Protein AF-0000000072911795 (afdb_homodimer)

InterPro domains:
  IPR052820 PhiA domain-containing protein [PTHR42047] (8-180)

Solvent-accessible surface area (backbone atoms only — not comparable to full-atom values): 21950 Å² total; per-residue (Å²): 133,86,78,78,77,75,78,74,73,80,75,75,76,74,75,74,74,72,73,68,77,70,80,72,72,68,74,79,71,56,37,23,29,41,32,28,44,30,43,95,46,74,57,37,74,34,45,36,23,43,47,52,36,29,34,28,32,59,59,91,68,39,54,52,53,35,77,84,74,53,91,60,66,50,42,46,32,33,56,55,92,35,23,44,30,46,39,46,81,63,86,70,46,36,36,39,33,36,16,71,40,88,87,42,44,12,38,33,31,44,34,52,55,83,49,77,69,61,92,65,43,39,51,68,43,40,43,68,46,98,86,36,34,46,24,51,76,81,24,44,29,28,35,27,52,77,49,86,52,64,82,71,38,33,25,42,41,30,38,38,69,95,49,74,45,44,95,80,44,58,87,36,43,54,21,35,31,37,56,42,75,44,92,78,78,69,29,38,50,64,35,63,75,54,87,92,105,132,81,77,76,76,74,76,74,70,76,76,73,75,72,72,74,71,69,71,65,78,69,80,69,71,68,75,77,70,57,35,22,29,40,32,27,44,30,44,95,46,74,57,39,73,33,45,36,22,41,48,53,36,28,34,28,32,58,58,92,69,40,54,54,53,34,78,83,73,54,92,60,67,51,41,44,32,34,54,56,93,34,23,43,30,46,38,46,78,66,84,70,45,34,36,39,34,37,15,72,42,88,87,44,45,10,37,33,30,43,36,52,56,83,49,76,67,62,90,65,42,39,52,68,43,39,43,68,45,99,85,36,34,46,25,51,74,82,25,46,30,28,35,26,51,76,49,87,52,63,81,70,36,31,25,43,40,29,38,39,69,93,49,74,44,44,94,79,46,56,86,35,44,54,22,35,31,36,56,44,75,44,93,77,79,68,27,39,49,64,35,61,74,53,88,93,105

Radius of gyration: 30.43 Å; Cα contacts (8 Å, |Δi|>4): 882; chains: 2; bounding box: 105×79×120 Å

pLDDT: mean 86.8, std 21.73, range [27.53, 98.88]

Secondary structure (DSSP, 8-state):
------------------------------EEEEEEE-SSSTTTTPBPEEETTEEEES-S---EEETTSS---SPPEEEETTEEEE--SSSS-EEEEEE-STTTTTEEEEEETTPPPPTTEE-B-EEE-TTSEEEETTB-EEEEESSS-TTTS-EEEEE-SS-SSGGG--S-EEEEEEEEE-SS---EEEP---TT-/------------------------------EEEEEEE-SSSTTTTPBPEEETTEEEES-S---EEETTSS---SPPEEEETTEEEE--SSSS-EEEEEE-STTTTTEEEEEETTPPPPTTEE-B-EEE-TTSEEEETTB-EEEEESSS-TTTS-EEEEE-SS-SSGGG--S-EEEEEEEEE-SS---EEEP---TT-

Foldseek 3Di:
DPPPPPPPPPPPPPPPPPPPPDPPPPPPWWKFWWAWPDPPFLQHRFTWFAAAFFIKTQDPAFDKAWPVRDGDGTFIWTDDQQFIWTFADDPDTKGWKFQVDPQRVFGIGIDTHPDDDPPRIDGGQWDQDPVQWTARVNWFKKWAFPDDPRNRTMTTIGTHDVDNAPPNGPPIDTTIIGTGTDPDDIHIGGDHNDPVD/DDPPPPPPPPPPPPPPPPPPPPPPVPPPWWKFWWAWPDPPFLQHRFTWFAAAFFIKTQDPAFDKAWPVRDGDGTFIWTDDQQFIWTFADDPDTKGWKFQVDPQRVFGIGIDTHPDDDPPRIDGGQWDQDPVQWTARVNWFKKWAFPDDPRNRTMTTIGTHDVDNAPPNGPPIDTTIIGTGTDPDDIHIGGDHNDPVD

Organism: Fusarium oxysporum f. sp. lycopersici (strain 4287 / CBS 123668 / FGSC 9935 / NRRL 34936) (NCBI:txid426428)

Structure (mmCIF, N/CA/C/O backbone):
data_AF-0000000072911795-model_v1
#
loop_
_entity.id
_entity.type
_entity.pdbx_description
1 polymer 'Cell wall protein PhiA'
#
loop_
_atom_site.group_PDB
_atom_site.id
_atom_site.type_symbol
_atom_site.label_atom_id
_atom_site.label_alt_id
_atom_site.label_comp_id
_atom_site.label_asym_id
_atom_site.label_entity_id
_atom_site.label_seq_id
_atom_site.pdbx_PDB_ins_code
_atom_site.Cartn_x
_atom_site.Cartn_y
_atom_site.Cartn_z
_atom_site.occupancy
_atom_site.B_iso_or_equiv
_atom_site.auth_seq_id
_atom_site.auth_comp_id
_atom_site.auth_asym_id
_atom_site.auth_atom_id
_atom_site.pdbx_PDB_model_num
ATOM 1 N N . MET A 1 1 ? 85.312 -41.375 -11.367 1 28.09 1 MET A N 1
ATOM 2 C CA . MET A 1 1 ? 83.938 -41.219 -11.742 1 28.09 1 MET A CA 1
ATOM 3 C C . MET A 1 1 ? 83.25 -40.188 -10.844 1 28.09 1 MET A C 1
ATOM 5 O O . MET A 1 1 ? 83.062 -40.438 -9.648 1 28.09 1 MET A O 1
ATOM 9 N N . GLN A 1 2 ? 83.625 -38.875 -10.984 1 36 2 GLN A N 1
ATOM 10 C CA . GLN A 1 2 ? 83.375 -37.688 -10.164 1 36 2 GLN A CA 1
ATOM 11 C C . GLN A 1 2 ? 81.875 -37.375 -10.094 1 36 2 GLN A C 1
ATOM 13 O O . GLN A 1 2 ? 81.25 -37.25 -11.125 1 36 2 GLN A O 1
ATOM 18 N N . ILE A 1 3 ? 81.25 -37.906 -9.047 1 38.03 3 ILE A N 1
ATOM 19 C CA . ILE A 1 3 ? 79.812 -37.844 -8.711 1 38.03 3 ILE A CA 1
ATOM 20 C C . ILE A 1 3 ? 79.375 -36.375 -8.508 1 38.03 3 ILE A C 1
ATOM 22 O O . ILE A 1 3 ? 79.875 -35.688 -7.613 1 38.03 3 ILE A O 1
ATOM 26 N N . LYS A 1 4 ? 79.188 -35.594 -9.578 1 33.47 4 LYS A N 1
ATOM 27 C CA . LYS A 1 4 ? 78.75 -34.188 -9.492 1 33.47 4 LYS A CA 1
ATOM 28 C C . LYS A 1 4 ? 77.375 -34.125 -8.758 1 33.47 4 LYS A C 1
ATOM 30 O O . LYS A 1 4 ? 76.438 -34.812 -9.109 1 33.47 4 LYS A O 1
ATOM 35 N N . ALA A 1 5 ? 77.438 -33.906 -7.441 1 38.09 5 ALA A N 1
ATOM 36 C CA . ALA A 1 5 ? 76.375 -33.719 -6.473 1 38.09 5 ALA A CA 1
ATOM 37 C C . ALA A 1 5 ? 75.438 -32.594 -6.891 1 38.09 5 ALA A C 1
ATOM 39 O O . ALA A 1 5 ? 75.875 -31.453 -7.02 1 38.09 5 ALA A O 1
ATOM 40 N N . LEU A 1 6 ? 74.562 -32.938 -7.895 1 37.16 6 LEU A N 1
ATOM 41 C CA . LEU A 1 6 ? 73.562 -31.953 -8.336 1 37.16 6 LEU A CA 1
ATOM 42 C C . LEU A 1 6 ? 72.75 -31.422 -7.156 1 37.16 6 LEU A C 1
ATOM 44 O O . LEU A 1 6 ? 72.25 -32.219 -6.355 1 37.16 6 LEU A O 1
ATOM 48 N N . LEU A 1 7 ? 73.125 -30.266 -6.668 1 33.94 7 LEU A N 1
ATOM 49 C CA . LEU A 1 7 ? 72.5 -29.469 -5.625 1 33.94 7 LEU A CA 1
ATOM 50 C C . LEU A 1 7 ? 71 -29.219 -5.957 1 33.94 7 LEU A C 1
ATOM 52 O O . LEU A 1 7 ? 70.688 -28.672 -7.012 1 33.94 7 LEU A O 1
ATOM 56 N N . ILE A 1 8 ? 70.188 -30.25 -5.68 1 34 8 ILE A N 1
ATOM 57 C CA . ILE A 1 8 ? 68.75 -30.156 -5.898 1 34 8 ILE A CA 1
ATOM 58 C C . ILE A 1 8 ? 68.188 -29.016 -5.062 1 34 8 ILE A C 1
ATOM 60 O O . ILE A 1 8 ? 68.375 -28.969 -3.852 1 34 8 ILE A O 1
ATOM 64 N N . THR A 1 9 ? 68.125 -27.812 -5.637 1 36.41 9 THR A N 1
ATOM 65 C CA . THR A 1 9 ? 67.5 -26.672 -4.984 1 36.41 9 THR A CA 1
ATOM 66 C C . THR A 1 9 ? 66.062 -26.984 -4.594 1 36.41 9 THR A C 1
ATOM 68 O O . THR A 1 9 ? 65.312 -27.531 -5.398 1 36.41 9 THR A O 1
ATOM 71 N N . PRO A 1 10 ? 65.812 -27.109 -3.273 1 38.53 10 PRO A N 1
ATOM 72 C CA . PRO A 1 10 ? 64.5 -27.375 -2.756 1 38.53 10 PRO A CA 1
ATOM 73 C C . PRO A 1 10 ? 63.469 -26.328 -3.203 1 38.53 10 PRO A C 1
ATOM 75 O O . PRO A 1 10 ? 63.75 -25.141 -3.158 1 38.53 10 PRO A O 1
ATOM 78 N N . LEU A 1 11 ? 62.781 -26.578 -4.359 1 35.19 11 LEU A N 1
ATOM 79 C CA . LEU A 1 11 ? 61.688 -25.703 -4.734 1 35.19 11 LEU A CA 1
ATOM 80 C C . LEU A 1 11 ? 60.688 -25.547 -3.582 1 35.19 11 LEU A C 1
ATOM 82 O O . LEU A 1 11 ? 60.188 -26.547 -3.057 1 35.19 11 LEU A O 1
ATOM 86 N N . VAL A 1 12 ? 60.906 -24.578 -2.727 1 32.94 12 VAL A N 1
ATOM 87 C CA . VAL A 1 12 ? 59.938 -24.219 -1.695 1 32.94 12 VAL A CA 1
ATOM 88 C C . VAL A 1 12 ? 58.562 -23.984 -2.33 1 32.94 12 VAL A C 1
ATOM 90 O O . VAL A 1 12 ? 58.438 -23.203 -3.273 1 32.94 12 VAL A O 1
ATOM 93 N N . ALA A 1 13 ? 57.781 -25.078 -2.428 1 33.44 13 ALA A N 1
ATOM 94 C CA . ALA A 1 13 ? 56.375 -24.984 -2.818 1 33.44 13 ALA A CA 1
ATOM 95 C C . ALA A 1 13 ? 55.656 -23.875 -2.035 1 33.44 13 ALA A C 1
ATOM 97 O O . ALA A 1 13 ? 55.719 -23.859 -0.803 1 33.44 13 ALA A O 1
ATOM 98 N N . ALA A 1 14 ? 55.688 -22.625 -2.586 1 32.53 14 ALA A N 1
ATOM 99 C CA . ALA A 1 14 ? 54.844 -21.547 -2.068 1 32.53 14 ALA A CA 1
ATOM 100 C C . ALA A 1 14 ? 53.406 -22.016 -1.897 1 32.53 14 ALA A C 1
ATOM 102 O O . ALA A 1 14 ? 52.812 -22.578 -2.818 1 32.53 14 ALA A O 1
ATOM 103 N N . GLY A 1 15 ? 53.031 -22.516 -0.735 1 32.12 15 GLY A N 1
ATOM 104 C CA . GLY A 1 15 ? 51.656 -22.812 -0.375 1 32.12 15 GLY A CA 1
ATOM 105 C C . GLY A 1 15 ? 50.688 -21.672 -0.713 1 32.12 15 GLY A C 1
ATOM 106 O O . GLY A 1 15 ? 50.875 -20.547 -0.26 1 32.12 15 GLY A O 1
ATOM 107 N N . VAL A 1 16 ? 50.281 -21.641 -2.02 1 33.06 16 VAL A N 1
ATOM 108 C CA . VAL A 1 16 ? 49.188 -20.719 -2.305 1 33.06 16 VAL A CA 1
ATOM 109 C C . VAL A 1 16 ? 48.031 -20.984 -1.334 1 33.06 16 VAL A C 1
ATOM 111 O O . VAL A 1 16 ? 47.625 -22.125 -1.166 1 33.06 16 VAL A O 1
ATOM 114 N N . VAL A 1 17 ? 48.094 -20.328 -0.15 1 34.81 17 VAL A N 1
ATOM 115 C CA . VAL A 1 17 ? 46.906 -20.297 0.687 1 34.81 17 VAL A CA 1
ATOM 116 C C . VAL A 1 17 ? 45.688 -19.938 -0.158 1 34.81 17 VAL A C 1
ATOM 118 O O . VAL A 1 17 ? 45.625 -18.844 -0.753 1 34.81 17 VAL A O 1
ATOM 121 N N . SER A 1 18 ? 45.125 -20.953 -0.866 1 31.55 18 SER A N 1
ATOM 122 C CA . SER A 1 18 ? 43.844 -20.688 -1.48 1 31.55 18 SER A CA 1
ATOM 123 C C . SER A 1 18 ? 42.875 -20.031 -0.491 1 31.55 18 SER A C 1
ATOM 125 O O . SER A 1 18 ? 42.625 -20.578 0.587 1 31.55 18 SER A O 1
ATOM 127 N N . ALA A 1 19 ? 42.906 -18.688 -0.414 1 34.56 19 ALA A N 1
ATOM 128 C CA . ALA A 1 19 ? 41.812 -18.062 0.319 1 34.56 19 ALA A CA 1
ATOM 129 C C . ALA A 1 19 ? 40.469 -18.734 0.016 1 34.56 19 ALA A C 1
ATOM 131 O O . ALA A 1 19 ? 40.125 -18.922 -1.148 1 34.56 19 ALA A O 1
ATOM 132 N N . ALA A 1 20 ? 40.031 -19.703 0.799 1 35.47 20 ALA A N 1
ATOM 133 C CA . ALA A 1 20 ? 38.656 -20.219 0.706 1 35.47 20 ALA A CA 1
ATOM 134 C C . ALA A 1 20 ? 37.688 -19.078 0.437 1 35.47 20 ALA A C 1
ATOM 136 O O . ALA A 1 20 ? 37.812 -17.984 0.983 1 35.47 20 ALA A O 1
ATOM 137 N N . PRO A 1 21 ? 37.094 -19.141 -0.779 1 33.91 21 PRO A N 1
ATOM 138 C CA . PRO A 1 21 ? 36.125 -18.062 -0.999 1 33.91 21 PRO A CA 1
ATOM 139 C C . PRO A 1 21 ? 35.344 -17.703 0.263 1 33.91 21 PRO A C 1
ATOM 141 O O . PRO A 1 21 ? 35.125 -18.562 1.126 1 33.91 21 PRO A O 1
ATOM 144 N N . LYS A 1 22 ? 35.406 -16.438 0.666 1 35.62 22 LYS A N 1
ATOM 145 C CA . LYS A 1 22 ? 34.594 -15.852 1.722 1 35.62 22 LYS A CA 1
ATOM 146 C C . LYS A 1 22 ? 33.219 -16.516 1.796 1 35.62 22 LYS A C 1
ATOM 148 O O . LYS A 1 22 ? 32.625 -16.859 0.767 1 35.62 22 LYS A O 1
ATOM 153 N N . ALA A 1 23 ? 32.844 -17.016 2.889 1 35.91 23 ALA A N 1
ATOM 154 C CA . ALA A 1 23 ? 31.5 -17.516 3.219 1 35.91 23 ALA A CA 1
ATOM 155 C C . ALA A 1 23 ? 30.438 -16.75 2.457 1 35.91 23 ALA A C 1
ATOM 157 O O . ALA A 1 23 ? 30.328 -15.523 2.58 1 35.91 23 ALA A O 1
ATOM 158 N N . SER A 1 24 ? 30.203 -17.062 1.12 1 35.25 24 SER A N 1
ATOM 159 C CA . SER A 1 24 ? 29.062 -16.469 0.412 1 35.25 24 SER A CA 1
ATOM 160 C C . SER A 1 24 ? 27.859 -16.328 1.323 1 35.25 24 SER A C 1
ATOM 162 O O . SER A 1 24 ? 27.406 -17.312 1.923 1 35.25 24 SER A O 1
ATOM 164 N N . SER A 1 25 ? 27.766 -15.445 2.223 1 37 25 SER A N 1
ATOM 165 C CA . SER A 1 25 ? 26.547 -15.219 2.998 1 37 25 SER A CA 1
ATOM 166 C C . SER A 1 25 ? 25.312 -15.539 2.178 1 37 25 SER A C 1
ATOM 168 O O . SER A 1 25 ? 25.109 -14.969 1.104 1 37 25 SER A O 1
ATOM 170 N N . THR A 1 26 ? 24.938 -16.797 1.987 1 39.25 26 THR A N 1
ATOM 171 C CA . THR A 1 26 ? 23.656 -17.156 1.396 1 39.25 26 THR A CA 1
ATOM 172 C C . THR A 1 26 ? 22.625 -16.062 1.644 1 39.25 26 THR A C 1
ATOM 174 O O . THR A 1 26 ? 22.344 -15.719 2.793 1 39.25 26 THR A O 1
ATOM 177 N N . PRO A 1 27 ? 22.422 -15.211 0.761 1 47 27 PRO A N 1
ATOM 178 C CA . PRO A 1 27 ? 21.406 -14.172 0.988 1 47 27 PRO A CA 1
ATOM 179 C C . PRO A 1 27 ? 20.156 -14.695 1.685 1 47 27 PRO A C 1
ATOM 181 O O . PRO A 1 27 ? 19.719 -15.812 1.4 1 47 27 PRO A O 1
ATOM 184 N N . LYS A 1 28 ? 19.969 -14.578 2.988 1 51.78 28 LYS A N 1
ATOM 185 C CA . LYS A 1 28 ? 18.828 -14.977 3.814 1 51.78 28 LYS A CA 1
ATOM 186 C C . LYS A 1 28 ? 17.531 -14.898 3.027 1 51.78 28 LYS A C 1
ATOM 188 O O . LYS A 1 28 ? 17.188 -13.844 2.492 1 51.78 28 LYS A O 1
ATOM 193 N N . SER A 1 29 ? 17.094 -16.156 2.373 1 61.09 29 SER A N 1
ATOM 194 C CA . SER A 1 29 ? 15.805 -16.266 1.688 1 61.09 29 SER A CA 1
ATOM 195 C C . SER A 1 29 ? 14.672 -15.688 2.527 1 61.09 29 SER A C 1
ATOM 197 O O . SER A 1 29 ? 14.523 -16.031 3.703 1 61.09 29 SER A O 1
ATOM 199 N N . THR A 1 30 ? 14.148 -14.523 2.27 1 84.56 30 THR A N 1
ATOM 200 C CA . THR A 1 30 ? 13 -13.906 2.918 1 84.56 30 THR A CA 1
ATOM 201 C C . THR A 1 30 ? 11.695 -14.469 2.352 1 84.56 30 THR A C 1
ATOM 203 O O . THR A 1 30 ? 11.461 -14.406 1.144 1 84.56 30 THR A O 1
ATOM 206 N N . PHE A 1 31 ? 10.977 -15.375 3.203 1 96.44 31 PHE A N 1
ATOM 207 C CA . PHE A 1 31 ? 9.656 -15.883 2.854 1 96.44 31 PHE A CA 1
ATOM 208 C C . PHE A 1 31 ? 8.586 -14.852 3.168 1 96.44 31 PHE A C 1
ATOM 210 O O . PHE A 1 31 ? 8.672 -14.141 4.172 1 96.44 31 PHE A O 1
ATOM 217 N N . PHE A 1 32 ? 7.625 -14.805 2.27 1 97.81 32 PHE A N 1
ATOM 218 C CA . PHE A 1 32 ? 6.605 -13.789 2.492 1 97.81 32 PHE A CA 1
ATOM 219 C C . PHE A 1 32 ? 5.305 -14.164 1.787 1 97.81 32 PHE A C 1
ATOM 221 O O . PHE A 1 32 ? 5.293 -15.039 0.92 1 97.81 32 PHE A O 1
ATOM 228 N N . GLN A 1 33 ? 4.285 -13.547 2.211 1 98.19 33 GLN A N 1
ATOM 229 C CA . GLN A 1 33 ? 2.988 -13.562 1.54 1 98.19 33 GLN A CA 1
ATOM 230 C C . GLN A 1 33 ? 2.67 -12.195 0.929 1 98.19 33 GLN A C 1
ATOM 232 O O . GLN A 1 33 ? 3.135 -11.164 1.422 1 98.19 33 GLN A O 1
ATOM 237 N N . GLY A 1 34 ? 1.977 -12.25 -0.191 1 98.38 34 GLY A N 1
ATOM 238 C CA . GLY A 1 34 ? 1.636 -11 -0.855 1 98.38 34 GLY A CA 1
ATOM 239 C C . GLY A 1 34 ? 0.311 -10.422 -0.396 1 98.38 34 GLY A C 1
ATOM 240 O O . GLY A 1 34 ? -0.746 -11.008 -0.639 1 98.38 34 GLY A O 1
ATOM 241 N N . LEU A 1 35 ? 0.318 -9.305 0.248 1 98.31 35 LEU A N 1
ATOM 242 C CA . LEU A 1 35 ? -0.869 -8.602 0.733 1 98.31 35 LEU A CA 1
ATOM 243 C C . LEU A 1 35 ? -1.278 -7.496 -0.229 1 98.31 35 LEU A C 1
ATOM 245 O O . LEU A 1 35 ? -0.49 -6.59 -0.509 1 98.31 35 LEU A O 1
ATOM 249 N N . ALA A 1 36 ? -2.461 -7.555 -0.729 1 98.62 36 ALA A N 1
ATOM 250 C CA . ALA A 1 36 ? -2.947 -6.559 -1.683 1 98.62 36 ALA A CA 1
ATOM 251 C C . ALA A 1 36 ? -3.297 -5.25 -0.98 1 98.62 36 ALA A C 1
ATOM 253 O O . ALA A 1 36 ? -4.031 -5.246 0.012 1 98.62 36 ALA A O 1
ATOM 254 N N . LEU A 1 37 ? -2.764 -4.172 -1.491 1 97.5 37 LEU A N 1
ATOM 255 C CA . LEU A 1 37 ? -3.064 -2.848 -0.963 1 97.5 37 LEU A CA 1
ATOM 256 C C . LEU A 1 37 ? -3.801 -2.004 -1.998 1 97.5 37 LEU A C 1
ATOM 258 O O . LEU A 1 37 ? -3.213 -1.592 -3.002 1 97.5 37 LEU A O 1
ATOM 262 N N . ARG A 1 38 ? -5.004 -1.831 -1.874 1 96.75 38 ARG A N 1
ATOM 263 C CA . ARG A 1 38 ? -5.895 -0.961 -2.635 1 96.75 38 ARG A CA 1
ATOM 264 C C . ARG A 1 38 ? -7.039 -0.456 -1.768 1 96.75 38 ARG A C 1
ATOM 266 O O . ARG A 1 38 ? -8.133 -1.033 -1.771 1 96.75 38 ARG A O 1
ATOM 273 N N . SER A 1 39 ? -6.844 0.69 -1.079 1 94.06 39 SER A N 1
ATOM 274 C CA . SER A 1 39 ? -7.805 1.212 -0.112 1 94.06 39 SER A CA 1
ATOM 275 C C . SER A 1 39 ? -9.172 1.416 -0.749 1 94.06 39 SER A C 1
ATOM 277 O O . SER A 1 39 ? -9.273 1.693 -1.946 1 94.06 39 SER A O 1
ATOM 279 N N . ALA A 1 40 ? -10.156 1.24 0.062 1 93.44 40 ALA A N 1
ATOM 280 C CA . ALA A 1 40 ? -11.547 1.434 -0.336 1 93.44 40 ALA A CA 1
ATOM 281 C C . ALA A 1 40 ? -11.906 0.55 -1.527 1 93.44 40 ALA A C 1
ATOM 283 O O . ALA A 1 40 ? -12.516 1.016 -2.492 1 93.44 40 ALA A O 1
ATOM 284 N N . SER A 1 41 ? -11.422 -0.655 -1.598 1 96.38 41 SER A N 1
ATOM 285 C CA . SER A 1 41 ? -11.734 -1.651 -2.617 1 96.38 41 SER A CA 1
ATOM 286 C C . SER A 1 41 ? -11.914 -3.035 -2 1 96.38 41 SER A C 1
ATOM 288 O O . SER A 1 41 ? -11.391 -3.309 -0.917 1 96.38 41 SER A O 1
ATOM 290 N N . PRO A 1 42 ? -12.625 -3.951 -2.734 1 97.38 42 PRO A N 1
ATOM 291 C CA . PRO A 1 42 ? -12.844 -5.293 -2.189 1 97.38 42 PRO A CA 1
ATOM 292 C C . PRO A 1 42 ? -11.555 -6.105 -2.086 1 97.38 42 PRO A C 1
ATOM 294 O O . PRO A 1 42 ? -11.508 -7.102 -1.358 1 97.38 42 PRO A O 1
ATOM 297 N N . ILE A 1 43 ? -10.539 -5.711 -2.764 1 98.38 43 ILE A N 1
ATOM 298 C CA . ILE A 1 43 ? -9.359 -6.566 -2.812 1 98.38 43 ILE A CA 1
ATOM 299 C C . ILE A 1 43 ? -8.359 -6.125 -1.749 1 98.38 43 ILE A C 1
ATOM 301 O O . ILE A 1 43 ? -7.363 -6.812 -1.498 1 98.38 43 ILE A O 1
ATOM 305 N N . HIS A 1 44 ? -8.68 -4.977 -1.073 1 97.31 44 HIS A N 1
ATOM 306 C CA . HIS A 1 44 ? -7.777 -4.422 -0.072 1 97.31 44 HIS A CA 1
ATOM 307 C C . HIS A 1 44 ? -7.539 -5.41 1.062 1 97.31 44 HIS A C 1
ATOM 309 O O . HIS A 1 44 ? -8.484 -6 1.586 1 97.31 44 HIS A O 1
ATOM 315 N N . PHE A 1 45 ? -6.262 -5.719 1.383 1 97.12 45 PHE A N 1
ATOM 316 C CA . PHE A 1 45 ? -5.809 -6.543 2.494 1 97.12 45 PHE A CA 1
ATOM 317 C C . PHE A 1 45 ? -6.152 -8.008 2.258 1 97.12 45 PHE A C 1
ATOM 319 O O . PHE A 1 45 ? -6.32 -8.773 3.209 1 97.12 45 PHE A O 1
ATOM 326 N N . ASN A 1 46 ? -6.379 -8.414 1.007 1 98.06 46 ASN A N 1
ATOM 327 C CA . ASN A 1 46 ? -6.426 -9.828 0.657 1 98.06 46 ASN A CA 1
ATOM 328 C C . ASN A 1 46 ? -5.051 -10.352 0.241 1 98.06 46 ASN A C 1
ATOM 330 O O . ASN A 1 46 ? -4.297 -9.648 -0.436 1 98.06 46 ASN A O 1
ATOM 334 N N . TYR A 1 47 ? -4.766 -11.578 0.634 1 98.44 47 TYR A N 1
ATOM 335 C CA . TYR A 1 47 ? -3.496 -12.188 0.264 1 98.44 47 TYR A CA 1
ATOM 336 C C . TYR A 1 47 ? -3.598 -12.875 -1.092 1 98.44 47 TYR A C 1
ATOM 338 O O . TYR A 1 47 ? -4.648 -13.422 -1.441 1 98.44 47 TYR A O 1
ATOM 346 N N . ILE A 1 48 ? -2.508 -12.883 -1.812 1 98.88 48 ILE A N 1
ATOM 347 C CA . ILE A 1 48 ? -2.445 -13.555 -3.109 1 98.88 48 ILE A CA 1
ATOM 348 C C . ILE A 1 48 ? -2.588 -15.062 -2.92 1 98.88 48 ILE A C 1
ATOM 350 O O . ILE A 1 48 ? -1.992 -15.641 -2.008 1 98.88 48 ILE A O 1
ATOM 354 N N . GLN A 1 49 ? -3.41 -15.617 -3.752 1 98.69 49 GLN A N 1
ATOM 355 C CA . GLN A 1 49 ? -3.645 -17.047 -3.832 1 98.69 49 GLN A CA 1
ATOM 356 C C . GLN A 1 49 ? -3.191 -17.609 -5.18 1 98.69 49 GLN A C 1
ATOM 358 O O . GLN A 1 49 ? -2.912 -16.859 -6.109 1 98.69 49 GLN A O 1
ATOM 363 N N . ALA A 1 50 ? -2.988 -18.938 -5.207 1 98.31 50 ALA A N 1
ATOM 364 C CA . ALA A 1 50 ? -2.598 -19.625 -6.438 1 98.31 50 ALA A CA 1
ATOM 365 C C . ALA A 1 50 ? -3.611 -20.703 -6.816 1 98.31 50 ALA A C 1
ATOM 367 O O . ALA A 1 50 ? -4.078 -21.453 -5.957 1 98.31 50 ALA A O 1
ATOM 368 N N . ASN A 1 51 ? -3.982 -20.625 -8.094 1 95.69 51 ASN A N 1
ATOM 369 C CA . ASN A 1 51 ? -4.957 -21.594 -8.602 1 95.69 51 ASN A CA 1
ATOM 370 C C . ASN A 1 51 ? -4.75 -21.859 -10.094 1 95.69 51 ASN A C 1
ATOM 372 O O . ASN A 1 51 ? -4.812 -20.938 -10.906 1 95.69 51 ASN A O 1
ATOM 376 N N . LYS A 1 52 ? -4.508 -23.188 -10.438 1 96.12 52 LYS A N 1
ATOM 377 C CA . LYS A 1 52 ? -4.406 -23.625 -11.82 1 96.12 52 LYS A CA 1
ATOM 378 C C . LYS A 1 52 ? -3.43 -22.734 -12.602 1 96.12 52 LYS A C 1
ATOM 380 O O . LYS A 1 52 ? -3.779 -22.203 -13.656 1 96.12 52 LYS A O 1
ATOM 385 N N . GLU A 1 53 ? -2.256 -22.516 -12.062 1 97.56 53 GLU A N 1
ATOM 386 C CA . GLU A 1 53 ? -1.099 -21.891 -12.711 1 97.56 53 GLU A CA 1
ATOM 387 C C . GLU A 1 53 ? -1.283 -20.391 -12.852 1 97.56 53 GLU A C 1
ATOM 389 O O . GLU A 1 53 ? -0.614 -19.75 -13.664 1 97.56 53 GLU A O 1
ATOM 394 N N . SER A 1 54 ? -2.246 -19.875 -12.102 1 97.94 54 SER A N 1
ATOM 395 C CA . SER A 1 54 ? -2.48 -18.438 -12.062 1 97.94 54 SER A CA 1
ATOM 396 C C . SER A 1 54 ? -2.559 -17.938 -10.625 1 97.94 54 SER A C 1
ATOM 398 O O . SER A 1 54 ? -2.59 -18.719 -9.68 1 97.94 54 SER A O 1
ATOM 400 N N . PHE A 1 55 ? -2.521 -16.672 -10.484 1 98.69 55 PHE A N 1
ATOM 401 C CA . PHE A 1 55 ? -2.66 -16.062 -9.172 1 98.69 55 PHE A CA 1
ATOM 402 C C . PHE A 1 55 ? -3.977 -15.305 -9.062 1 98.69 55 PHE A C 1
ATOM 404 O O . PHE A 1 55 ? -4.457 -14.734 -10.039 1 98.69 55 PHE A O 1
ATOM 411 N N . GLU A 1 56 ? -4.535 -15.352 -7.867 1 98.5 56 GLU A N 1
ATOM 412 C CA . GLU A 1 56 ? -5.871 -14.812 -7.633 1 98.5 56 GLU A CA 1
ATOM 413 C C . GLU A 1 56 ? -5.957 -14.125 -6.273 1 98.5 56 GLU A C 1
ATOM 415 O O . GLU A 1 56 ? -5.086 -14.312 -5.422 1 98.5 56 GLU A O 1
ATOM 420 N N . LEU A 1 57 ? -6.957 -13.273 -6.172 1 98.75 57 LEU A N 1
ATOM 421 C CA . LEU A 1 57 ? -7.41 -12.75 -4.887 1 98.75 57 LEU A CA 1
ATOM 422 C C . LEU A 1 57 ? -8.844 -13.195 -4.598 1 98.75 57 LEU A C 1
ATOM 424 O O . LEU A 1 57 ? -9.633 -13.391 -5.52 1 98.75 57 LEU A O 1
ATOM 428 N N . LYS A 1 58 ? -9.109 -13.375 -3.311 1 98.38 58 LYS A N 1
ATOM 429 C CA . LYS A 1 58 ? -10.453 -13.578 -2.785 1 98.38 58 LYS A CA 1
ATOM 430 C C . LYS A 1 58 ? -11.047 -14.891 -3.287 1 98.38 58 LYS A C 1
ATOM 432 O O . LYS A 1 58 ? -12.266 -14.992 -3.479 1 98.38 58 LYS A O 1
ATOM 437 N N . LEU A 1 59 ? -10.195 -15.859 -3.635 1 97.38 59 LEU A N 1
ATOM 438 C CA . LEU A 1 59 ? -10.719 -17.203 -3.84 1 97.38 59 LEU A CA 1
ATOM 439 C C . LEU A 1 59 ? -11.289 -17.766 -2.543 1 97.38 59 LEU A C 1
ATOM 441 O O . LEU A 1 59 ? -10.719 -17.578 -1.47 1 97.38 59 LEU A O 1
ATOM 445 N N . LYS A 1 60 ? -12.352 -18.406 -2.705 1 94.94 60 LYS A N 1
ATOM 446 C CA 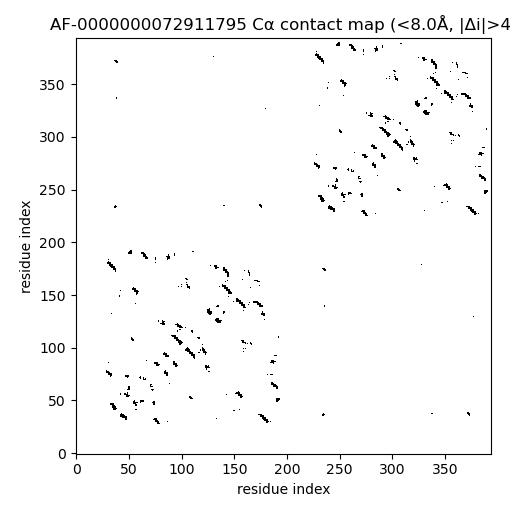. LYS A 1 60 ? -12.867 -19.078 -1.521 1 94.94 60 LYS A CA 1
ATOM 447 C C . LYS A 1 60 ? -11.891 -20.125 -1.011 1 94.94 60 LYS A C 1
ATOM 449 O O . LYS A 1 60 ? -11.648 -20.234 0.195 1 94.94 60 LYS A O 1
ATOM 454 N N . LYS A 1 61 ? -11.375 -20.891 -1.918 1 93.56 61 LYS A N 1
ATOM 455 C CA . LYS A 1 61 ? -10.406 -21.922 -1.577 1 93.56 61 LYS A CA 1
ATOM 456 C C . LYS A 1 61 ? -9.344 -22.062 -2.67 1 93.56 61 LYS A C 1
ATOM 458 O O . LYS A 1 61 ? -9.68 -22.266 -3.84 1 93.56 61 LYS A O 1
ATOM 463 N N . GLN A 1 62 ? -8.148 -21.844 -2.143 1 93.25 62 GLN A N 1
ATOM 464 C CA . GLN A 1 62 ? -7.059 -22.203 -3.049 1 93.25 62 GLN A CA 1
ATOM 465 C C . GLN A 1 62 ? -6.797 -23.703 -3.043 1 93.25 62 GLN A C 1
ATOM 467 O O . GLN A 1 62 ? -6.898 -24.359 -2 1 93.25 62 GLN A O 1
ATOM 472 N N . GLU A 1 63 ? -6.691 -24.375 -4.09 1 87.38 63 GLU A N 1
ATOM 473 C CA . GLU A 1 63 ? -6.414 -25.797 -4.164 1 87.38 63 GLU A CA 1
ATOM 474 C C . GLU A 1 63 ? -4.914 -26.078 -4.098 1 87.38 63 GLU A C 1
ATOM 476 O O . GLU A 1 63 ? -4.227 -26.047 -5.121 1 87.38 63 GLU A O 1
ATOM 481 N N . ALA A 1 64 ? -4.406 -26.219 -2.848 1 93.75 64 ALA A N 1
ATOM 482 C CA . ALA A 1 64 ? -2.998 -26.531 -2.629 1 93.75 64 ALA A CA 1
ATOM 483 C C . ALA A 1 64 ? -2.844 -27.688 -1.644 1 93.75 64 ALA A C 1
ATOM 485 O O . ALA A 1 64 ? -3.699 -27.891 -0.781 1 93.75 64 ALA A O 1
ATOM 486 N N . SER A 1 65 ? -1.863 -28.531 -1.861 1 94.31 65 SER A N 1
ATOM 487 C CA . SER A 1 65 ? -1.445 -29.547 -0.894 1 94.31 65 SER A CA 1
ATOM 488 C C . SER A 1 65 ? -0.217 -29.078 -0.115 1 94.31 65 SER A C 1
ATOM 490 O O . SER A 1 65 ? 0.82 -28.781 -0.706 1 94.31 65 SER A O 1
ATOM 492 N N . CYS A 1 66 ? -0.375 -29.109 1.247 1 96 66 CYS A N 1
ATOM 493 C CA . CYS A 1 66 ? 0.701 -28.547 2.047 1 96 66 CYS A CA 1
ATOM 494 C C . CYS A 1 66 ? 1.32 -29.594 2.961 1 96 66 CYS A C 1
ATOM 496 O O . CYS A 1 66 ? 0.65 -30.547 3.363 1 96 66 CYS A O 1
ATOM 498 N N . ASP A 1 67 ? 2.541 -29.375 3.385 1 95.62 67 ASP A N 1
ATOM 499 C CA . ASP A 1 67 ? 3.363 -30.375 4.074 1 95.62 67 ASP A CA 1
ATOM 500 C C . ASP A 1 67 ? 2.871 -30.594 5.504 1 95.62 67 ASP A C 1
ATOM 502 O O . ASP A 1 67 ? 3.088 -31.656 6.078 1 95.62 67 ASP A O 1
ATOM 506 N N . ASP A 1 68 ? 2.225 -29.609 6.051 1 95.31 68 ASP A N 1
ATOM 507 C CA . ASP A 1 68 ? 1.763 -29.766 7.426 1 95.31 68 ASP A CA 1
ATOM 508 C C . ASP A 1 68 ? 0.378 -30.406 7.473 1 95.31 68 ASP A C 1
ATOM 510 O O . ASP A 1 68 ? -0.191 -30.578 8.555 1 95.31 68 ASP A O 1
ATOM 514 N N . GLY A 1 69 ? -0.23 -30.656 6.32 1 94.19 69 GLY A N 1
ATOM 515 C CA . GLY A 1 69 ? -1.518 -31.328 6.219 1 94.19 69 GLY A CA 1
ATOM 516 C C . GLY A 1 69 ? -2.691 -30.391 6.473 1 94.19 69 GLY A C 1
ATOM 517 O O . GLY A 1 69 ? -3.844 -30.844 6.492 1 94.19 69 GLY A O 1
ATOM 518 N N . LYS A 1 70 ? -2.402 -29.156 6.625 1 94.75 70 LYS A N 1
ATOM 519 C CA . LYS A 1 70 ? -3.455 -28.172 6.895 1 94.75 70 LYS A CA 1
ATOM 520 C C . LYS A 1 70 ? -3.803 -27.391 5.641 1 94.75 70 LYS A C 1
ATOM 522 O O . LYS A 1 70 ? -3.08 -27.438 4.641 1 94.75 70 LYS A O 1
ATOM 527 N N . HIS A 1 71 ? -4.941 -26.75 5.719 1 94 71 HIS A N 1
ATOM 528 C CA . HIS A 1 71 ? -5.375 -25.875 4.629 1 94 71 HIS A CA 1
ATOM 529 C C . HIS A 1 71 ? -4.773 -24.484 4.762 1 94 71 HIS A C 1
ATOM 531 O O . HIS A 1 71 ? -4.895 -23.844 5.812 1 94 71 HIS A O 1
ATOM 537 N N . HIS A 1 72 ? -4.035 -24.125 3.76 1 95.44 72 HIS A N 1
ATOM 538 C CA . HIS A 1 72 ? -3.543 -22.75 3.619 1 95.44 72 HIS A CA 1
ATOM 539 C C . HIS A 1 72 ? -4.176 -22.062 2.416 1 95.44 72 HIS A C 1
ATOM 541 O O . HIS A 1 72 ? -4.203 -22.625 1.318 1 95.44 72 HIS A O 1
ATOM 547 N N . ASN A 1 73 ? -4.672 -20.875 2.555 1 97.06 73 ASN A N 1
ATOM 548 C CA . ASN A 1 73 ? -5.426 -20.219 1.485 1 97.06 73 ASN A CA 1
ATOM 549 C C . ASN A 1 73 ? -4.664 -19.031 0.903 1 97.06 73 ASN A C 1
ATOM 551 O O . ASN A 1 73 ? -5.27 -18.109 0.359 1 97.06 73 ASN A O 1
ATOM 555 N N . ASP A 1 74 ? -3.393 -18.984 1.075 1 97.5 74 ASP A N 1
ATOM 556 C CA . ASP A 1 74 ? -2.521 -17.969 0.485 1 97.5 74 ASP A CA 1
ATOM 557 C C . ASP A 1 74 ? -1.181 -18.578 0.072 1 97.5 74 ASP A C 1
ATOM 559 O O . ASP A 1 74 ? -0.798 -19.641 0.555 1 97.5 74 ASP A O 1
ATOM 563 N N . VAL A 1 75 ? -0.545 -17.906 -0.823 1 98.19 75 VAL A N 1
ATOM 564 C CA . VAL A 1 75 ? 0.749 -18.391 -1.3 1 98.19 75 VAL A CA 1
ATOM 565 C C . VAL A 1 75 ? 1.859 -17.859 -0.392 1 98.19 75 VAL A C 1
ATOM 567 O O . VAL A 1 75 ? 1.842 -16.703 0.011 1 98.19 75 VAL A O 1
ATOM 570 N N . THR A 1 76 ? 2.787 -18.734 -0.05 1 98.12 76 THR A N 1
ATOM 571 C CA . THR A 1 76 ? 4.07 -18.297 0.476 1 98.12 76 THR A CA 1
ATOM 572 C C . THR A 1 76 ? 5.125 -18.25 -0.627 1 98.12 76 THR A C 1
ATOM 574 O O . THR A 1 76 ? 5.395 -19.266 -1.268 1 98.12 76 THR A O 1
ATOM 577 N N . PHE A 1 77 ? 5.676 -17.078 -0.766 1 98.38 77 PHE A N 1
ATOM 578 C CA . PHE A 1 77 ? 6.688 -16.859 -1.795 1 98.38 77 PHE A CA 1
ATOM 579 C C . PHE A 1 77 ? 8.086 -16.844 -1.188 1 98.38 77 PHE A C 1
ATOM 581 O O . PHE A 1 77 ? 8.234 -16.703 0.028 1 98.38 77 PHE A O 1
ATOM 588 N N . TYR A 1 78 ? 9.062 -16.953 -2 1 95.31 78 TYR A N 1
ATOM 589 C CA . TYR A 1 78 ? 10.422 -16.516 -1.693 1 95.31 78 TYR A CA 1
ATOM 590 C C . TYR A 1 78 ? 11.133 -16.016 -2.947 1 95.31 78 TYR A C 1
ATOM 592 O O . TYR A 1 78 ? 10.789 -16.422 -4.062 1 95.31 78 TYR A O 1
ATOM 600 N N . LEU A 1 79 ? 11.977 -15.094 -2.695 1 95.19 79 LEU A N 1
ATOM 601 C CA . LEU A 1 79 ? 12.75 -14.469 -3.762 1 95.19 79 LEU A CA 1
ATOM 602 C C . LEU A 1 79 ? 14.203 -14.945 -3.734 1 95.19 79 LEU A C 1
ATOM 604 O O . LEU A 1 79 ? 14.828 -14.984 -2.672 1 95.19 79 LEU A O 1
ATOM 608 N N . TYR A 1 80 ? 14.672 -15.344 -4.93 1 91.62 80 TYR A N 1
ATOM 609 C CA . TYR A 1 80 ? 16.062 -15.781 -5.105 1 91.62 80 TYR A CA 1
ATOM 610 C C . TYR A 1 80 ? 16.578 -15.383 -6.48 1 91.62 80 TYR A C 1
ATOM 612 O O . TYR A 1 80 ? 15.984 -15.719 -7.504 1 91.62 80 TYR A O 1
ATOM 620 N N . ASN A 1 81 ? 17.719 -14.602 -6.504 1 94.19 81 ASN A N 1
ATOM 621 C CA . ASN A 1 81 ? 18.328 -14.188 -7.762 1 94.19 81 ASN A CA 1
ATOM 622 C C . ASN A 1 81 ? 17.312 -13.477 -8.664 1 94.19 81 ASN A C 1
ATOM 624 O O . ASN A 1 81 ? 17.203 -13.797 -9.852 1 94.19 81 ASN A O 1
ATOM 628 N N . ASP A 1 82 ? 16.438 -12.633 -8.164 1 96.56 82 ASP A N 1
ATOM 629 C CA . ASP A 1 82 ? 15.453 -11.82 -8.859 1 96.56 82 ASP A CA 1
ATOM 630 C C . ASP A 1 82 ? 14.344 -12.688 -9.453 1 96.56 82 ASP A C 1
ATOM 632 O O . ASP A 1 82 ? 13.672 -12.289 -10.406 1 96.56 82 ASP A O 1
ATOM 636 N N . GLU A 1 83 ? 14.312 -13.891 -8.922 1 97.31 83 GLU A N 1
ATOM 637 C CA . GLU A 1 83 ? 13.258 -14.828 -9.312 1 97.31 83 GLU A CA 1
ATOM 638 C C . GLU A 1 83 ? 12.266 -15.039 -8.18 1 97.31 83 GLU A C 1
ATOM 640 O O . GLU A 1 83 ? 12.641 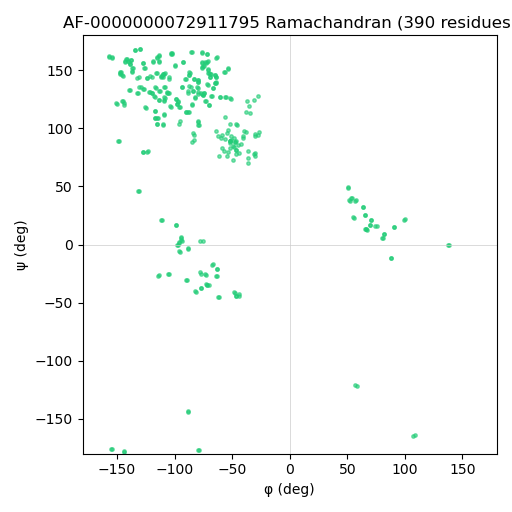-15.047 -7.004 1 97.31 83 GLU A O 1
ATOM 645 N N . LEU A 1 84 ? 11.008 -15.25 -8.602 1 98.06 84 LEU A N 1
ATOM 646 C CA . LEU A 1 84 ? 9.938 -15.477 -7.633 1 98.06 84 LEU A CA 1
ATOM 647 C C . LEU A 1 84 ? 9.477 -16.938 -7.668 1 98.06 84 LEU A C 1
ATOM 649 O O . LEU A 1 84 ? 9.125 -17.453 -8.727 1 98.06 84 LEU A O 1
ATOM 653 N N . TRP A 1 85 ? 9.555 -17.516 -6.496 1 97.56 85 TRP A N 1
ATOM 654 C CA . TRP A 1 85 ? 9.195 -18.922 -6.359 1 97.56 85 TRP A CA 1
ATOM 655 C C . TRP A 1 85 ? 8.062 -19.094 -5.355 1 97.56 85 TRP A C 1
ATOM 657 O O . TRP A 1 85 ? 7.898 -18.281 -4.445 1 97.56 85 TRP A O 1
ATOM 667 N N . LEU A 1 86 ? 7.219 -20.047 -5.637 1 98.06 86 LEU A N 1
ATOM 668 C CA . LEU A 1 86 ? 6.273 -20.516 -4.629 1 98.06 86 LEU A CA 1
ATOM 669 C C . LEU A 1 86 ? 6.934 -21.531 -3.701 1 98.06 86 LEU A C 1
ATOM 671 O O . LEU A 1 86 ? 7.508 -22.531 -4.16 1 98.06 86 LEU A O 1
ATOM 675 N N . TYR A 1 87 ? 6.859 -21.297 -2.432 1 97.06 87 TYR A N 1
ATOM 676 C CA . TYR A 1 87 ? 7.641 -22.078 -1.488 1 97.06 87 TYR A CA 1
ATOM 677 C C . TYR A 1 87 ? 7.137 -23.516 -1.435 1 97.06 87 TYR A C 1
ATOM 679 O O . TYR A 1 87 ? 5.941 -23.766 -1.229 1 97.06 87 TYR A O 1
ATOM 687 N N . SER A 1 88 ? 7.949 -24.391 -1.583 1 93.12 88 SER A N 1
ATOM 688 C CA . SER A 1 88 ? 7.758 -25.828 -1.465 1 93.12 88 SER A CA 1
ATOM 689 C C . SER A 1 88 ? 9 -26.5 -0.897 1 93.12 88 SER A C 1
ATOM 691 O O . SER A 1 88 ? 10.102 -25.953 -0.974 1 93.12 88 SER A O 1
ATOM 693 N N . VAL A 1 89 ? 8.594 -27.562 -0.125 1 87.12 89 VAL A N 1
ATOM 694 C CA . VAL A 1 89 ? 9.703 -28.391 0.358 1 87.12 89 VAL A CA 1
ATOM 695 C C . VAL A 1 89 ? 9.898 -29.594 -0.57 1 87.12 89 VAL A C 1
ATOM 697 O O . VAL A 1 89 ? 8.961 -30.359 -0.809 1 87.12 89 VAL A O 1
ATOM 700 N N . GLY A 1 90 ? 10.945 -29.5 -1.417 1 82.31 90 GLY A N 1
ATOM 701 C CA . GLY A 1 90 ? 11.234 -30.594 -2.318 1 82.31 90 GLY A CA 1
ATOM 702 C C . GLY A 1 90 ? 10.93 -30.281 -3.77 1 82.31 90 GLY A C 1
ATOM 703 O O . GLY A 1 90 ? 10.891 -29.109 -4.156 1 82.31 90 GLY A O 1
ATOM 704 N N . ASN A 1 91 ? 10.852 -31.422 -4.594 1 85.44 91 ASN A N 1
ATOM 705 C CA . ASN A 1 91 ? 10.578 -31.328 -6.027 1 85.44 91 ASN A CA 1
ATOM 706 C C . ASN A 1 91 ? 9.195 -31.875 -6.371 1 85.44 91 ASN A C 1
ATOM 708 O O . ASN A 1 91 ? 8.703 -32.781 -5.715 1 85.44 91 ASN A O 1
ATOM 712 N N . PRO A 1 92 ? 8.492 -31.281 -7.363 1 90.38 92 PRO A N 1
ATOM 713 C CA . PRO A 1 92 ? 8.969 -30.188 -8.211 1 90.38 92 PRO A CA 1
ATOM 714 C C . PRO A 1 92 ? 8.711 -28.812 -7.605 1 90.38 92 PRO A C 1
ATOM 716 O O . PRO A 1 92 ? 7.738 -28.641 -6.867 1 90.38 92 PRO A O 1
ATOM 719 N N . GLY A 1 93 ? 9.578 -27.922 -7.836 1 94.88 93 GLY A N 1
ATOM 720 C CA . GLY A 1 93 ? 9.336 -26.531 -7.473 1 94.88 93 GLY A CA 1
ATOM 721 C C . GLY A 1 93 ? 8.383 -25.828 -8.414 1 94.88 93 GLY A C 1
ATOM 722 O O . GLY A 1 93 ? 8.164 -26.281 -9.539 1 94.88 93 GLY A O 1
ATOM 723 N N . GLN A 1 94 ? 7.793 -24.812 -7.918 1 97.44 94 GLN A N 1
ATOM 724 C CA . GLN A 1 94 ? 6.949 -23.953 -8.742 1 97.44 94 GLN A CA 1
ATOM 725 C C . GLN A 1 94 ? 7.508 -22.531 -8.82 1 97.44 94 GLN A C 1
ATOM 727 O O . GLN A 1 94 ? 7.969 -21.984 -7.816 1 97.44 94 GLN A O 1
ATOM 732 N N . GLN A 1 95 ? 7.488 -22.047 -10.023 1 97.62 95 GLN A N 1
ATOM 733 C CA . GLN A 1 95 ? 8.133 -20.766 -10.266 1 97.62 95 GLN A CA 1
ATOM 734 C C . GLN A 1 95 ? 7.203 -19.828 -11.031 1 97.62 95 GLN A C 1
ATOM 736 O O . GLN A 1 95 ? 6.547 -20.234 -11.984 1 97.62 95 GLN A O 1
ATOM 741 N N . ALA A 1 96 ? 7.176 -18.609 -10.555 1 98.62 96 ALA A N 1
ATOM 742 C CA . ALA A 1 96 ? 6.34 -17.594 -11.203 1 98.62 96 ALA A CA 1
ATOM 743 C C . ALA A 1 96 ? 6.98 -17.109 -12.492 1 98.62 96 ALA A C 1
ATOM 745 O O . ALA A 1 96 ? 8.203 -17.141 -12.641 1 98.62 96 ALA A O 1
ATOM 746 N N . TYR A 1 97 ? 6.168 -16.672 -13.398 1 98.75 97 TYR A N 1
ATOM 747 C CA . TYR A 1 97 ? 6.582 -15.984 -14.617 1 98.75 97 TYR A CA 1
ATOM 748 C C . TYR A 1 97 ? 5.641 -14.836 -14.938 1 98.75 97 TYR A C 1
ATOM 750 O O . TYR A 1 97 ? 4.512 -14.789 -14.445 1 98.75 97 TYR A O 1
ATOM 758 N N . VAL A 1 98 ? 6.121 -13.898 -15.695 1 98.81 98 VAL A N 1
ATOM 759 C CA . VAL A 1 98 ? 5.332 -12.789 -16.219 1 98.81 98 VAL A CA 1
ATOM 760 C C . VAL A 1 98 ? 5.508 -12.711 -17.734 1 98.81 98 VAL A C 1
ATOM 762 O O . VAL A 1 98 ? 6.621 -12.852 -18.25 1 98.81 98 VAL A O 1
ATOM 765 N N . ASP A 1 99 ? 4.469 -12.555 -18.484 1 98.5 99 ASP A N 1
ATOM 766 C CA . ASP A 1 99 ? 4.516 -12.297 -19.922 1 98.5 99 ASP A CA 1
ATOM 767 C C . ASP A 1 99 ? 4.066 -10.867 -20.234 1 98.5 99 ASP A C 1
ATOM 769 O O . ASP A 1 99 ? 2.867 -10.586 -20.281 1 98.5 99 ASP A O 1
ATOM 773 N N . LEU A 1 100 ? 4.984 -9.961 -20.531 1 97 100 LEU A N 1
ATOM 774 C CA . LEU A 1 100 ? 4.711 -8.539 -20.734 1 97 100 LEU A CA 1
ATOM 775 C C . LEU A 1 100 ? 4.512 -8.242 -22.219 1 97 100 LEU A C 1
ATOM 777 O O . LEU A 1 100 ? 4.375 -7.082 -22.609 1 97 100 LEU A O 1
ATOM 781 N N . SER A 1 101 ? 4.531 -9.297 -23.047 1 95.75 101 SER A N 1
ATOM 782 C CA . SER A 1 101 ? 4.348 -9.07 -24.484 1 95.75 101 SER A CA 1
ATOM 783 C C . SER A 1 101 ? 2.965 -8.5 -24.781 1 95.75 101 SER A C 1
ATOM 785 O O . SER A 1 101 ? 2.09 -8.492 -23.906 1 95.75 101 SER A O 1
ATOM 787 N N . GLY A 1 102 ? 2.799 -7.895 -25.938 1 93.5 102 GLY A N 1
ATOM 788 C CA . GLY A 1 102 ? 1.507 -7.371 -26.359 1 93.5 102 GLY A CA 1
ATOM 789 C C . GLY A 1 102 ? 0.374 -8.359 -26.172 1 93.5 102 GLY A C 1
ATOM 790 O O . GLY A 1 102 ? -0.723 -7.992 -25.75 1 93.5 102 GLY A O 1
ATOM 791 N N . MET A 1 103 ? 0.63 -9.625 -26.5 1 94.19 103 MET A N 1
ATOM 792 C CA . MET A 1 103 ? -0.375 -10.672 -26.344 1 94.19 103 MET A CA 1
ATOM 793 C C . MET A 1 103 ? -0.502 -11.086 -24.891 1 94.19 103 MET A C 1
ATOM 795 O O . MET A 1 103 ? -1.604 -11.359 -24.406 1 94.19 103 MET A O 1
ATOM 799 N N . GLY A 1 104 ? 0.526 -11.172 -24.062 1 96.94 104 GLY A N 1
ATOM 800 C CA . GLY A 1 104 ? 0.513 -11.586 -22.672 1 96.94 104 GLY A CA 1
ATOM 801 C C . GLY A 1 104 ? -0.099 -10.547 -21.75 1 96.94 104 GLY A C 1
ATOM 802 O O . GLY A 1 104 ? -0.723 -10.898 -20.75 1 96.94 104 GLY A O 1
ATOM 803 N N . GLN A 1 105 ? 0.099 -9.266 -22.062 1 98 105 GLN A N 1
ATOM 804 C CA .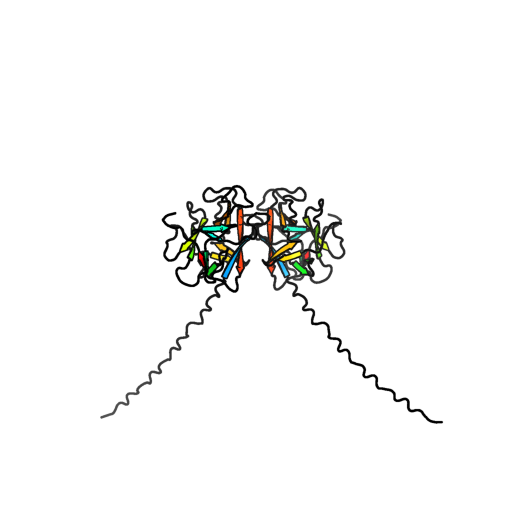 GLN A 1 105 ? -0.52 -8.117 -21.406 1 98 105 GLN A CA 1
ATOM 805 C C . GLN A 1 105 ? -0.274 -8.133 -19.906 1 98 105 GLN A C 1
ATOM 807 O O . GLN A 1 105 ? -1.113 -7.672 -19.125 1 98 105 GLN A O 1
ATOM 812 N N . GLY A 1 106 ? 0.777 -8.812 -19.484 1 98.5 106 GLY A N 1
ATOM 813 C CA . GLY A 1 106 ? 1.107 -8.867 -18.062 1 98.5 106 GLY A CA 1
ATOM 814 C C . GLY A 1 106 ? 0.642 -10.141 -17.391 1 98.5 106 GLY A C 1
ATOM 815 O O . GLY A 1 106 ? 0.459 -10.172 -16.172 1 98.5 106 GLY A O 1
ATOM 816 N N . LYS A 1 107 ? 0.427 -11.164 -18.188 1 98.5 107 LYS A N 1
ATOM 817 C CA . LYS A 1 107 ? 0.044 -12.453 -17.609 1 98.5 107 LYS A CA 1
ATOM 818 C C . LYS A 1 107 ? 1.005 -12.875 -16.516 1 98.5 107 LYS A C 1
ATOM 820 O O . LYS A 1 107 ? 2.225 -12.828 -16.688 1 98.5 107 LYS A O 1
ATOM 825 N N . PHE A 1 108 ? 0.451 -13.156 -15.398 1 98.81 108 PHE A N 1
ATOM 826 C CA . PHE A 1 108 ? 1.172 -13.57 -14.195 1 98.81 108 PHE A CA 1
ATOM 827 C C . PHE A 1 108 ? 0.774 -14.977 -13.781 1 98.81 108 PHE A C 1
ATOM 829 O O . PHE A 1 108 ? -0.37 -15.219 -13.391 1 98.81 108 PHE A O 1
ATOM 836 N N . GLY A 1 109 ? 1.699 -15.93 -13.961 1 98.69 109 GLY A N 1
ATOM 837 C CA . GLY A 1 109 ? 1.43 -17.328 -13.68 1 98.69 109 GLY A CA 1
ATOM 838 C C . GLY A 1 109 ? 2.629 -18.062 -13.109 1 98.69 109 GLY A C 1
ATOM 839 O O . GLY A 1 109 ? 3.645 -17.453 -12.781 1 98.69 109 GLY A O 1
ATOM 840 N N . TYR A 1 110 ? 2.408 -19.359 -12.891 1 98.44 110 TYR A N 1
ATOM 841 C CA . TYR A 1 110 ? 3.52 -20.188 -12.43 1 98.44 110 TYR A CA 1
ATOM 842 C C . TYR A 1 110 ? 3.541 -21.516 -13.172 1 98.44 110 TYR A C 1
ATOM 844 O O . TYR A 1 110 ? 2.516 -21.953 -13.688 1 98.44 110 TYR A O 1
ATOM 852 N N . THR A 1 111 ? 4.75 -22.016 -13.258 1 97.94 111 THR A N 1
ATOM 853 C CA . THR A 1 111 ? 4.957 -23.344 -13.836 1 97.94 111 THR A CA 1
ATOM 854 C C . THR A 1 111 ? 5.457 -24.312 -12.773 1 97.94 111 THR A C 1
ATOM 856 O O . THR A 1 111 ? 5.934 -23.891 -11.711 1 97.94 111 THR A O 1
ATOM 859 N N . THR A 1 112 ? 5.34 -25.578 -13.07 1 96.75 112 THR A N 1
ATOM 860 C CA . THR A 1 112 ? 5.77 -26.641 -12.164 1 96.75 112 THR A CA 1
ATOM 861 C C . THR A 1 112 ? 6.891 -27.469 -12.789 1 96.75 112 THR A C 1
ATOM 863 O O . THR A 1 112 ? 6.758 -27.953 -13.914 1 96.75 112 THR A O 1
ATOM 866 N N . GLY A 1 113 ? 7.965 -27.594 -12.039 1 95 113 GLY A N 1
ATOM 867 C CA . GLY A 1 113 ? 9.086 -28.375 -12.523 1 95 113 GLY A CA 1
ATOM 868 C C . GLY A 1 113 ? 9.617 -27.906 -13.859 1 95 113 GLY A C 1
ATOM 869 O O . GLY A 1 113 ? 9.961 -26.719 -14.008 1 95 113 GLY A O 1
ATOM 870 N N . ALA A 1 114 ? 9.57 -28.797 -14.773 1 92.75 114 ALA A N 1
ATOM 871 C CA . ALA A 1 114 ? 10.164 -28.5 -16.078 1 92.75 114 ALA A CA 1
ATOM 872 C C . ALA A 1 114 ? 9.109 -27.969 -17.047 1 92.75 114 ALA A C 1
ATOM 874 O O . ALA A 1 114 ? 9.398 -27.75 -18.234 1 92.75 114 ALA A O 1
ATOM 875 N N . GLN A 1 115 ? 7.938 -27.734 -16.578 1 94.25 115 GLN A N 1
ATOM 876 C CA . GLN A 1 115 ? 6.906 -27.141 -17.438 1 94.25 115 GLN A CA 1
ATOM 877 C C . GLN A 1 115 ? 7.375 -25.828 -18.031 1 94.25 115 GLN A C 1
ATOM 879 O O . GLN A 1 115 ? 7.875 -24.953 -17.328 1 94.25 115 GLN A O 1
ATOM 884 N N . PRO A 1 116 ? 7.262 -25.766 -19.328 1 94.38 116 PRO A N 1
ATOM 885 C CA . PRO A 1 116 ? 7.707 -24.5 -19.938 1 94.38 116 PRO A CA 1
ATOM 886 C C . PRO A 1 116 ? 6.766 -23.344 -19.641 1 94.38 116 PRO A C 1
ATOM 888 O O . PRO A 1 116 ? 5.562 -23.547 -19.453 1 94.38 116 PRO A O 1
ATOM 891 N N . MET A 1 117 ? 7.27 -22.125 -19.578 1 93.81 117 MET A N 1
ATOM 892 C CA . MET A 1 117 ? 6.438 -20.922 -19.547 1 93.81 117 MET A CA 1
ATOM 893 C C . MET A 1 117 ? 6.059 -20.484 -20.953 1 93.81 117 MET A C 1
ATOM 895 O O . MET A 1 117 ? 6.602 -21 -21.938 1 93.81 117 MET A O 1
ATOM 899 N N . PRO A 1 118 ? 5.055 -19.578 -21.031 1 94.25 118 PRO A N 1
ATOM 900 C CA . PRO A 1 118 ? 4.758 -19.031 -22.359 1 94.25 118 PRO A CA 1
ATOM 901 C C . PRO A 1 118 ? 5.992 -18.438 -23.047 1 94.25 118 PRO A C 1
ATOM 903 O O . PRO A 1 118 ? 6.938 -18.016 -22.375 1 94.25 118 PRO A O 1
ATOM 906 N N . ARG A 1 119 ? 5.969 -18.484 -24.328 1 94.94 119 ARG A N 1
ATOM 907 C CA . ARG A 1 119 ? 7.105 -18.125 -25.172 1 94.94 119 ARG A CA 1
ATOM 908 C C . ARG A 1 119 ? 7.727 -16.797 -24.703 1 94.94 119 ARG A C 1
ATOM 910 O O . ARG A 1 119 ? 8.953 -16.672 -24.641 1 94.94 119 ARG A O 1
ATOM 917 N N . ASN A 1 120 ? 6.949 -15.812 -24.406 1 97.25 120 ASN A N 1
ATOM 918 C CA . ASN A 1 120 ? 7.465 -14.5 -24.031 1 97.25 120 ASN A CA 1
ATOM 919 C C . ASN A 1 120 ? 7.477 -14.305 -22.516 1 97.25 120 ASN A C 1
ATOM 921 O O . ASN A 1 120 ? 7.578 -13.18 -22.031 1 97.25 120 ASN A O 1
ATOM 925 N N . GLY A 1 121 ? 7.375 -15.43 -21.828 1 97.88 121 GLY A N 1
ATOM 926 C CA . GLY A 1 121 ? 7.426 -15.352 -20.375 1 97.88 121 GLY A CA 1
ATOM 927 C C . GLY A 1 121 ? 8.805 -15 -19.844 1 97.88 121 GLY A C 1
ATOM 928 O O . GLY A 1 121 ? 9.82 -15.375 -20.438 1 97.88 121 GLY A O 1
ATOM 929 N N . GLN A 1 122 ? 8.805 -14.273 -18.719 1 98.25 122 GLN A N 1
ATOM 930 C CA . GLN A 1 122 ? 10.039 -13.898 -18.047 1 98.25 122 GLN A CA 1
ATOM 931 C C . GLN A 1 122 ? 10.039 -14.367 -16.594 1 98.25 122 GLN A C 1
ATOM 933 O O . GLN A 1 122 ? 9.016 -14.305 -15.914 1 98.25 122 GLN A O 1
ATOM 938 N N . ARG A 1 123 ? 11.25 -14.797 -16.109 1 98.06 123 ARG A N 1
ATOM 939 C CA . ARG A 1 123 ? 11.367 -15.305 -14.742 1 98.06 123 ARG A CA 1
ATOM 940 C C . ARG A 1 123 ? 12.055 -14.289 -13.836 1 98.06 123 ARG A C 1
ATOM 942 O O . ARG A 1 123 ? 11.883 -14.328 -12.609 1 98.06 123 ARG A O 1
ATOM 949 N N . LYS A 1 124 ? 12.875 -13.422 -14.508 1 97.75 124 LYS A N 1
ATOM 950 C CA . LYS A 1 124 ? 13.719 -12.508 -13.742 1 97.75 124 LYS A CA 1
ATOM 951 C C . LYS A 1 124 ? 13.164 -11.086 -13.789 1 97.75 124 LYS A C 1
ATOM 953 O O . LYS A 1 124 ? 12.688 -10.633 -14.828 1 97.75 124 LYS A O 1
ATOM 958 N N . GLY A 1 125 ? 13.266 -10.398 -12.719 1 98 125 GLY A N 1
ATOM 959 C CA . GLY A 1 125 ? 12.82 -9.016 -12.609 1 98 125 GLY A CA 1
ATOM 960 C C . GLY A 1 125 ? 12.109 -8.719 -11.305 1 98 125 GLY A C 1
ATOM 961 O O . GLY A 1 125 ? 11.742 -7.578 -11.039 1 98 125 GLY A O 1
ATOM 962 N N . TRP A 1 126 ? 11.992 -9.75 -10.484 1 98.12 126 TRP A N 1
ATOM 963 C CA . TRP A 1 126 ? 11.266 -9.641 -9.227 1 98.12 126 TRP A CA 1
ATOM 964 C C . TRP A 1 126 ? 12.125 -8.977 -8.156 1 98.12 126 TRP A C 1
ATOM 966 O O . TRP A 1 126 ? 13.312 -9.273 -8.039 1 98.12 126 TRP A O 1
ATOM 976 N N . LYS A 1 127 ? 11.539 -8.039 -7.426 1 97.06 127 LYS A N 1
ATOM 977 C CA . LYS A 1 127 ? 12.195 -7.375 -6.305 1 97.06 127 LYS A CA 1
ATOM 978 C C . LYS A 1 127 ? 11.188 -7.012 -5.215 1 97.06 127 LYS A C 1
ATOM 980 O O . LYS A 1 127 ? 10 -6.836 -5.496 1 97.06 127 LYS A O 1
ATOM 985 N N . ILE A 1 128 ? 11.625 -7.055 -4.039 1 96.5 128 ILE A N 1
ATOM 986 C CA . ILE A 1 128 ? 10.977 -6.301 -2.971 1 96.5 128 ILE A CA 1
ATOM 987 C C . ILE A 1 128 ? 11.68 -4.957 -2.783 1 96.5 128 ILE A C 1
ATOM 989 O O . ILE A 1 128 ? 12.875 -4.914 -2.473 1 96.5 128 ILE A O 1
ATOM 993 N N . ASP A 1 129 ? 10.945 -3.92 -2.994 1 93.25 129 ASP A N 1
ATOM 994 C CA . ASP A 1 129 ? 11.609 -2.619 -3 1 93.25 129 ASP A CA 1
ATOM 995 C C . ASP A 1 129 ? 11.867 -2.129 -1.577 1 93.25 129 ASP A C 1
ATOM 997 O O . ASP A 1 129 ? 11.609 -2.848 -0.61 1 93.25 129 ASP A O 1
ATOM 1001 N N . LYS A 1 130 ? 12.398 -0.955 -1.451 1 88.69 130 LYS A N 1
ATOM 1002 C CA . LYS A 1 130 ? 12.836 -0.422 -0.165 1 88.69 130 LYS A CA 1
ATOM 1003 C C . LYS A 1 130 ? 11.664 -0.256 0.792 1 88.69 130 LYS A C 1
ATOM 1005 O O . LYS A 1 130 ? 11.844 -0.253 2.012 1 88.69 130 LYS A O 1
ATOM 1010 N N . ASP A 1 131 ? 10.484 -0.184 0.213 1 89.44 131 ASP A N 1
ATOM 1011 C CA . ASP A 1 131 ? 9.289 0.03 1.027 1 89.44 131 ASP A CA 1
ATOM 1012 C C . ASP A 1 131 ? 8.578 -1.289 1.312 1 89.44 131 ASP A C 1
ATOM 1014 O O . ASP A 1 131 ? 7.504 -1.302 1.923 1 89.44 131 ASP A O 1
ATOM 1018 N N . GLY A 1 132 ? 9.117 -2.354 0.808 1 93.75 132 GLY A N 1
ATOM 1019 C CA . GLY A 1 132 ? 8.57 -3.666 1.113 1 93.75 132 GLY A CA 1
ATOM 1020 C C . GLY A 1 132 ? 7.516 -4.117 0.122 1 93.75 132 GLY A C 1
ATOM 1021 O O . GLY A 1 132 ? 6.727 -5.02 0.416 1 93.75 132 GLY A O 1
ATOM 1022 N N . MET A 1 133 ? 7.473 -3.418 -1.014 1 95.75 133 MET A N 1
ATOM 1023 C CA . MET A 1 133 ? 6.484 -3.773 -2.031 1 95.75 133 MET A CA 1
ATOM 1024 C C . MET A 1 133 ? 7.078 -4.738 -3.053 1 95.75 133 MET A C 1
ATOM 1026 O O . MET A 1 133 ? 8.219 -4.559 -3.494 1 95.75 133 MET A O 1
ATOM 1030 N N . LEU A 1 134 ? 6.328 -5.766 -3.389 1 97.75 134 LEU A N 1
ATOM 1031 C CA . LEU A 1 134 ? 6.715 -6.672 -4.465 1 97.75 134 LEU A CA 1
ATOM 1032 C C . LEU A 1 134 ? 6.512 -6.016 -5.824 1 97.75 134 LEU A C 1
ATOM 1034 O O . LEU A 1 134 ? 5.457 -5.434 -6.09 1 97.75 134 LEU A O 1
ATOM 1038 N N . THR A 1 135 ? 7.531 -6.082 -6.66 1 97.75 135 THR A N 1
ATOM 1039 C CA . THR A 1 135 ? 7.434 -5.531 -8.008 1 97.75 135 THR A CA 1
ATOM 1040 C C . THR A 1 135 ? 8.094 -6.465 -9.023 1 97.75 135 THR A C 1
ATOM 1042 O O . THR A 1 135 ? 8.898 -7.324 -8.656 1 97.75 135 THR A O 1
ATOM 1045 N N . PHE A 1 136 ? 7.684 -6.391 -10.242 1 98.44 136 PHE A N 1
ATOM 1046 C CA . PHE A 1 136 ? 8.367 -6.984 -11.383 1 98.44 136 PHE A CA 1
ATOM 1047 C C . PHE A 1 136 ? 8.875 -5.91 -12.336 1 98.44 136 PHE A C 1
ATOM 1049 O O . PHE A 1 136 ? 8.086 -5.242 -13.008 1 98.44 136 PHE A O 1
ATOM 1056 N N . ASP A 1 137 ? 10.164 -5.703 -12.398 1 97.06 137 ASP A N 1
ATOM 1057 C CA . ASP A 1 137 ? 10.781 -4.633 -13.18 1 97.06 137 ASP A CA 1
ATOM 1058 C C . ASP A 1 137 ? 10.156 -3.283 -12.844 1 97.06 137 ASP A C 1
ATOM 1060 O O . ASP A 1 137 ? 9.836 -2.502 -13.75 1 97.06 137 ASP A O 1
ATOM 1064 N N . GLY A 1 138 ? 9.836 -3.094 -11.57 1 94.69 138 GLY A N 1
ATOM 1065 C CA . GLY A 1 138 ? 9.297 -1.835 -11.078 1 94.69 138 GLY A CA 1
ATOM 1066 C C . GLY A 1 138 ? 7.785 -1.751 -11.18 1 94.69 138 GLY A C 1
ATOM 1067 O O . GLY A 1 138 ? 7.168 -0.862 -10.594 1 94.69 138 GLY A O 1
ATOM 1068 N N . SER A 1 139 ? 7.18 -2.682 -11.883 1 96.56 139 SER A N 1
ATOM 1069 C CA . SER A 1 139 ? 5.738 -2.656 -12.094 1 96.56 139 SER A CA 1
ATOM 1070 C C . SER A 1 139 ? 4.996 -3.268 -10.906 1 96.56 139 SER A C 1
ATOM 1072 O O . SER A 1 139 ? 5.465 -4.238 -10.312 1 96.56 139 SER A O 1
ATOM 1074 N N . SER A 1 140 ? 3.863 -2.617 -10.648 1 97.69 140 SER A N 1
ATOM 1075 C CA . SER A 1 140 ? 2.955 -3.205 -9.672 1 97.69 140 SER A CA 1
ATOM 1076 C C . SER A 1 140 ? 1.988 -4.184 -10.328 1 97.69 140 SER A C 1
ATOM 1078 O O . SER A 1 140 ? 2.379 -4.949 -11.211 1 97.69 140 SER A O 1
ATOM 1080 N N . PHE A 1 141 ? 0.708 -4.219 -9.82 1 98.81 141 PHE A N 1
ATOM 1081 C CA . PHE A 1 141 ? -0.207 -5.262 -10.273 1 98.81 141 PHE A CA 1
ATOM 1082 C C . PHE A 1 141 ? -1.575 -4.676 -10.602 1 98.81 141 PHE A C 1
ATOM 1084 O O . PHE A 1 141 ? -1.834 -3.5 -10.328 1 98.81 141 PHE A O 1
ATOM 1091 N N . VAL A 1 142 ? -2.355 -5.473 -11.242 1 98.81 142 VAL A N 1
ATOM 1092 C CA . VAL A 1 142 ? -3.754 -5.156 -11.516 1 98.81 142 VAL A CA 1
ATOM 1093 C C . VAL A 1 142 ? -4.613 -6.402 -11.312 1 98.81 142 VAL A C 1
ATOM 1095 O O . VAL A 1 142 ? -4.211 -7.508 -11.68 1 98.81 142 VAL A O 1
ATOM 1098 N N . ALA A 1 143 ? -5.664 -6.23 -10.625 1 98.88 143 ALA A N 1
ATOM 1099 C CA . ALA A 1 143 ? -6.598 -7.328 -10.367 1 98.88 143 ALA A CA 1
ATOM 1100 C C . ALA A 1 143 ? -7.895 -7.137 -11.156 1 98.88 143 ALA A C 1
ATOM 1102 O O . ALA A 1 143 ? -8.453 -6.039 -11.18 1 98.88 143 ALA A O 1
ATOM 1103 N N . CYS A 1 144 ? -8.383 -8.211 -11.773 1 98.88 144 CYS A N 1
ATOM 1104 C CA . CYS A 1 144 ? -9.609 -8.156 -12.562 1 98.88 144 CYS A CA 1
ATOM 1105 C C . CYS A 1 144 ? -10.664 -9.102 -11.992 1 98.88 144 CYS A C 1
ATOM 1107 O O . CYS A 1 144 ? -10.367 -10.266 -11.695 1 98.88 144 CYS A O 1
ATOM 1109 N N . PRO A 1 145 ? -11.859 -8.609 -11.797 1 98.81 145 PRO A N 1
ATOM 1110 C CA . PRO A 1 145 ? -12.906 -9.453 -11.211 1 98.81 145 PRO A CA 1
ATOM 1111 C C . PRO A 1 145 ? -13.359 -10.57 -12.156 1 98.81 145 PRO A C 1
ATOM 1113 O O . PRO A 1 145 ? -13.453 -10.359 -13.367 1 98.81 145 PRO A O 1
ATOM 1116 N N . ASN A 1 146 ? -13.664 -11.711 -11.586 1 98.12 146 ASN A N 1
ATOM 1117 C CA . ASN A 1 146 ? -14.109 -12.867 -12.359 1 98.12 146 ASN A CA 1
ATOM 1118 C C . ASN A 1 146 ? -15.633 -12.969 -12.391 1 98.12 146 ASN A C 1
ATOM 1120 O O . ASN A 1 146 ? -16.188 -13.945 -12.898 1 98.12 146 ASN A O 1
ATOM 1124 N N . GLY A 1 147 ? -16.344 -11.977 -11.766 1 97.62 147 GLY A N 1
ATOM 1125 C CA . GLY A 1 147 ? -17.797 -11.938 -11.734 1 97.62 147 GLY A CA 1
ATOM 1126 C C . GLY A 1 147 ? -18.344 -10.539 -11.547 1 97.62 147 GLY A C 1
ATOM 1127 O O . GLY A 1 147 ? -17.578 -9.57 -11.438 1 97.62 147 GLY A O 1
ATOM 1128 N N . ASP A 1 148 ? -19.641 -10.398 -11.422 1 96.88 148 ASP A N 1
ATOM 1129 C CA . ASP A 1 148 ? -20.312 -9.102 -11.438 1 96.88 148 ASP A CA 1
ATOM 1130 C C . ASP A 1 148 ? -20.422 -8.531 -10.023 1 96.88 148 ASP A C 1
ATOM 1132 O O . ASP A 1 148 ? -20.484 -7.309 -9.852 1 96.88 148 ASP A O 1
ATOM 1136 N N . ASN A 1 149 ? -20.516 -9.375 -9.102 1 97.94 149 ASN A N 1
ATOM 1137 C CA . ASN A 1 149 ? -20.531 -8.906 -7.715 1 97.94 149 ASN A CA 1
ATOM 1138 C C . ASN A 1 149 ? -19.125 -8.664 -7.188 1 97.94 149 ASN A C 1
ATOM 1140 O O . ASN A 1 149 ? -18.5 -9.578 -6.652 1 97.94 149 ASN A O 1
ATOM 1144 N N . LEU A 1 150 ? -18.656 -7.508 -7.262 1 96.94 150 LEU A N 1
ATOM 1145 C CA . LEU A 1 150 ? -17.266 -7.148 -7 1 96.94 150 LEU A CA 1
ATOM 1146 C C . LEU A 1 150 ? -16.891 -7.438 -5.547 1 96.94 150 LEU A C 1
ATOM 1148 O O . LEU A 1 150 ? -15.727 -7.684 -5.242 1 96.94 150 LEU A O 1
ATOM 1152 N N . GLU A 1 151 ? -17.828 -7.418 -4.66 1 96.12 151 GLU A N 1
ATOM 1153 C CA . GLU A 1 151 ? -17.578 -7.633 -3.238 1 96.12 151 GLU A CA 1
ATOM 1154 C C . GLU A 1 151 ? -17.359 -9.117 -2.934 1 96.12 151 GLU A C 1
ATOM 1156 O O . GLU A 1 151 ? -16.672 -9.469 -1.975 1 96.12 151 GLU A O 1
ATOM 1161 N N . LYS A 1 152 ? -17.906 -9.969 -3.758 1 97.25 152 LYS A N 1
ATOM 1162 C CA . LYS A 1 152 ? -17.906 -11.391 -3.424 1 97.25 152 LYS A CA 1
ATOM 1163 C C . LYS A 1 152 ? -17.031 -12.188 -4.391 1 97.25 152 LYS A C 1
ATOM 1165 O O . LYS A 1 152 ? -16.516 -13.25 -4.039 1 97.25 152 LYS A O 1
ATOM 1170 N N . THR A 1 153 ? -16.859 -11.711 -5.551 1 98.31 153 THR A N 1
ATOM 1171 C CA . THR A 1 153 ? -16.219 -12.477 -6.609 1 98.31 153 THR A CA 1
ATOM 1172 C C . THR A 1 153 ? -14.711 -12.57 -6.355 1 98.31 153 THR A C 1
ATOM 1174 O O . THR A 1 153 ? -14.148 -11.773 -5.594 1 98.31 153 THR A O 1
ATOM 1177 N N . SER A 1 154 ? -14.055 -13.547 -6.891 1 98.44 154 SER A N 1
ATOM 1178 C CA . SER A 1 154 ? -12.594 -13.617 -6.941 1 98.44 154 SER A CA 1
ATOM 1179 C C . SER A 1 154 ? -12.031 -12.695 -8.016 1 98.44 154 SER A C 1
ATOM 1181 O O . SER A 1 154 ? -12.781 -12.172 -8.852 1 98.44 154 SER A O 1
ATOM 1183 N N . TRP A 1 155 ? -10.742 -12.438 -7.949 1 98.81 155 TRP A N 1
ATOM 1184 C CA . TRP A 1 155 ? -10.062 -11.523 -8.859 1 98.81 155 TRP A CA 1
ATOM 1185 C C . TRP A 1 155 ? -8.789 -12.141 -9.414 1 98.81 155 TRP A C 1
ATOM 1187 O O . TRP A 1 155 ? -7.98 -12.695 -8.664 1 98.81 155 TRP A O 1
ATOM 1197 N N . SER A 1 156 ? -8.594 -12.094 -10.719 1 98.75 156 SER A N 1
ATOM 1198 C CA . SER A 1 156 ? -7.344 -12.539 -11.336 1 98.75 156 SER A CA 1
ATOM 1199 C C . SER A 1 156 ? -6.262 -11.469 -11.219 1 98.75 156 SER A C 1
ATOM 1201 O O . SER A 1 156 ? -6.535 -10.281 -11.391 1 98.75 156 SER A O 1
ATOM 1203 N N . VAL A 1 157 ? -5.07 -11.914 -10.953 1 98.88 157 VAL A N 1
ATOM 1204 C CA . VAL A 1 157 ? -3.973 -10.977 -10.734 1 98.88 157 VAL A CA 1
ATOM 1205 C C . VAL A 1 157 ? -3.051 -10.969 -11.953 1 98.88 157 VAL A C 1
ATOM 1207 O O . VAL A 1 157 ? -2.658 -12.023 -12.453 1 98.88 157 VAL A O 1
ATOM 1210 N N . TRP A 1 158 ? -2.764 -9.805 -12.414 1 98.88 158 TRP A N 1
ATOM 1211 C CA . TRP A 1 158 ? -1.853 -9.547 -13.523 1 98.88 158 TRP A CA 1
ATOM 1212 C C . TRP A 1 158 ? -0.77 -8.547 -13.117 1 98.88 158 TRP A C 1
ATOM 1214 O O . TRP A 1 158 ? -0.948 -7.781 -12.164 1 98.88 158 TRP A O 1
ATOM 1224 N N . VAL A 1 159 ? 0.389 -8.625 -13.734 1 98.81 159 VAL A N 1
ATOM 1225 C CA . VAL A 1 159 ? 1.373 -7.559 -13.578 1 98.81 159 VAL A CA 1
ATOM 1226 C C . VAL A 1 159 ? 0.968 -6.352 -14.422 1 98.81 159 VAL A C 1
ATOM 1228 O O . VAL A 1 159 ? 0.586 -6.504 -15.586 1 98.81 159 VAL A O 1
ATOM 1231 N N . TYR A 1 160 ? 0.959 -5.176 -13.797 1 98.06 160 TYR A N 1
ATOM 1232 C CA . TYR A 1 160 ? 0.49 -3.971 -14.477 1 98.06 160 TYR A CA 1
ATOM 1233 C C . TYR A 1 160 ? 1.498 -3.504 -15.523 1 98.06 160 TYR A C 1
ATOM 1235 O O . TYR A 1 160 ? 2.658 -3.24 -15.195 1 98.06 160 TYR A O 1
ATOM 1243 N N . ASN A 1 161 ? 1.102 -3.381 -16.734 1 94.62 161 ASN A N 1
ATOM 1244 C CA . ASN A 1 161 ? 1.932 -2.945 -17.859 1 94.62 161 ASN A CA 1
ATOM 1245 C C . ASN A 1 161 ? 1.249 -1.848 -18.672 1 94.62 161 ASN A C 1
ATOM 1247 O O . ASN A 1 161 ? 1.182 -1.928 -19.891 1 94.62 161 ASN A O 1
ATOM 1251 N N . SER A 1 162 ? 0.716 -0.894 -17.969 1 91.94 162 SER A N 1
ATOM 1252 C CA . SER A 1 162 ? 0.058 0.275 -18.531 1 91.94 162 SER A CA 1
ATOM 1253 C C . SER A 1 162 ? -1.221 -0.114 -19.266 1 91.94 162 SER A C 1
ATOM 1255 O O . SER A 1 162 ? -1.675 0.604 -20.172 1 91.94 162 SER A O 1
ATOM 1257 N N . ILE A 1 163 ? -1.635 -1.3 -19.047 1 95.19 163 ILE A N 1
ATOM 1258 C CA . ILE A 1 163 ? -2.922 -1.774 -19.547 1 95.19 163 ILE A CA 1
ATOM 1259 C C . ILE A 1 163 ? -3.895 -1.949 -18.391 1 95.19 163 ILE A C 1
ATOM 1261 O O . ILE A 1 163 ? -3.732 -2.855 -17.562 1 95.19 163 ILE A O 1
ATOM 1265 N N . ASP A 1 164 ? -4.898 -1.116 -18.359 1 96.06 164 ASP A N 1
ATOM 1266 C CA . ASP A 1 164 ? -5.793 -1.063 -17.219 1 96.06 164 ASP A CA 1
ATOM 1267 C C . ASP A 1 164 ? -6.672 -2.311 -17.141 1 96.06 164 ASP A C 1
ATOM 1269 O O . ASP A 1 164 ? -7.039 -2.758 -16.047 1 96.06 164 ASP A O 1
ATOM 1273 N N . ASN A 1 165 ? -7.043 -2.812 -18.312 1 98.25 165 ASN A N 1
ATOM 1274 C CA . ASN A 1 165 ? -7.914 -3.98 -18.391 1 98.25 165 ASN A CA 1
ATOM 1275 C C . ASN A 1 165 ? -7.312 -5.066 -19.281 1 98.25 165 ASN A C 1
ATOM 1277 O O . ASN A 1 165 ? -7.738 -5.246 -20.422 1 98.25 165 ASN A O 1
ATOM 1281 N N . PRO A 1 166 ? -6.367 -5.832 -18.75 1 98.5 166 PRO A N 1
ATOM 1282 C CA . PRO A 1 166 ? -5.715 -6.867 -19.562 1 98.5 166 PRO A CA 1
ATOM 1283 C C . PRO A 1 166 ? -6.637 -8.047 -19.859 1 98.5 166 PRO A C 1
ATOM 1285 O O . PRO A 1 166 ? -7.629 -8.25 -19.156 1 98.5 166 PRO A O 1
ATOM 1288 N N . GLY A 1 167 ? -6.285 -8.766 -20.953 1 97.25 167 GLY A N 1
ATOM 1289 C CA . GLY A 1 167 ? -6.969 -10.008 -21.297 1 97.25 167 GLY A CA 1
ATOM 1290 C C . GLY A 1 167 ? -8.422 -9.805 -21.672 1 97.25 167 GLY A C 1
ATOM 1291 O O . GLY A 1 167 ? -9.219 -10.742 -21.625 1 97.25 167 GLY A O 1
ATOM 1292 N N . GLY A 1 168 ? -8.828 -8.57 -21.906 1 96.75 168 GLY A N 1
ATOM 1293 C CA . GLY A 1 168 ? -10.211 -8.281 -22.234 1 96.75 168 GLY A CA 1
ATOM 1294 C C . GLY A 1 168 ? -11.117 -8.195 -21.031 1 96.75 168 GLY A C 1
ATOM 1295 O O . GLY A 1 168 ? -12.344 -8.117 -21.172 1 96.75 168 GLY A O 1
ATOM 1296 N N . ASN A 1 169 ? -10.539 -8.211 -19.812 1 98.06 169 ASN A N 1
ATOM 1297 C CA . ASN A 1 169 ? -11.289 -8.078 -18.578 1 98.06 169 ASN A CA 1
ATOM 1298 C C . ASN A 1 169 ? -11.812 -6.652 -18.391 1 98.06 169 ASN A C 1
ATOM 1300 O O . ASN A 1 169 ? -11.375 -5.734 -19.078 1 98.06 169 ASN A O 1
ATOM 1304 N N . LYS A 1 170 ? -12.766 -6.492 -17.5 1 97.75 170 LYS A N 1
ATOM 1305 C CA . LYS A 1 170 ? -13.336 -5.188 -17.188 1 97.75 170 LYS A CA 1
ATOM 1306 C C . LYS A 1 170 ? -13.297 -4.906 -15.688 1 97.75 170 LYS A C 1
ATOM 1308 O O . LYS A 1 170 ? -13.227 -5.832 -14.875 1 97.75 170 LYS A O 1
ATOM 1313 N N . ASN A 1 171 ? -13.312 -3.588 -15.375 1 97.75 171 ASN A N 1
ATOM 1314 C CA . ASN A 1 171 ? -13.414 -3.119 -13.992 1 97.75 171 ASN A CA 1
ATOM 1315 C C . ASN A 1 171 ? -12.211 -3.541 -13.164 1 97.75 171 ASN A C 1
ATOM 1317 O O . ASN A 1 171 ? -12.344 -3.855 -11.984 1 97.75 171 ASN A O 1
ATOM 1321 N N . CYS A 1 172 ? -11.055 -3.611 -13.852 1 98.69 172 CYS A N 1
ATOM 1322 C CA . CYS A 1 172 ? -9.844 -4.02 -13.141 1 98.69 172 CYS A CA 1
ATOM 1323 C C . CYS A 1 172 ? -9.328 -2.895 -12.258 1 98.69 172 CYS A C 1
ATOM 1325 O O . CYS A 1 172 ? -9.609 -1.721 -12.508 1 98.69 172 CYS A O 1
ATOM 1327 N N . LEU A 1 173 ? -8.594 -3.209 -11.172 1 98.31 173 LEU A N 1
ATOM 1328 C CA . LEU A 1 173 ? -8.086 -2.248 -10.195 1 98.31 173 LEU A CA 1
ATOM 1329 C C . LEU A 1 173 ? -6.578 -2.387 -10.031 1 98.31 173 LEU A C 1
ATOM 1331 O O . LEU A 1 173 ? -6.082 -3.457 -9.672 1 98.31 173 LEU A O 1
ATOM 1335 N N . PRO A 1 174 ? -5.863 -1.315 -10.359 1 98.25 174 PRO A N 1
ATOM 1336 C CA . PRO A 1 174 ? -4.445 -1.366 -9.992 1 98.25 174 PRO A CA 1
ATOM 1337 C C . PRO A 1 174 ? -4.23 -1.427 -8.477 1 98.25 174 PRO A C 1
ATOM 1339 O O . PRO A 1 174 ? -5.012 -0.848 -7.719 1 98.25 174 PRO A O 1
ATOM 1342 N N . PHE A 1 175 ? -3.205 -2.168 -8.039 1 98.38 175 PHE A N 1
ATOM 1343 C CA . PHE A 1 175 ? -2.928 -2.287 -6.609 1 98.38 175 PHE A CA 1
ATOM 1344 C C . PHE A 1 175 ? -1.457 -2.609 -6.371 1 98.38 175 PHE A C 1
ATOM 1346 O O . PHE A 1 175 ? -0.735 -2.971 -7.301 1 98.38 175 PHE A O 1
ATOM 1353 N N . SER A 1 176 ? -1.006 -2.348 -5.156 1 98.06 176 SER A N 1
ATOM 1354 C CA . SER A 1 176 ? 0.334 -2.721 -4.715 1 98.06 176 SER A CA 1
ATOM 1355 C C . SER A 1 176 ? 0.308 -4.004 -3.896 1 98.06 176 SER A C 1
ATOM 1357 O O . SER A 1 176 ? -0.742 -4.402 -3.385 1 98.06 176 SER A O 1
ATOM 1359 N N . VAL A 1 177 ? 1.404 -4.672 -3.91 1 98.44 177 VAL A N 1
ATOM 1360 C CA . VAL A 1 177 ? 1.532 -5.891 -3.119 1 98.44 177 VAL A CA 1
ATOM 1361 C C . VAL A 1 177 ? 2.615 -5.707 -2.059 1 98.44 177 VAL A C 1
ATOM 1363 O O . VAL A 1 177 ? 3.787 -5.5 -2.387 1 98.44 177 VAL A O 1
ATOM 1366 N N . LYS A 1 178 ? 2.215 -5.727 -0.795 1 97.31 178 LYS A N 1
ATOM 1367 C CA . LYS A 1 178 ? 3.17 -5.723 0.31 1 97.31 178 LYS A CA 1
ATOM 1368 C C . LYS A 1 178 ? 3.666 -7.133 0.612 1 97.31 178 LYS A C 1
ATOM 1370 O O . LYS A 1 178 ? 2.875 -8.078 0.674 1 97.31 178 LYS A O 1
ATOM 1375 N N . ALA A 1 179 ? 4.973 -7.246 0.741 1 96.94 179 ALA A N 1
ATOM 1376 C CA . ALA A 1 179 ? 5.559 -8.508 1.184 1 96.94 179 ALA A CA 1
ATOM 1377 C C . ALA A 1 179 ? 5.449 -8.664 2.697 1 96.94 179 ALA A C 1
ATOM 1379 O O . ALA A 1 179 ? 6.199 -8.031 3.449 1 96.94 179 ALA A O 1
ATOM 1380 N N . ALA A 1 180 ? 4.52 -9.469 3.094 1 96.25 180 ALA A N 1
ATOM 1381 C CA . ALA A 1 180 ? 4.355 -9.766 4.512 1 96.25 180 ALA A CA 1
ATOM 1382 C C . ALA A 1 180 ? 5.23 -10.953 4.93 1 96.25 180 ALA A C 1
ATOM 1384 O O . ALA A 1 180 ? 4.969 -12.094 4.539 1 96.25 180 ALA A O 1
ATOM 1385 N N . LYS A 1 181 ? 6.195 -10.711 5.766 1 94.06 181 LYS A N 1
ATOM 1386 C CA . LYS A 1 181 ? 7.199 -11.719 6.109 1 94.06 181 LYS A CA 1
ATOM 1387 C C . LYS A 1 181 ? 6.562 -12.898 6.844 1 94.06 181 LYS A C 1
ATOM 1389 O O . LYS A 1 181 ? 5.676 -12.711 7.676 1 94.06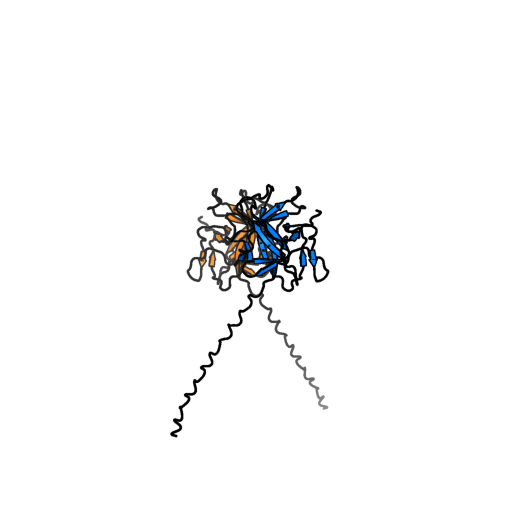 181 LYS A O 1
ATOM 1394 N N . VAL A 1 182 ? 7.016 -14.016 6.484 1 95.44 182 VAL A N 1
ATOM 1395 C CA . VAL A 1 182 ? 6.605 -15.25 7.152 1 95.44 182 VAL A CA 1
ATOM 1396 C C . VAL A 1 182 ? 7.801 -15.859 7.879 1 95.44 182 VAL A C 1
ATOM 1398 O O . VAL A 1 182 ? 8.82 -16.156 7.262 1 95.44 182 VAL A O 1
ATOM 1401 N N . LYS A 1 183 ? 7.73 -16.125 9.164 1 92.56 183 LYS A N 1
ATOM 1402 C CA . LYS A 1 183 ? 8.836 -16.625 9.969 1 92.56 183 LYS A CA 1
ATOM 1403 C C . LYS A 1 183 ? 8.977 -18.141 9.82 1 92.56 183 LYS A C 1
ATOM 1405 O O . LYS A 1 183 ? 10.086 -18.656 9.711 1 92.56 183 LYS A O 1
ATOM 1410 N N . LYS A 1 184 ? 7.871 -18.859 9.773 1 93.5 184 LYS A N 1
ATOM 1411 C CA . LYS A 1 184 ? 7.863 -20.312 9.656 1 93.5 184 LYS A CA 1
ATOM 1412 C C . LYS A 1 184 ? 7.051 -20.766 8.445 1 93.5 184 LYS A C 1
ATOM 1414 O O . LYS A 1 184 ? 5.906 -21.203 8.586 1 93.5 184 LYS A O 1
ATOM 1419 N N . PRO A 1 185 ? 7.641 -20.688 7.375 1 95.69 185 PRO A N 1
ATOM 1420 C CA . PRO A 1 185 ? 6.891 -21.016 6.16 1 95.69 185 PRO A CA 1
ATOM 1421 C C . PRO A 1 185 ? 6.539 -22.5 6.059 1 95.69 185 PRO A C 1
ATOM 1423 O O . PRO A 1 185 ? 7.293 -23.344 6.539 1 95.69 185 PRO A O 1
ATOM 1426 N N . VAL A 1 186 ? 5.41 -22.797 5.477 1 95.94 186 VAL A N 1
ATOM 1427 C CA . VAL A 1 186 ? 4.969 -24.156 5.156 1 95.94 186 VAL A CA 1
ATOM 1428 C C . VAL A 1 186 ? 5.023 -24.375 3.645 1 9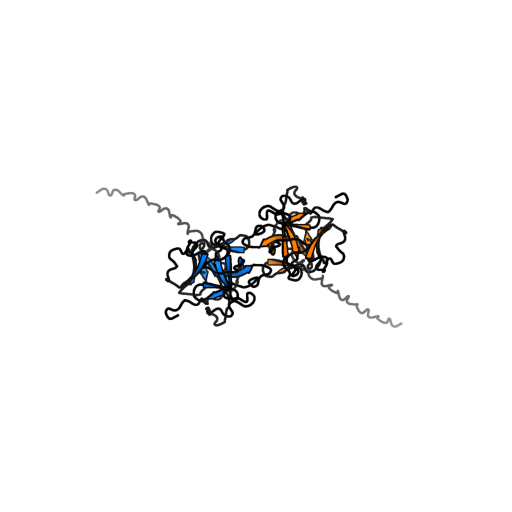5.94 186 VAL A C 1
ATOM 1430 O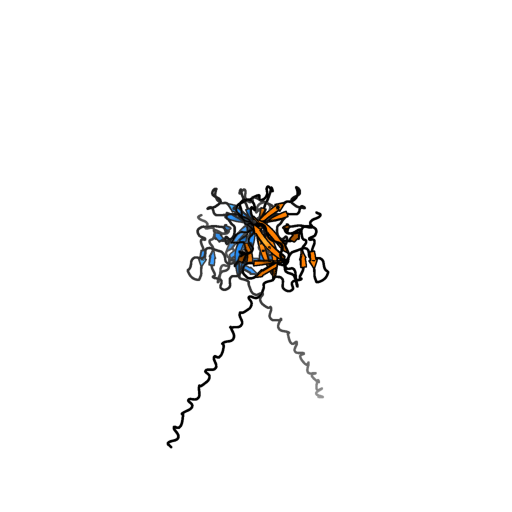 O . VAL A 1 186 ? 4.496 -23.562 2.877 1 95.94 186 VAL A O 1
ATOM 1433 N N . GLY A 1 187 ? 5.699 -25.422 3.273 1 96.25 187 GLY A N 1
ATOM 1434 C CA . GLY A 1 187 ? 5.758 -25.75 1.856 1 96.25 187 GLY A CA 1
ATOM 1435 C C . GLY A 1 187 ? 4.445 -26.281 1.313 1 96.25 187 GLY A C 1
ATOM 1436 O O . GLY A 1 187 ? 3.764 -27.062 1.979 1 96.25 187 GLY A O 1
ATOM 1437 N N . CYS A 1 188 ? 4.094 -25.844 0.151 1 96.94 188 CYS A N 1
ATOM 1438 C CA . CYS A 1 188 ? 2.865 -26.281 -0.498 1 96.94 188 CYS A CA 1
ATOM 1439 C C . CYS A 1 188 ? 3.1 -26.562 -1.979 1 96.94 188 CYS A C 1
ATOM 1441 O O . CYS A 1 188 ? 4.012 -25.984 -2.584 1 96.94 188 CYS A O 1
ATOM 1443 N N . LEU A 1 189 ? 2.381 -27.484 -2.52 1 96.31 189 LEU A N 1
ATOM 1444 C CA . LEU A 1 189 ? 2.24 -27.688 -3.961 1 96.31 189 LEU A CA 1
ATOM 1445 C C . LEU A 1 189 ? 0.895 -27.156 -4.449 1 96.31 189 LEU A C 1
ATOM 1447 O O . LEU A 1 189 ? -0.156 -27.641 -4.027 1 96.31 189 LEU A O 1
ATOM 1451 N N . TYR A 1 190 ? 1.001 -26.141 -5.355 1 96.44 190 TYR A N 1
ATOM 1452 C CA . TYR A 1 190 ? -0.21 -25.469 -5.812 1 96.44 190 TYR A CA 1
ATOM 1453 C C . TYR A 1 190 ? -0.743 -26.109 -7.086 1 96.44 190 TYR A C 1
ATOM 1455 O O . TYR A 1 190 ? 0.007 -26.766 -7.824 1 96.44 190 TYR A O 1
ATOM 1463 N N . SER A 1 191 ? -1.993 -25.906 -7.281 1 94.56 191 SER A N 1
ATOM 1464 C CA . SER A 1 191 ? -2.703 -26.641 -8.32 1 94.56 191 SER A CA 1
ATOM 1465 C C . SER A 1 191 ? -2.182 -26.281 -9.711 1 94.56 191 SER A C 1
ATOM 1467 O O . SER A 1 191 ? -1.708 -25.172 -9.93 1 94.56 191 SER A O 1
ATOM 1469 N N . GLN A 1 192 ? -2.191 -27.281 -10.602 1 93.5 192 GLN A N 1
ATOM 1470 C CA . GLN A 1 192 ? -1.812 -27.156 -12.008 1 93.5 192 GLN A CA 1
ATOM 1471 C C . GLN A 1 192 ? -3.014 -27.375 -12.922 1 93.5 192 GLN A C 1
ATOM 1473 O O . GLN A 1 192 ? -4.031 -27.922 -12.5 1 93.5 192 GLN A O 1
ATOM 1478 N N . VAL A 1 193 ? -2.83 -26.828 -14.102 1 89.25 193 VAL A N 1
ATOM 1479 C CA . VAL A 1 193 ? -3.873 -27.094 -15.086 1 89.25 193 VAL A CA 1
ATOM 1480 C C . VAL A 1 193 ? -3.807 -28.562 -15.516 1 89.25 193 VAL A C 1
ATOM 1482 O O . VAL A 1 193 ? -2.734 -29.078 -15.852 1 89.25 193 VAL A O 1
ATOM 1485 N N . GLN A 1 194 ? -4.887 -29.359 -15.312 1 79.06 194 GLN A N 1
ATOM 1486 C CA . GLN A 1 194 ? -4.934 -30.766 -15.711 1 79.06 194 GLN A CA 1
ATOM 1487 C C . GLN A 1 194 ? -5.43 -30.906 -17.141 1 79.06 194 GLN A C 1
ATOM 1489 O O . GLN A 1 194 ? -6.273 -30.141 -17.609 1 79.06 194 GLN A O 1
ATOM 1494 N N . PRO A 1 195 ? -4.594 -31.812 -18.016 1 68.31 195 PRO A N 1
ATOM 1495 C CA . PRO A 1 195 ? -4.988 -32.031 -19.406 1 68.31 195 PRO A CA 1
ATOM 1496 C C . PRO A 1 195 ? -6.488 -32.281 -19.562 1 68.31 195 PRO A C 1
ATOM 1498 O O . PRO A 1 195 ? -7.078 -31.891 -20.562 1 68.31 195 PRO A O 1
ATOM 1501 N N . ASP A 1 196 ? -7.137 -33 -18.812 1 58.78 196 ASP A N 1
ATOM 1502 C CA . ASP A 1 196 ? -8.547 -33.312 -19.047 1 58.78 196 ASP A CA 1
ATOM 1503 C C . ASP A 1 196 ? -9.438 -32.156 -18.641 1 58.78 196 ASP A C 1
ATOM 1505 O O . ASP A 1 196 ? -10.664 -32.219 -18.766 1 58.78 196 ASP A O 1
ATOM 1509 N N . GLU A 1 197 ? -9.016 -31.109 -18.234 1 48.88 197 GLU A N 1
ATOM 1510 C CA . GLU A 1 197 ? -9.844 -29.969 -17.859 1 48.88 197 GLU A CA 1
ATOM 1511 C C . GLU A 1 197 ? -9.766 -28.859 -18.906 1 48.88 197 GLU A C 1
ATOM 1513 O O . GLU A 1 197 ? -8.711 -28.641 -19.5 1 48.88 197 GLU A O 1
ATOM 1518 N N . MET B 1 1 ? 9.797 -1.508 94.75 1 27.53 1 MET B N 1
ATOM 1519 C CA . MET B 1 1 ? 9.75 -0.59 93.625 1 27.53 1 MET B CA 1
ATOM 1520 C C . MET B 1 1 ? 10.102 -1.309 92.312 1 27.53 1 MET B C 1
ATOM 1522 O O . MET B 1 1 ? 11.273 -1.578 92.062 1 27.53 1 MET B O 1
ATOM 1526 N N . GLN B 1 2 ? 9.344 -2.328 92 1 35.09 2 GLN B N 1
ATOM 1527 C CA . GLN B 1 2 ? 9.586 -3.338 91 1 35.09 2 GLN B CA 1
ATOM 1528 C C . GLN B 1 2 ? 9.602 -2.717 89.562 1 35.09 2 GLN B C 1
ATOM 1530 O O . GLN B 1 2 ? 8.688 -1.97 89.25 1 35.09 2 GLN B O 1
ATOM 1535 N N . ILE B 1 3 ? 10.812 -2.471 89.125 1 37.34 3 ILE B N 1
ATOM 1536 C CA . ILE B 1 3 ? 11.156 -1.871 87.812 1 37.34 3 ILE B CA 1
ATOM 1537 C C . ILE B 1 3 ? 10.609 -2.73 86.688 1 37.34 3 ILE B C 1
ATOM 1539 O O . ILE B 1 3 ? 10.969 -3.904 86.562 1 37.34 3 ILE B O 1
ATOM 1543 N N . LYS B 1 4 ? 9.352 -2.586 86.312 1 29.3 4 LYS B N 1
ATOM 1544 C CA . LYS B 1 4 ? 8.695 -3.238 85.188 1 29.3 4 LYS B CA 1
ATOM 1545 C C . LYS B 1 4 ? 9.461 -3 83.875 1 29.3 4 LYS B C 1
ATOM 1547 O O . LYS B 1 4 ? 9.773 -1.858 83.562 1 29.3 4 LYS B O 1
ATOM 1552 N N . ALA B 1 5 ?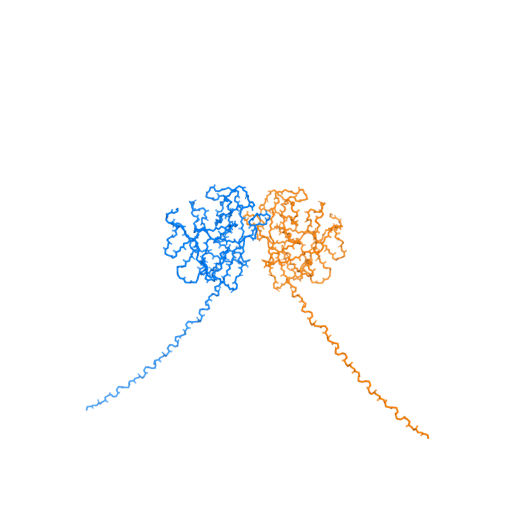 10.289 -3.988 83.562 1 37.72 5 ALA B N 1
ATOM 1553 C CA . ALA B 1 5 ? 11.094 -4.152 82.312 1 37.72 5 ALA B CA 1
ATOM 1554 C C . ALA B 1 5 ? 10.25 -3.955 81.062 1 37.72 5 ALA B C 1
ATOM 1556 O O . ALA B 1 5 ? 9.297 -4.695 80.875 1 37.72 5 ALA B O 1
ATOM 1557 N N . LEU B 1 6 ? 9.891 -2.637 80.812 1 33.56 6 LEU B N 1
ATOM 1558 C CA . LEU B 1 6 ? 9.133 -2.35 79.625 1 33.56 6 LEU B CA 1
ATOM 1559 C C . LEU B 1 6 ? 9.82 -2.943 78.375 1 33.56 6 LEU B C 1
ATOM 1561 O O . LEU B 1 6 ? 11 -2.666 78.125 1 33.56 6 LEU B O 1
ATOM 1565 N N . LEU B 1 7 ? 9.492 -4.16 78.062 1 33 7 LEU B N 1
ATOM 1566 C CA . LEU B 1 7 ? 9.938 -4.879 76.875 1 33 7 LEU B CA 1
ATOM 1567 C C . LEU B 1 7 ? 9.672 -4.062 75.625 1 33 7 LEU B C 1
ATOM 1569 O O . LEU B 1 7 ? 8.539 -3.652 75.375 1 33 7 LEU B O 1
ATOM 1573 N N . ILE B 1 8 ? 10.617 -3.154 75.375 1 33.72 8 ILE B N 1
ATOM 1574 C CA . ILE B 1 8 ? 10.578 -2.346 74.125 1 33.72 8 ILE B CA 1
ATOM 1575 C C . ILE B 1 8 ? 10.578 -3.256 72.875 1 33.72 8 ILE B C 1
ATOM 1577 O O . ILE B 1 8 ? 11.477 -4.082 72.75 1 33.72 8 ILE B O 1
ATOM 1581 N N . THR B 1 9 ? 9.406 -3.771 72.562 1 35.06 9 THR B N 1
ATOM 1582 C CA . THR B 1 9 ? 9.32 -4.555 71.312 1 35.06 9 THR B CA 1
ATOM 1583 C C . THR B 1 9 ? 9.883 -3.766 70.125 1 35.06 9 THR B C 1
ATOM 1585 O O . THR B 1 9 ? 9.555 -2.592 69.938 1 35.06 9 THR B O 1
ATOM 1588 N N . PRO B 1 10 ? 11.102 -4.168 69.75 1 38.84 10 PRO B N 1
ATOM 1589 C CA . PRO B 1 10 ? 11.711 -3.52 68.562 1 38.84 10 PRO B CA 1
ATOM 1590 C C . PRO B 1 10 ? 10.789 -3.512 67.375 1 38.84 10 PRO B C 1
ATOM 1592 O O . PRO B 1 10 ? 10.109 -4.508 67.062 1 38.84 10 PRO B O 1
ATOM 1595 N N . LEU B 1 11 ? 10.008 -2.41 67.188 1 34.56 11 LEU B N 1
ATOM 1596 C CA . LEU B 1 11 ? 9.25 -2.26 65.938 1 34.56 11 LEU B CA 1
ATOM 1597 C C . LEU B 1 11 ? 10.141 -2.504 64.75 1 34.56 11 LEU B C 1
ATOM 1599 O O . LEU B 1 11 ? 11.172 -1.846 64.562 1 34.56 11 LEU B O 1
ATOM 1603 N N . VAL B 1 12 ? 10.305 -3.766 64.375 1 33.28 12 VAL B N 1
ATOM 1604 C CA . VAL B 1 12 ? 10.969 -4.066 63.125 1 33.28 12 VAL B CA 1
ATOM 1605 C C . VAL B 1 12 ? 10.336 -3.254 62 1 33.28 12 VAL B C 1
ATOM 1607 O O . VAL B 1 12 ? 9.117 -3.266 61.812 1 33.28 12 VAL B O 1
ATOM 1610 N N . ALA B 1 13 ? 10.914 -2.023 61.781 1 33.53 13 ALA B N 1
ATOM 1611 C CA . ALA B 1 13 ? 10.555 -1.239 60.594 1 33.53 13 ALA B CA 1
ATOM 1612 C C . ALA B 1 13 ? 10.539 -2.109 59.344 1 33.53 13 ALA B C 1
ATOM 1614 O O . ALA B 1 13 ? 11.523 -2.777 59.031 1 33.53 13 ALA B O 1
ATOM 1615 N N . ALA B 1 14 ? 9.352 -2.793 59.094 1 32.47 14 ALA B N 1
ATOM 1616 C CA . ALA B 1 14 ? 9.188 -3.449 57.781 1 32.47 14 ALA B CA 1
ATOM 1617 C C . ALA B 1 14 ? 9.57 -2.512 56.656 1 32.47 14 ALA B C 1
ATOM 1619 O O . ALA B 1 14 ? 9.078 -1.382 56.562 1 32.47 14 ALA B O 1
ATOM 1620 N N . GLY B 1 15 ? 10.852 -2.488 56.281 1 32.53 15 GLY B N 1
ATOM 1621 C CA . GLY B 1 15 ? 11.266 -1.812 55.062 1 32.53 15 GLY B CA 1
ATOM 1622 C C . GLY B 1 15 ? 10.359 -2.1 53.875 1 32.53 15 GLY B C 1
ATOM 1623 O O . GLY B 1 15 ? 10.156 -3.26 53.531 1 32.53 15 GLY B O 1
ATOM 1624 N N . VAL B 1 16 ? 9.195 -1.356 53.906 1 32.09 16 VAL B N 1
ATOM 1625 C CA . VAL B 1 16 ? 8.461 -1.445 52.625 1 32.09 16 VAL B CA 1
ATOM 1626 C C . VAL B 1 16 ? 9.406 -1.2 51.469 1 32.09 16 VAL B C 1
ATOM 1628 O O . VAL B 1 16 ? 10.125 -0.201 51.438 1 32.09 16 VAL B O 1
ATOM 1631 N N . VAL B 1 17 ? 10.125 -2.295 51.031 1 34.88 17 VAL B N 1
ATOM 1632 C CA . VAL B 1 17 ? 10.789 -2.174 49.75 1 34.88 17 VAL B CA 1
ATOM 1633 C C . VAL B 1 17 ? 9.812 -1.588 48.719 1 34.88 17 VAL B C 1
ATOM 1635 O O . VAL B 1 17 ? 8.758 -2.17 48.469 1 34.88 17 VAL B O 1
ATOM 1638 N N . SER B 1 18 ? 9.625 -0.259 48.812 1 30.31 18 SER B N 1
ATOM 1639 C CA . SER B 1 18 ? 8.906 0.301 47.656 1 30.31 18 SER B CA 1
ATOM 1640 C C . SER B 1 18 ? 9.406 -0.281 46.344 1 30.31 18 SER B C 1
ATOM 1642 O O . SER B 1 18 ? 10.602 -0.2 46.031 1 30.31 18 SER B O 1
ATOM 1644 N N . ALA B 1 19 ? 8.844 -1.419 45.938 1 34.62 19 ALA B N 1
ATOM 1645 C CA . ALA B 1 19 ? 9.156 -1.794 44.562 1 34.62 19 ALA B CA 1
ATOM 1646 C C . ALA B 1 19 ? 9.141 -0.576 43.656 1 34.62 19 ALA B C 1
ATOM 1648 O O . ALA B 1 19 ? 8.18 0.198 43.656 1 34.62 19 ALA B O 1
ATOM 1649 N N . ALA B 1 20 ? 10.273 0.104 43.438 1 36.66 20 ALA B N 1
ATOM 1650 C CA . ALA B 1 20 ? 10.328 1.09 42.375 1 36.66 20 ALA B CA 1
ATOM 1651 C C . ALA B 1 20 ? 9.477 0.652 41.188 1 36.66 20 ALA B C 1
ATOM 1653 O O . ALA B 1 20 ? 9.453 -0.53 40.844 1 36.66 20 ALA B O 1
ATOM 1654 N N . PRO B 1 21 ? 8.375 1.465 40.969 1 36.06 21 PRO B N 1
ATOM 1655 C CA . PRO B 1 21 ? 7.641 1.044 39.781 1 36.06 21 PRO B CA 1
ATOM 1656 C C . PRO B 1 21 ? 8.555 0.531 38.688 1 36.06 21 PRO B C 1
ATOM 1658 O O . PRO B 1 21 ? 9.719 0.944 38.594 1 36.06 21 PRO B O 1
ATOM 1661 N N . LYS B 1 22 ? 8.414 -0.704 38.281 1 35.47 22 LYS B N 1
ATOM 1662 C CA . LYS B 1 22 ? 9.023 -1.301 37.094 1 35.47 22 LYS B CA 1
ATOM 1663 C C . LYS B 1 22 ? 9.273 -0.248 36.031 1 35.47 22 LYS B C 1
ATOM 1665 O O . LYS B 1 22 ? 8.461 0.659 35.812 1 35.47 22 LYS B O 1
ATOM 1670 N N . ALA B 1 23 ? 10.516 -0.226 35.562 1 36.06 23 ALA B N 1
ATOM 1671 C CA . ALA B 1 23 ? 10.953 0.5 34.375 1 36.06 23 ALA B CA 1
ATOM 1672 C C . ALA B 1 23 ? 9.883 0.492 33.281 1 36.06 23 ALA B C 1
ATOM 1674 O O . ALA B 1 23 ? 9.484 -0.572 32.812 1 36.06 23 ALA B O 1
ATOM 1675 N N . SER B 1 24 ? 8.711 1.253 33.5 1 35.06 24 SER B N 1
ATOM 1676 C CA . SER B 1 24 ? 7.766 1.354 32.406 1 35.06 24 SER B CA 1
ATOM 1677 C C . SER B 1 24 ? 8.492 1.436 31.062 1 35.06 24 SER B C 1
ATOM 1679 O O . SER B 1 24 ? 9.375 2.271 30.875 1 35.06 24 SER B O 1
ATOM 1681 N N . SER B 1 25 ? 8.938 0.432 30.469 1 36.91 25 SER B N 1
ATOM 1682 C CA . SER B 1 25 ? 9.508 0.459 29.125 1 36.91 25 SER B CA 1
ATOM 1683 C C . SER B 1 25 ? 8.867 1.553 28.281 1 36.91 25 SER B C 1
ATOM 1685 O O . SER B 1 25 ? 7.652 1.564 28.094 1 36.91 25 SER B O 1
ATOM 1687 N N . THR B 1 26 ? 9.203 2.811 28.469 1 39.28 26 THR B N 1
ATOM 1688 C CA . THR B 1 26 ? 8.773 3.867 27.562 1 39.28 26 THR B CA 1
ATOM 1689 C C . THR B 1 26 ? 8.539 3.312 26.156 1 39.28 26 THR B C 1
ATOM 1691 O O . THR B 1 26 ? 9.445 2.748 25.547 1 39.28 26 THR B O 1
ATOM 1694 N N . PRO B 1 27 ? 7.398 2.959 25.812 1 47.03 27 PRO B N 1
ATOM 1695 C CA . PRO B 1 27 ? 7.168 2.451 24.469 1 47.03 27 PRO B CA 1
ATOM 1696 C C . PRO B 1 27 ? 7.992 3.186 23.406 1 47.03 27 PRO B C 1
ATOM 1698 O O . PRO B 1 27 ? 8.18 4.402 23.5 1 47.03 27 PRO B O 1
ATOM 1701 N N . LYS B 1 28 ? 9.148 2.711 22.969 1 52.12 28 LYS B N 1
ATOM 1702 C CA . LYS B 1 28 ? 10.047 3.23 21.953 1 52.12 28 LYS B CA 1
ATOM 1703 C C . LYS B 1 28 ? 9.273 3.986 20.875 1 52.12 28 LYS B C 1
ATOM 1705 O O . LYS B 1 28 ? 8.344 3.441 20.266 1 52.12 28 LYS B O 1
ATOM 1710 N N . SER B 1 29 ? 9.18 5.422 21.047 1 61.06 29 SER B N 1
ATOM 1711 C CA . SER B 1 29 ? 8.578 6.305 20.047 1 61.06 29 SER B CA 1
ATOM 1712 C C . SER B 1 29 ? 9.07 5.98 18.641 1 61.06 29 SER B C 1
ATOM 1714 O O . SER B 1 29 ? 10.281 5.891 18.406 1 61.06 29 SER B O 1
ATOM 1716 N N . THR B 1 30 ? 8.336 5.312 17.797 1 84.62 30 THR B N 1
ATOM 1717 C CA . THR B 1 30 ? 8.633 5.027 16.391 1 84.62 30 THR B CA 1
ATOM 1718 C C . THR B 1 30 ? 8.32 6.242 15.516 1 84.62 30 THR B C 1
ATOM 1720 O O . THR B 1 30 ? 7.195 6.738 15.516 1 84.62 30 THR B O 1
ATOM 1723 N N . PHE B 1 31 ? 9.461 6.969 15.039 1 96.31 31 PHE B N 1
ATOM 1724 C CA . PHE B 1 31 ? 9.32 8.062 14.086 1 96.31 31 PHE B CA 1
ATOM 1725 C C . PHE B 1 31 ? 9.148 7.535 12.672 1 96.31 31 PHE B C 1
ATOM 1727 O O . PHE B 1 31 ? 9.773 6.539 12.297 1 96.31 31 PHE B O 1
ATOM 1734 N N . PHE B 1 32 ? 8.289 8.219 11.961 1 97.81 32 PHE B N 1
ATOM 1735 C CA . PHE B 1 32 ? 8.047 7.707 10.617 1 97.81 32 PHE B CA 1
ATOM 1736 C C . PHE B 1 32 ? 7.527 8.812 9.703 1 97.81 32 PHE B C 1
ATOM 1738 O O . PHE B 1 32 ? 7.102 9.867 10.18 1 97.81 32 PHE B O 1
ATOM 1745 N N . GLN B 1 33 ? 7.637 8.562 8.469 1 98.19 33 GLN B N 1
ATOM 1746 C CA . GLN B 1 33 ? 7 9.359 7.422 1 98.19 33 GLN B CA 1
ATOM 1747 C C . GLN B 1 33 ? 5.875 8.586 6.746 1 98.19 33 GLN B C 1
ATOM 1749 O O . GLN B 1 33 ? 5.906 7.352 6.695 1 98.19 33 GLN B O 1
ATOM 1754 N N . GLY B 1 34 ? 4.867 9.32 6.344 1 98.38 34 GLY B N 1
ATOM 1755 C CA . GLY B 1 34 ? 3.738 8.664 5.703 1 98.38 34 GLY B CA 1
ATOM 1756 C C . GLY B 1 34 ? 3.887 8.562 4.195 1 98.38 34 GLY B C 1
ATOM 1757 O O . GLY B 1 34 ? 3.883 9.57 3.494 1 98.38 34 GLY B O 1
ATOM 1758 N N . LEU B 1 35 ? 4.012 7.383 3.662 1 98.31 35 LEU B N 1
ATOM 1759 C CA . LEU B 1 35 ? 4.137 7.113 2.234 1 98.31 35 LEU B CA 1
ATOM 1760 C C . LEU B 1 35 ? 2.789 6.711 1.641 1 98.31 35 LEU B C 1
ATOM 1762 O O . LEU B 1 35 ? 2.18 5.73 2.08 1 98.31 35 LEU B O 1
ATOM 1766 N N . ALA B 1 36 ? 2.328 7.438 0.682 1 98.62 36 ALA B N 1
ATOM 1767 C CA . ALA B 1 36 ? 1.037 7.16 0.058 1 98.62 36 ALA B CA 1
ATOM 1768 C C . ALA B 1 36 ? 1.125 5.961 -0.878 1 98.62 36 ALA B C 1
ATOM 1770 O O . ALA B 1 36 ? 2.008 5.898 -1.736 1 98.62 36 ALA B O 1
ATOM 1771 N N . LEU B 1 37 ? 0.223 5.031 -0.692 1 97.5 37 LEU B N 1
ATOM 1772 C CA . LEU B 1 37 ? 0.146 3.855 -1.554 1 97.5 37 LEU B CA 1
ATOM 1773 C C . LEU B 1 37 ? -1.164 3.838 -2.334 1 97.5 37 LEU B C 1
ATOM 1775 O O . LEU B 1 37 ? -2.23 3.611 -1.759 1 97.5 37 LEU B O 1
ATOM 1779 N N . ARG B 1 38 ? -1.154 4.141 -3.52 1 96.75 38 ARG B N 1
ATOM 1780 C CA . ARG B 1 38 ? -2.229 4.059 -4.504 1 96.75 38 ARG B CA 1
ATOM 1781 C C . ARG B 1 38 ? -1.672 3.795 -5.898 1 96.75 38 ARG B C 1
ATOM 1783 O O . ARG B 1 38 ? -1.453 4.727 -6.676 1 96.75 38 ARG B O 1
ATOM 1790 N N . SER B 1 39 ? -1.514 2.504 -6.262 1 94.12 39 SER B N 1
ATOM 1791 C CA . SER B 1 39 ? -0.868 2.107 -7.508 1 94.12 39 SER B CA 1
ATOM 1792 C C . SER B 1 39 ? -1.558 2.738 -8.711 1 94.12 39 SER B C 1
ATOM 1794 O O . SER B 1 39 ? -2.764 2.996 -8.68 1 94.12 39 SER B O 1
ATOM 1796 N N . ALA B 1 40 ? -0.763 2.99 -9.695 1 93.56 40 ALA B N 1
ATOM 1797 C CA . ALA B 1 40 ? -1.229 3.551 -10.961 1 93.56 40 ALA B CA 1
ATOM 1798 C C . ALA B 1 40 ? -1.958 4.875 -10.742 1 93.56 40 ALA B C 1
ATOM 1800 O O . ALA B 1 40 ? -3.043 5.09 -11.281 1 93.56 40 ALA B O 1
ATOM 1801 N N . SER B 1 41 ? -1.527 5.703 -9.836 1 96.38 41 SER B N 1
ATOM 1802 C CA . SER B 1 41 ? -2.053 7.039 -9.57 1 96.38 41 SER B CA 1
ATOM 1803 C C . SER B 1 41 ? -0.925 8.039 -9.336 1 96.38 41 SER B C 1
ATOM 1805 O O . SER B 1 41 ? 0.185 7.656 -8.961 1 96.38 41 SER B O 1
ATOM 1807 N N . PRO B 1 42 ? -1.232 9.367 -9.516 1 97.44 42 PRO B N 1
ATOM 1808 C CA . PRO B 1 42 ? -0.188 10.375 -9.32 1 97.44 42 PRO B CA 1
ATOM 1809 C C . PRO B 1 42 ? 0.271 10.484 -7.871 1 97.44 42 PRO B C 1
ATOM 1811 O O . PRO B 1 42 ? 1.347 11.023 -7.598 1 97.44 42 PRO B O 1
ATOM 1814 N N . ILE B 1 43 ? -0.484 9.977 -6.953 1 98.38 43 ILE B N 1
ATOM 1815 C CA . ILE B 1 43 ? -0.148 10.219 -5.555 1 98.38 43 ILE B CA 1
ATOM 1816 C C . ILE B 1 43 ? 0.661 9.047 -5.008 1 98.38 43 ILE B C 1
ATOM 1818 O O . ILE B 1 43 ? 1.2 9.117 -3.9 1 98.38 43 ILE B O 1
ATOM 1822 N N . HIS B 1 44 ? 0.807 7.977 -5.852 1 97.31 44 HIS B N 1
ATOM 1823 C CA . HIS B 1 44 ? 1.51 6.773 -5.426 1 97.31 44 HIS B CA 1
ATOM 1824 C C . HIS B 1 44 ? 2.959 7.082 -5.062 1 97.31 44 HIS B C 1
ATOM 1826 O O . HIS B 1 44 ? 3.658 7.766 -5.812 1 97.31 44 HIS B O 1
ATOM 1832 N N . PHE B 1 45 ? 3.4 6.691 -3.85 1 97.12 45 PHE B N 1
ATOM 1833 C CA . PHE B 1 45 ? 4.766 6.781 -3.346 1 97.12 45 PHE B CA 1
ATOM 1834 C C . PHE B 1 45 ? 5.148 8.234 -3.082 1 97.12 45 PHE B C 1
ATOM 1836 O O . PHE B 1 45 ? 6.328 8.594 -3.135 1 97.12 45 PHE B O 1
ATOM 1843 N N . ASN B 1 46 ? 4.176 9.141 -2.906 1 98.06 46 ASN B N 1
ATOM 1844 C CA . ASN B 1 46 ? 4.445 10.461 -2.359 1 98.06 46 ASN B CA 1
ATOM 1845 C C . ASN B 1 46 ? 4.316 10.484 -0.84 1 98.06 46 ASN B C 1
ATOM 1847 O O . ASN B 1 46 ? 3.432 9.828 -0.28 1 98.06 46 ASN B O 1
ATOM 1851 N N . TYR B 1 47 ? 5.18 11.234 -0.21 1 98.5 47 TYR B N 1
ATOM 1852 C CA . TYR B 1 47 ? 5.129 11.359 1.242 1 98.5 47 TYR B CA 1
ATOM 1853 C C . TYR B 1 47 ? 4.172 12.469 1.661 1 98.5 47 TYR B C 1
ATOM 1855 O O . TYR B 1 47 ? 4.055 13.484 0.974 1 98.5 47 TYR B O 1
ATOM 1863 N N . ILE B 1 48 ? 3.541 12.297 2.795 1 98.88 48 ILE B N 1
ATOM 1864 C CA . ILE B 1 48 ? 2.635 13.305 3.342 1 98.88 48 ILE B CA 1
ATOM 1865 C C . ILE B 1 48 ? 3.424 14.547 3.734 1 98.88 48 ILE B C 1
ATOM 1867 O O . ILE B 1 48 ? 4.504 14.453 4.32 1 98.88 48 ILE B O 1
ATOM 1871 N N . GLN B 1 49 ? 2.881 15.656 3.354 1 98.69 49 GLN B N 1
ATOM 1872 C CA . GLN B 1 49 ? 3.395 16.984 3.684 1 98.69 49 GLN B CA 1
ATOM 1873 C C . GLN B 1 49 ? 2.408 17.75 4.559 1 98.69 49 GLN B C 1
ATOM 1875 O O . GLN B 1 49 ? 1.258 17.344 4.719 1 98.69 49 GLN B O 1
ATOM 1880 N N . ALA B 1 50 ? 2.924 18.797 5.227 1 98.25 50 ALA B N 1
ATOM 1881 C CA . ALA B 1 50 ? 2.092 19.656 6.066 1 98.25 50 ALA B CA 1
ATOM 1882 C C . ALA B 1 50 ? 2.172 21.109 5.613 1 98.25 50 ALA B C 1
ATOM 1884 O O . ALA B 1 50 ? 3.254 21.609 5.301 1 98.25 50 ALA B O 1
ATOM 1885 N N . ASN B 1 51 ? 0.981 21.672 5.48 1 95.69 51 ASN B N 1
ATOM 1886 C CA . ASN B 1 51 ? 0.888 23.062 5.043 1 95.69 51 ASN B CA 1
ATOM 1887 C C . ASN B 1 51 ? -0.35 23.75 5.613 1 95.69 51 ASN B C 1
ATOM 1889 O O . ASN B 1 51 ? -1.477 23.328 5.363 1 95.69 51 ASN B O 1
ATOM 1893 N N . LYS B 1 52 ? -0.101 24.875 6.387 1 96.06 52 LYS B N 1
ATOM 1894 C CA . LYS B 1 52 ? -1.182 25.719 6.906 1 96.06 52 LYS B CA 1
ATOM 1895 C C . LYS B 1 52 ? -2.234 24.875 7.621 1 96.06 52 LYS B C 1
ATOM 1897 O O . LYS B 1 52 ? -3.422 24.953 7.301 1 96.06 52 LYS B O 1
ATOM 1902 N N . GLU B 1 53 ? -1.812 23.984 8.516 1 97.5 53 GLU B N 1
ATOM 1903 C CA . GLU B 1 53 ? -2.623 23.234 9.469 1 97.5 53 GLU B CA 1
ATOM 1904 C C . GLU B 1 53 ? -3.381 22.109 8.773 1 97.5 53 GLU B C 1
ATOM 1906 O O . GLU B 1 53 ? -4.367 21.594 9.305 1 97.5 53 GLU B O 1
ATOM 1911 N N . SER B 1 54 ? -2.938 21.797 7.57 1 97.94 54 SER B N 1
ATOM 1912 C CA . SER B 1 54 ? -3.498 20.672 6.824 1 97.94 54 SER B CA 1
ATOM 1913 C C . SER B 1 54 ? -2.398 19.766 6.293 1 97.94 54 SER B C 1
ATOM 1915 O O . SER B 1 54 ? -1.214 20.094 6.375 1 97.94 54 SER B O 1
ATOM 1917 N N . PHE B 1 55 ? -2.803 18.641 5.832 1 98.75 55 PHE B N 1
ATOM 1918 C CA . PHE B 1 55 ? -1.86 17.703 5.23 1 98.75 55 PHE B CA 1
ATOM 1919 C C . PHE B 1 55 ? -2.105 17.578 3.732 1 98.75 55 PHE B C 1
ATOM 1921 O O . PHE B 1 55 ? -3.246 17.656 3.275 1 98.75 55 PHE B O 1
ATOM 1928 N N . GLU B 1 56 ? -1.008 17.422 3.012 1 98.5 56 GLU B N 1
ATOM 1929 C CA . GLU B 1 56 ? -1.05 17.438 1.553 1 98.5 56 GLU B CA 1
ATOM 1930 C C . GLU B 1 56 ? -0.098 16.406 0.961 1 98.5 56 GLU B C 1
ATOM 1932 O O . GLU B 1 56 ? 0.777 15.883 1.659 1 98.5 56 GLU B O 1
ATOM 1937 N N . LEU B 1 57 ? -0.383 16.062 -0.281 1 98.75 57 LEU B N 1
ATOM 1938 C CA . LEU B 1 57 ? 0.556 15.344 -1.134 1 98.75 57 LEU B CA 1
ATOM 1939 C C . LEU B 1 57 ? 0.969 16.203 -2.33 1 98.75 57 LEU B C 1
ATOM 1941 O O . LEU B 1 57 ? 0.19 17.031 -2.805 1 98.75 57 LEU B O 1
ATOM 1945 N N . LYS B 1 58 ? 2.211 15.984 -2.746 1 98.38 58 LYS B N 1
ATOM 1946 C CA . LYS B 1 58 ? 2.738 16.516 -4 1 98.38 58 LYS B CA 1
ATOM 1947 C C . LYS B 1 58 ? 2.811 18.047 -3.963 1 98.38 58 LYS B C 1
ATOM 1949 O O . LYS B 1 58 ? 2.656 18.703 -4.992 1 98.38 58 LYS B O 1
ATOM 1954 N N . LEU B 1 59 ? 2.918 18.609 -2.768 1 97.38 59 LEU B N 1
ATOM 1955 C CA . LEU B 1 59 ? 3.273 20.031 -2.703 1 97.38 59 LEU B CA 1
ATOM 1956 C C . LEU B 1 59 ? 4.672 20.266 -3.262 1 97.38 59 LEU B C 1
ATOM 1958 O O . LEU B 1 59 ? 5.586 19.469 -3.01 1 97.38 59 LEU B O 1
ATOM 1962 N N . LYS B 1 60 ? 4.766 21.281 -3.963 1 94.88 60 LYS B N 1
ATOM 1963 C CA . LYS B 1 60 ? 6.113 21.625 -4.414 1 94.88 60 LYS B CA 1
ATOM 1964 C C . LYS B 1 60 ? 7.035 21.906 -3.234 1 94.88 60 LYS B C 1
ATOM 1966 O O . LYS B 1 60 ? 8.18 21.453 -3.207 1 94.88 60 LYS B O 1
ATOM 1971 N N . LYS B 1 61 ? 6.535 22.656 -2.318 1 93.62 61 LYS B N 1
ATOM 1972 C CA . LYS B 1 61 ? 7.297 23 -1.118 1 93.62 61 LYS B CA 1
ATOM 1973 C C . LYS B 1 61 ? 6.387 23.078 0.104 1 93.62 61 LYS B C 1
ATOM 1975 O O . LYS B 1 61 ? 5.398 23.828 0.098 1 93.62 61 LYS B O 1
ATOM 1980 N N . GLN B 1 62 ? 6.785 22.203 1.019 1 93.25 62 GLN B N 1
ATOM 1981 C CA . GLN B 1 62 ? 6.133 22.375 2.312 1 93.25 62 GLN B CA 1
ATOM 1982 C C . GLN B 1 62 ? 6.77 23.516 3.1 1 93.25 62 GLN B C 1
ATOM 1984 O O . GLN B 1 62 ? 7.988 23.703 3.053 1 93.25 62 GLN B O 1
ATOM 1989 N N . GLU B 1 63 ? 6.094 24.438 3.625 1 87.5 63 GLU B N 1
ATOM 1990 C CA . GLU B 1 63 ? 6.633 25.531 4.422 1 87.5 63 GLU B CA 1
ATOM 1991 C C . GLU B 1 63 ? 6.836 25.109 5.875 1 87.5 63 GLU B C 1
ATOM 1993 O O . GLU B 1 63 ? 5.898 25.141 6.676 1 87.5 63 GLU B O 1
ATOM 1998 N N . ALA B 1 64 ? 8.062 24.578 6.164 1 93.75 64 ALA B N 1
ATOM 1999 C CA . ALA B 1 64 ? 8.43 24.172 7.523 1 93.75 64 ALA B CA 1
ATOM 2000 C C . ALA B 1 64 ? 9.805 24.703 7.898 1 93.75 64 ALA B C 1
ATOM 2002 O O . ALA B 1 64 ? 10.656 24.922 7.031 1 93.75 64 ALA B O 1
ATOM 2003 N N . SER B 1 65 ? 9.977 25.094 9.141 1 94.38 65 SER B N 1
ATOM 2004 C CA . SER B 1 65 ? 11.281 25.406 9.711 1 94.38 65 SER B CA 1
ATOM 2005 C C . SER B 1 65 ? 11.836 24.234 10.516 1 94.38 65 SER B C 1
ATOM 2007 O O . SER B 1 65 ? 11.188 23.766 11.453 1 94.38 65 SER B O 1
ATOM 2009 N N . CYS B 1 66 ? 13.086 23.828 10.125 1 96 66 CYS B N 1
ATOM 2010 C CA . CYS B 1 66 ? 13.602 22.609 10.742 1 96 66 CYS B CA 1
ATOM 2011 C C . CYS B 1 66 ? 14.875 22.891 11.523 1 96 66 CYS B C 1
ATOM 2013 O O . CYS B 1 66 ? 15.617 23.828 11.188 1 96 66 CYS B O 1
ATOM 2015 N N . ASP B 1 67 ? 15.195 22.062 12.469 1 95.56 67 ASP B N 1
ATOM 2016 C CA . ASP B 1 67 ? 16.25 22.297 13.453 1 95.56 67 ASP B CA 1
ATOM 2017 C C . ASP B 1 67 ? 17.625 22.172 12.82 1 95.56 67 ASP B C 1
ATOM 2019 O O . ASP B 1 67 ? 18.594 22.766 13.297 1 95.56 67 ASP B O 1
ATOM 2023 N N . ASP B 1 68 ? 17.703 21.406 11.773 1 95.25 68 ASP B N 1
ATOM 2024 C CA . ASP B 1 68 ? 19.016 21.203 11.148 1 95.25 68 ASP B CA 1
ATOM 2025 C C . ASP B 1 68 ? 19.281 22.297 10.109 1 95.25 68 ASP B C 1
ATOM 2027 O O . ASP B 1 68 ? 20.328 22.281 9.453 1 95.25 68 ASP B O 1
ATOM 2031 N N . GLY B 1 69 ? 18.344 23.188 9.867 1 94.12 69 GLY B N 1
ATOM 2032 C CA . GLY B 1 69 ? 18.5 24.312 8.961 1 94.12 69 GLY B CA 1
ATOM 2033 C C . GLY B 1 69 ? 18.312 23.922 7.504 1 94.12 69 GLY B C 1
ATOM 2034 O O . GLY B 1 69 ? 18.484 24.766 6.613 1 94.12 69 GLY B O 1
ATOM 2035 N N . LYS B 1 70 ? 17.938 22.703 7.27 1 94.75 70 LYS B N 1
ATOM 2036 C CA . LYS B 1 70 ? 17.766 22.234 5.902 1 94.75 70 LYS B CA 1
ATOM 2037 C C . LYS B 1 70 ? 16.281 22.172 5.531 1 94.75 70 LYS B C 1
ATOM 2039 O O . LYS B 1 70 ? 15.414 22.297 6.398 1 94.75 70 LYS B O 1
ATOM 2044 N N . HIS B 1 71 ? 16.078 22.078 4.238 1 93.94 71 HIS B N 1
ATOM 2045 C CA . HIS B 1 71 ? 14.719 21.938 3.732 1 93.94 71 HIS B CA 1
ATOM 2046 C C . HIS B 1 71 ? 14.273 20.469 3.742 1 93.94 71 HIS B C 1
ATOM 2048 O O . HIS B 1 71 ? 14.953 19.609 3.189 1 93.94 71 HIS B O 1
ATOM 2054 N N . HIS B 1 72 ? 13.219 20.234 4.465 1 95.44 72 HIS B N 1
ATOM 2055 C CA . HIS B 1 72 ? 12.547 18.938 4.438 1 95.44 72 HIS B CA 1
ATOM 2056 C C . HIS B 1 72 ? 11.148 19.062 3.84 1 95.44 72 HIS B C 1
ATOM 2058 O O . HIS B 1 72 ? 10.375 19.953 4.227 1 95.44 72 HIS B O 1
ATOM 2064 N N . ASN B 1 73 ? 10.766 18.234 2.934 1 97.06 73 ASN B N 1
ATOM 2065 C CA . ASN B 1 73 ? 9.508 18.391 2.215 1 97.06 73 ASN B CA 1
ATOM 2066 C C . ASN B 1 73 ? 8.508 17.297 2.576 1 97.06 73 ASN B C 1
ATOM 2068 O O . ASN B 1 73 ? 7.625 16.969 1.779 1 97.06 73 ASN B O 1
ATOM 2072 N N . ASP B 1 74 ? 8.664 16.672 3.678 1 97.56 74 ASP B N 1
ATOM 2073 C CA . ASP B 1 74 ? 7.727 15.688 4.211 1 97.56 74 ASP B CA 1
ATOM 2074 C C . ASP B 1 74 ? 7.633 15.789 5.73 1 97.56 74 ASP B C 1
ATOM 2076 O O . ASP B 1 74 ? 8.523 16.344 6.379 1 97.56 74 ASP B O 1
ATOM 2080 N N . VAL B 1 75 ? 6.551 15.32 6.242 1 98.25 75 VAL B N 1
ATOM 2081 C CA . VAL B 1 75 ? 6.344 15.359 7.688 1 98.25 75 VAL B CA 1
ATOM 2082 C C . VAL B 1 75 ? 6.98 14.133 8.336 1 98.25 75 VAL B C 1
ATOM 2084 O O . VAL B 1 75 ? 6.867 13.023 7.812 1 98.25 75 VAL B O 1
ATOM 2087 N N . THR B 1 76 ? 7.68 14.352 9.422 1 98.12 76 THR B N 1
ATOM 2088 C CA . THR B 1 76 ? 8 13.25 10.328 1 98.12 76 THR B CA 1
ATOM 2089 C C . THR B 1 76 ? 7.008 13.195 11.484 1 98.12 76 THR B C 1
ATOM 2091 O O . THR B 1 76 ? 6.852 14.164 12.219 1 98.12 76 THR B O 1
ATOM 2094 N N . PHE B 1 77 ? 6.414 12.031 11.578 1 98.38 77 PHE B N 1
ATOM 2095 C CA . PHE B 1 77 ? 5.414 11.812 12.617 1 98.38 77 PHE B CA 1
ATOM 2096 C C . PHE B 1 77 ? 5.992 11 13.766 1 98.38 77 PHE B C 1
ATOM 2098 O O . PHE B 1 77 ? 7.047 10.367 13.617 1 98.38 77 PHE B O 1
ATOM 2105 N N . TYR B 1 78 ? 5.332 10.992 14.852 1 95.31 78 TYR B N 1
ATOM 2106 C CA . TYR B 1 78 ? 5.461 9.953 15.867 1 95.31 78 TYR B CA 1
ATOM 2107 C C . TYR B 1 78 ? 4.133 9.703 16.562 1 95.31 78 TYR B C 1
ATOM 2109 O O . TYR B 1 78 ? 3.275 10.594 16.625 1 95.31 78 TYR B O 1
ATOM 2117 N N . LEU B 1 79 ? 3.994 8.5 16.938 1 95.12 79 LEU B N 1
ATOM 2118 C CA . LEU B 1 79 ? 2.781 8.039 17.609 1 95.12 79 LEU B CA 1
ATOM 2119 C C . LEU B 1 79 ? 3.033 7.809 19.094 1 95.12 79 LEU B C 1
ATOM 2121 O O . LEU B 1 79 ? 4.031 7.191 19.469 1 95.12 79 LEU B O 1
ATOM 2125 N N . TYR B 1 80 ? 2.127 8.391 19.906 1 91.56 80 TYR B N 1
ATOM 2126 C CA . TYR B 1 80 ? 2.184 8.242 21.359 1 91.56 80 TYR B CA 1
ATOM 2127 C C . TYR B 1 80 ? 0.782 8.195 21.953 1 91.56 80 TYR B C 1
ATOM 2129 O O . TYR B 1 80 ? -0.026 9.102 21.734 1 91.56 80 TYR B O 1
ATOM 2137 N N . ASN B 1 81 ? 0.473 7.082 22.719 1 94 81 ASN B N 1
ATOM 2138 C CA . ASN B 1 81 ? -0.829 6.941 23.359 1 94 81 ASN B CA 1
ATOM 2139 C C . ASN B 1 81 ? -1.969 7.109 22.359 1 94 81 ASN B C 1
ATOM 2141 O O . ASN B 1 81 ? -2.916 7.855 22.609 1 94 81 ASN B O 1
ATOM 2145 N N . ASP B 1 82 ? -1.885 6.59 21.141 1 96.5 82 ASP B N 1
ATOM 2146 C CA . ASP B 1 82 ? -2.881 6.582 20.078 1 96.5 82 ASP B CA 1
ATOM 2147 C C . ASP B 1 82 ? -3.084 7.98 19.516 1 96.5 82 ASP B C 1
ATOM 2149 O O . ASP B 1 82 ? -4.133 8.273 18.938 1 96.5 82 ASP B O 1
ATOM 2153 N N . GLU B 1 83 ? -2.113 8.805 19.828 1 97.31 83 GLU B N 1
ATOM 2154 C CA . GLU B 1 83 ? -2.109 10.156 19.281 1 97.31 83 GLU B CA 1
ATOM 2155 C C . GLU B 1 83 ? -1.013 10.336 18.234 1 97.31 83 GLU B C 1
ATOM 2157 O O . GLU B 1 83 ? 0.07 9.758 18.359 1 97.31 83 GLU B O 1
ATOM 2162 N N . LEU B 1 84 ? -1.337 11.188 17.25 1 98.06 84 LEU B N 1
ATOM 2163 C CA . LEU B 1 84 ? -0.389 11.461 16.188 1 98.06 84 LEU B CA 1
ATOM 2164 C C . LEU B 1 84 ? 0.17 12.875 16.297 1 98.06 84 LEU B C 1
ATOM 2166 O O . LEU B 1 84 ? -0.589 13.844 16.359 1 98.06 84 LEU B O 1
ATOM 2170 N N . TRP B 1 85 ? 1.474 12.906 16.375 1 97.5 85 TRP B N 1
ATOM 2171 C CA . TRP B 1 85 ? 2.17 14.172 16.547 1 97.5 85 TRP B CA 1
ATOM 2172 C C . TRP B 1 85 ? 3.129 14.422 15.375 1 97.5 85 TRP B C 1
ATOM 2174 O O . TRP B 1 85 ? 3.617 13.477 14.758 1 97.5 85 TRP B O 1
ATOM 2184 N N . LEU B 1 86 ? 3.232 15.664 15.016 1 98 86 LEU B N 1
ATOM 2185 C CA . LEU B 1 86 ? 4.32 16.078 14.133 1 98 86 LEU B CA 1
ATOM 2186 C C . LEU B 1 86 ? 5.602 16.312 14.93 1 98 86 LEU B C 1
ATOM 2188 O O . LEU B 1 86 ? 5.605 17.062 15.898 1 98 86 LEU B O 1
ATOM 2192 N N . TYR B 1 87 ? 6.668 15.656 14.523 1 97 87 TYR B N 1
ATOM 2193 C CA . TYR B 1 87 ? 7.875 15.648 15.344 1 97 87 TYR B CA 1
ATOM 2194 C C . TYR B 1 87 ? 8.5 17.031 15.398 1 97 87 TYR B C 1
ATOM 2196 O O . TYR B 1 87 ? 8.75 17.656 14.359 1 97 87 TYR B O 1
ATOM 2204 N N . SER B 1 88 ? 8.734 17.469 16.5 1 93.12 88 SER B N 1
ATOM 2205 C CA . SER B 1 88 ? 9.43 18.703 16.828 1 93.12 88 SER B CA 1
ATOM 2206 C C . SER B 1 88 ? 10.258 18.562 18.094 1 93.12 88 SER B C 1
ATOM 2208 O O . SER B 1 88 ? 9.992 17.672 18.906 1 93.12 88 SER B O 1
ATOM 2210 N N . VAL B 1 89 ? 11.391 19.297 17.984 1 87.25 89 VAL B N 1
ATOM 2211 C CA . VAL B 1 89 ? 12.195 19.359 19.203 1 87.25 89 VAL B CA 1
ATOM 2212 C C . VAL B 1 89 ? 11.852 20.625 19.984 1 87.25 89 VAL B C 1
ATOM 2214 O O . VAL B 1 89 ? 11.961 21.734 19.453 1 87.25 89 VAL B O 1
ATOM 2217 N N . GLY B 1 90 ? 11.117 20.438 21.094 1 82.25 90 GLY B N 1
ATOM 2218 C CA . GLY B 1 90 ? 10.758 21.594 21.922 1 82.25 90 GLY B CA 1
ATOM 2219 C C . GLY B 1 90 ? 9.289 21.969 21.797 1 82.25 90 GLY B C 1
ATOM 2220 O O . GLY B 1 90 ? 8.453 21.156 21.422 1 82.25 90 GLY B O 1
ATOM 2221 N N . ASN B 1 91 ? 8.992 23.266 22.297 1 85.25 91 ASN B N 1
ATOM 2222 C CA . ASN B 1 91 ? 7.652 23.828 22.297 1 85.25 91 ASN B CA 1
ATOM 2223 C C . ASN B 1 91 ? 7.531 24.969 21.297 1 85.25 91 ASN B C 1
ATOM 2225 O O . ASN B 1 91 ? 8.5 25.703 21.047 1 85.25 91 ASN B O 1
ATOM 2229 N N . PRO B 1 92 ? 6.359 25.125 20.625 1 90.12 92 PRO B N 1
ATOM 2230 C CA . PRO B 1 92 ? 5.145 24.328 20.812 1 90.12 92 PRO B CA 1
ATOM 2231 C C . PRO B 1 92 ? 5.125 23.062 19.953 1 90.12 92 PRO B C 1
ATOM 2233 O O . PRO B 1 92 ? 5.695 23.047 18.859 1 90.12 92 PRO B O 1
ATOM 2236 N N . GLY B 1 93 ? 4.547 22.031 20.469 1 94.75 93 GLY B N 1
ATOM 2237 C CA . GLY B 1 93 ? 4.301 20.859 19.672 1 94.75 93 GLY B CA 1
ATOM 2238 C C . GLY B 1 93 ? 3.127 21 18.719 1 94.75 93 GLY B C 1
ATOM 2239 O O . GLY B 1 93 ? 2.287 21.891 18.906 1 94.75 93 GLY B O 1
ATOM 2240 N N . GLN B 1 94 ? 3.141 20.234 17.703 1 97.44 94 GLN B N 1
ATOM 2241 C CA . GLN B 1 94 ? 2.016 20.172 16.781 1 97.44 94 GLN B CA 1
ATOM 2242 C C . GLN B 1 94 ? 1.375 18.781 16.781 1 97.44 94 GLN B C 1
ATOM 2244 O O . GLN B 1 94 ? 2.076 17.766 16.812 1 97.44 94 GLN B O 1
ATOM 2249 N N . GLN B 1 95 ? 0.085 18.828 16.828 1 97.62 95 GLN B N 1
ATOM 2250 C CA . GLN B 1 95 ? -0.651 17.578 16.984 1 97.62 95 GLN B CA 1
ATOM 2251 C C . GLN B 1 95 ? -1.757 17.453 15.93 1 97.62 95 GLN B C 1
ATOM 2253 O O . GLN B 1 95 ? -2.477 18.422 15.664 1 97.62 95 GLN B O 1
ATOM 2258 N N . ALA B 1 96 ? -1.832 16.281 15.375 1 98.62 96 ALA B N 1
ATOM 2259 C CA . ALA B 1 96 ? -2.859 16.016 14.367 1 98.62 96 ALA B CA 1
ATOM 2260 C C . ALA B 1 96 ? -4.223 15.82 15.016 1 98.62 96 ALA B C 1
ATOM 2262 O O . ALA B 1 96 ? -4.312 15.406 16.172 1 98.62 96 ALA B O 1
ATOM 2263 N N . TYR B 1 97 ? -5.25 16.141 14.289 1 98.69 97 TYR B N 1
ATOM 2264 C CA . TYR B 1 97 ? -6.629 15.844 14.648 1 98.69 97 TYR B CA 1
ATOM 2265 C C . TYR B 1 97 ? -7.426 15.391 13.438 1 98.69 97 TYR B C 1
ATOM 2267 O O . TYR B 1 97 ? -7.02 15.633 12.297 1 98.69 97 TYR B O 1
ATOM 2275 N N . VAL B 1 98 ? -8.484 14.68 13.672 1 98.81 98 VAL B N 1
ATOM 2276 C CA . VAL B 1 98 ? -9.445 14.273 12.648 1 98.81 98 VAL B CA 1
ATOM 2277 C C . VAL B 1 98 ? -10.852 14.688 13.062 1 98.81 98 VAL B C 1
ATOM 2279 O O . VAL B 1 98 ? -11.234 14.531 14.227 1 98.81 98 VAL B O 1
ATOM 2282 N N . ASP B 1 99 ? -11.617 15.266 12.203 1 98.44 99 ASP B N 1
ATOM 2283 C CA . ASP B 1 99 ? -13.031 15.555 12.43 1 98.44 99 ASP B CA 1
ATOM 2284 C C . ASP B 1 99 ? -13.914 14.664 11.555 1 98.44 99 ASP B C 1
ATOM 2286 O O . ASP B 1 99 ? -14.102 14.945 10.367 1 98.44 99 ASP B O 1
ATOM 2290 N N . LEU B 1 100 ? -14.523 13.633 12.094 1 96.94 100 LEU B N 1
ATOM 2291 C CA . LEU B 1 100 ? -15.312 12.641 11.367 1 96.94 100 LEU B CA 1
ATOM 2292 C C . LEU B 1 100 ? -16.781 13.016 11.352 1 96.94 100 LEU B C 1
ATOM 2294 O O . LEU B 1 100 ? -17.625 12.25 10.867 1 96.94 100 LEU B O 1
ATOM 2298 N N . SER B 1 101 ? -17.109 14.195 11.93 1 95.75 101 SER B N 1
ATOM 2299 C CA . SER B 1 101 ? -18.516 14.602 11.961 1 95.75 101 SER B CA 1
ATOM 2300 C C . SER B 1 101 ? -19.062 14.805 10.547 1 95.75 101 SER B C 1
ATOM 2302 O O . SER B 1 101 ? -18.297 14.852 9.586 1 95.75 101 SER B O 1
ATOM 2304 N N . GLY B 1 102 ? -20.375 14.797 10.398 1 93.62 102 GLY B N 1
ATOM 2305 C CA . GLY B 1 102 ? -21 15.055 9.117 1 93.62 102 GLY B CA 1
ATOM 2306 C C . GLY B 1 102 ? -20.469 16.281 8.414 1 93.62 102 GLY B C 1
ATOM 2307 O O . GLY B 1 102 ? -20.25 16.281 7.203 1 93.62 102 GLY B O 1
ATOM 2308 N N . MET B 1 103 ? -20.234 17.344 9.172 1 94.19 103 MET B N 1
ATOM 2309 C CA . MET B 1 103 ? -19.688 18.578 8.609 1 94.19 103 MET B CA 1
ATOM 2310 C C . MET B 1 103 ? -18.188 18.438 8.367 1 94.19 103 MET B C 1
ATOM 2312 O O . MET B 1 103 ? -17.672 18.953 7.379 1 94.19 103 MET B O 1
ATOM 2316 N N . GLY B 1 104 ? -17.375 17.781 9.172 1 96.94 104 GLY B N 1
ATOM 2317 C CA . GLY B 1 104 ? -15.93 17.609 9.039 1 96.94 104 GLY B CA 1
ATOM 2318 C C . GLY B 1 104 ? -15.531 16.672 7.926 1 96.94 104 GLY B C 1
ATOM 2319 O O . GLY B 1 104 ? -14.492 16.844 7.297 1 96.94 104 GLY B O 1
ATOM 2320 N N . GLN B 1 105 ? -16.344 15.625 7.695 1 98 105 GLN B N 1
ATOM 2321 C CA . GLN B 1 105 ? -16.234 14.688 6.586 1 98 105 GLN B CA 1
ATOM 2322 C C . GLN B 1 105 ? -14.859 14.047 6.531 1 98 105 GLN B C 1
ATOM 2324 O O . GLN B 1 105 ? -14.359 13.719 5.453 1 98 105 GLN B O 1
ATOM 2329 N N . GLY B 1 106 ? -14.164 14.031 7.652 1 98.5 106 GLY B N 1
ATOM 2330 C CA . GLY B 1 106 ? -12.844 13.422 7.707 1 98.5 106 GLY B CA 1
ATOM 2331 C C . GLY B 1 106 ? -11.711 14.43 7.621 1 98.5 106 GLY B C 1
ATOM 2332 O O . GLY B 1 106 ? -10.594 14.086 7.227 1 98.5 106 GLY B O 1
ATOM 2333 N N . LYS B 1 107 ? -12.016 15.672 7.965 1 98.5 107 LYS B N 1
ATOM 2334 C CA . LYS B 1 107 ? -10.977 16.703 7.984 1 98.5 107 LYS B CA 1
ATOM 2335 C C . LYS B 1 107 ? -9.766 16.25 8.797 1 98.5 107 LYS B C 1
ATOM 2337 O O . LYS B 1 107 ? -9.914 15.766 9.922 1 98.5 107 LYS B O 1
ATOM 2342 N N . PHE B 1 108 ? -8.648 16.297 8.188 1 98.81 108 PHE B N 1
ATOM 2343 C CA . PHE B 1 108 ? -7.367 15.898 8.766 1 98.81 108 PHE B CA 1
ATOM 2344 C C . PHE B 1 108 ? -6.414 17.094 8.836 1 98.81 108 PHE B C 1
ATOM 2346 O O . PHE B 1 108 ? -5.984 17.609 7.809 1 98.81 108 PHE B O 1
ATOM 2353 N N . GLY B 1 109 ? -6.184 17.562 10.062 1 98.62 109 GLY B N 1
ATOM 2354 C CA . GLY B 1 109 ? -5.355 18.75 10.273 1 98.62 109 GLY B CA 1
ATOM 2355 C C . GLY B 1 109 ? -4.504 18.656 11.531 1 98.62 109 GLY B C 1
ATOM 2356 O O . GLY B 1 109 ? -4.434 17.609 12.164 1 98.62 109 GLY B O 1
ATOM 2357 N N . TYR B 1 110 ? -3.768 19.734 11.758 1 98.44 110 TYR B N 1
ATOM 2358 C CA . TYR B 1 110 ? -2.982 19.797 12.984 1 98.44 110 TYR B CA 1
ATOM 2359 C C . TYR B 1 110 ? -3.102 21.172 13.641 1 98.44 110 TYR B C 1
ATOM 2361 O O . TYR B 1 110 ? -3.418 22.156 12.969 1 98.44 110 TYR B O 1
ATOM 2369 N N . THR B 1 111 ? -2.941 21.125 14.938 1 97.88 111 THR B N 1
ATOM 2370 C CA . THR B 1 111 ? -2.912 22.359 15.727 1 97.88 111 THR B CA 1
ATOM 2371 C C . THR B 1 111 ? -1.531 22.562 16.328 1 97.88 111 THR B C 1
ATOM 2373 O O . THR B 1 111 ? -0.728 21.641 16.422 1 97.88 111 THR B O 1
ATOM 2376 N N . THR B 1 112 ? -1.283 23.781 16.75 1 96.69 112 THR B N 1
ATOM 2377 C CA . THR B 1 112 ? -0.011 24.141 17.359 1 96.69 112 THR B CA 1
ATOM 2378 C C . THR B 1 112 ? -0.214 24.609 18.797 1 96.69 112 THR B C 1
ATOM 2380 O O . THR B 1 112 ? -1.047 25.469 19.062 1 96.69 112 THR B O 1
ATOM 2383 N N . GLY B 1 113 ? 0.554 23.984 19.688 1 94.81 113 GLY B N 1
ATOM 2384 C CA . GLY B 1 113 ? 0.466 24.375 21.078 1 94.81 113 GLY B CA 1
ATOM 2385 C C . GLY B 1 113 ? -0.935 24.234 21.656 1 94.81 113 GLY B C 1
ATOM 2386 O O . GLY B 1 113 ? -1.548 23.172 21.562 1 94.81 113 GLY B O 1
ATOM 2387 N N . ALA B 1 114 ? -1.412 25.328 22.125 1 92.56 114 ALA B N 1
ATOM 2388 C CA . ALA B 1 114 ? -2.705 25.312 22.797 1 92.56 114 ALA B CA 1
ATOM 2389 C C . ALA B 1 114 ? -3.836 25.656 21.828 1 92.56 114 ALA B C 1
ATOM 2391 O O . ALA B 1 114 ? -4.992 25.797 22.25 1 92.56 114 ALA B O 1
ATOM 2392 N N . GLN B 1 115 ? -3.537 25.797 20.578 1 94.12 115 GLN B N 1
ATOM 2393 C CA . GLN B 1 115 ? -4.578 26.047 19.594 1 94.12 115 GLN B CA 1
ATOM 2394 C C . GLN B 1 115 ? -5.66 24.969 19.641 1 94.12 115 GLN B C 1
ATOM 2396 O O . GLN B 1 115 ? -5.359 23.766 19.641 1 94.12 115 GLN B O 1
ATOM 2401 N N . PRO B 1 116 ? -6.875 25.422 19.766 1 94.25 116 PRO B N 1
ATOM 2402 C CA . PRO B 1 116 ? -7.93 24.422 19.828 1 94.25 116 PRO B CA 1
ATOM 2403 C C . PRO B 1 116 ? -8.164 23.734 18.484 1 94.25 116 PRO B C 1
ATOM 2405 O O . PRO B 1 116 ? -7.941 24.328 17.438 1 94.25 116 PRO B O 1
ATOM 2408 N N . MET B 1 117 ? -8.609 22.484 18.484 1 93.69 117 MET B N 1
ATOM 2409 C CA . MET B 1 117 ? -9.094 21.828 17.281 1 93.69 117 MET B CA 1
ATOM 2410 C C . MET B 1 117 ? -10.57 22.125 17.047 1 93.69 117 MET B C 1
ATOM 2412 O O . MET B 1 117 ? -11.242 22.672 17.938 1 93.69 117 MET B O 1
ATOM 2416 N N . PRO B 1 118 ? -11.039 21.812 15.812 1 94.19 118 PRO B N 1
ATOM 2417 C CA . PRO B 1 118 ? -12.484 21.969 15.594 1 94.19 118 PRO B CA 1
ATOM 2418 C C . PRO B 1 118 ? -13.32 21.219 16.641 1 94.19 118 PRO B C 1
ATOM 2420 O O . PRO B 1 118 ? -12.859 20.219 17.203 1 94.19 118 PRO B O 1
ATOM 2423 N N . ARG B 1 119 ? -14.461 21.719 16.875 1 94.75 119 ARG B N 1
ATOM 2424 C CA . ARG B 1 119 ? -15.352 21.25 17.938 1 94.75 119 ARG B CA 1
ATOM 2425 C C . ARG B 1 119 ? -15.453 19.734 17.938 1 94.75 119 ARG B C 1
ATOM 2427 O O . ARG B 1 119 ? -15.414 19.094 18.984 1 94.75 119 ARG B O 1
ATOM 2434 N N . ASN B 1 120 ? -15.609 19.109 16.797 1 97.19 120 ASN B N 1
ATOM 2435 C CA . ASN B 1 120 ? -15.797 17.672 16.719 1 97.19 120 ASN B CA 1
ATOM 2436 C C . ASN B 1 120 ? -14.5 16.953 16.375 1 97.19 120 ASN B C 1
ATOM 2438 O O . ASN B 1 120 ? -14.516 15.789 15.961 1 97.19 120 ASN B O 1
ATOM 2442 N N . GLY B 1 121 ? -13.406 17.672 16.547 1 97.88 121 GLY B N 1
ATOM 2443 C CA . GLY B 1 121 ? -12.117 17.062 16.281 1 97.88 121 GLY B CA 1
ATOM 2444 C C . GLY B 1 121 ? -11.734 16.016 17.312 1 97.88 121 GLY B C 1
ATOM 2445 O O . GLY B 1 121 ? -12.094 16.125 18.484 1 97.88 121 GLY B O 1
ATOM 2446 N N . GLN B 1 122 ? -11.008 15.008 16.828 1 98.19 122 GLN B N 1
ATOM 2447 C CA . GLN B 1 122 ? -10.516 13.938 17.688 1 98.19 122 GLN B CA 1
ATOM 2448 C C . GLN B 1 122 ? -8.992 13.797 17.578 1 98.19 122 GLN B C 1
ATOM 2450 O O . GLN B 1 122 ? -8.43 13.914 16.5 1 98.19 122 GLN B O 1
ATOM 2455 N N . ARG B 1 123 ? -8.344 13.477 18.75 1 98 123 ARG B N 1
ATOM 2456 C CA . ARG B 1 123 ? -6.891 13.344 18.781 1 98 123 ARG B CA 1
ATOM 2457 C C . ARG B 1 123 ? -6.473 11.883 18.844 1 98 123 ARG B C 1
ATOM 2459 O O . ARG B 1 123 ? -5.355 11.531 18.469 1 98 123 ARG B O 1
ATOM 2466 N N . LYS B 1 124 ? -7.422 11.062 19.406 1 97.75 124 LYS B N 1
ATOM 2467 C CA . LYS B 1 124 ? -7.078 9.672 19.688 1 97.75 124 LYS B CA 1
ATOM 2468 C C . LYS B 1 124 ? -7.723 8.734 18.672 1 97.75 124 LYS B C 1
ATOM 2470 O O . LYS B 1 124 ? -8.875 8.945 18.266 1 97.75 124 LYS B O 1
ATOM 2475 N N . GLY B 1 125 ? -7.043 7.723 18.328 1 98 125 GLY B N 1
ATOM 2476 C CA . GLY B 1 125 ? -7.527 6.723 17.391 1 98 125 GLY B CA 1
ATOM 2477 C C . GLY B 1 125 ? -6.477 6.285 16.375 1 98 125 GLY B C 1
ATOM 2478 O O . GLY B 1 125 ? -6.719 5.391 15.57 1 98 125 GLY B O 1
ATOM 2479 N N . TRP B 1 126 ? -5.312 6.887 16.5 1 98.12 126 TRP B N 1
ATOM 2480 C CA . TRP B 1 126 ? -4.23 6.633 15.547 1 98.12 126 TRP B CA 1
ATOM 2481 C C . TRP B 1 126 ? -3.51 5.332 15.883 1 98.12 126 TRP B C 1
ATOM 2483 O O . TRP B 1 126 ? -3.254 5.039 17.047 1 98.12 126 TRP B O 1
ATOM 2493 N N . LYS B 1 127 ? -3.242 4.539 14.859 1 97 127 LYS B N 1
ATOM 2494 C CA . LYS B 1 127 ? -2.484 3.299 14.992 1 97 127 LYS B CA 1
ATOM 2495 C C . LYS B 1 127 ? -1.667 3.012 13.742 1 97 127 LYS B C 1
ATOM 2497 O O . LYS B 1 127 ? -2.023 3.457 12.648 1 97 127 LYS B O 1
ATOM 2502 N N . ILE B 1 128 ? -0.562 2.416 13.945 1 96.44 128 ILE B N 1
ATOM 2503 C CA . ILE B 1 128 ? 0.083 1.662 12.875 1 96.44 128 ILE B CA 1
ATOM 2504 C C . ILE B 1 128 ? -0.286 0.185 12.992 1 96.44 128 ILE B C 1
ATOM 2506 O O . ILE B 1 128 ? 0.009 -0.458 14 1 96.44 128 ILE B O 1
ATOM 2510 N N . ASP B 1 129 ? -0.916 -0.293 11.984 1 93.19 129 ASP B N 1
ATOM 2511 C CA . ASP B 1 129 ? -1.441 -1.649 12.109 1 93.19 129 ASP B CA 1
ATOM 2512 C C . ASP B 1 129 ? -0.343 -2.688 11.891 1 93.19 129 ASP B C 1
ATOM 2514 O O . ASP B 1 129 ? 0.829 -2.334 11.742 1 93.19 129 ASP B O 1
ATOM 2518 N N . LYS B 1 130 ? -0.702 -3.939 11.922 1 88.62 130 LYS B N 1
ATOM 2519 C CA . LYS B 1 130 ? 0.259 -5.035 11.883 1 88.62 130 LYS B CA 1
ATOM 2520 C C . LYS B 1 130 ? 1.034 -5.039 10.57 1 88.62 130 LYS B C 1
ATOM 2522 O O . LYS B 1 130 ? 2.146 -5.566 10.5 1 88.62 130 LYS B O 1
ATOM 2527 N N . ASP B 1 131 ? 0.448 -4.402 9.57 1 89.38 131 ASP B N 1
ATOM 2528 C CA . ASP B 1 131 ? 1.073 -4.383 8.25 1 89.38 131 ASP B CA 1
ATOM 2529 C C . ASP B 1 131 ? 1.859 -3.094 8.039 1 89.38 131 ASP B C 1
ATOM 2531 O O . ASP B 1 131 ? 2.396 -2.863 6.949 1 89.38 131 ASP B O 1
ATOM 2535 N N . GLY B 1 132 ? 1.853 -2.248 9.016 1 93.69 132 GLY B N 1
ATOM 2536 C CA . GLY B 1 132 ? 2.658 -1.039 8.945 1 93.69 132 GLY B CA 1
ATOM 2537 C C . GLY B 1 132 ? 1.918 0.138 8.336 1 93.69 132 GLY B C 1
ATOM 2538 O O . GLY B 1 132 ? 2.539 1.106 7.895 1 93.69 132 GLY B O 1
ATOM 2539 N N . MET B 1 133 ? 0.602 -0.013 8.258 1 95.69 133 MET B N 1
ATOM 2540 C CA . MET B 1 133 ? -0.203 1.062 7.684 1 95.69 133 MET B CA 1
ATOM 2541 C C . MET B 1 133 ? -0.718 1.997 8.773 1 95.69 133 MET B C 1
ATOM 2543 O O . MET B 1 133 ? -1.166 1.542 9.828 1 95.69 133 MET B O 1
ATOM 2547 N N . LEU B 1 134 ? -0.625 3.295 8.531 1 97.75 134 LEU B N 1
ATOM 2548 C CA . LEU B 1 134 ? -1.222 4.285 9.414 1 97.75 134 LEU B CA 1
ATOM 2549 C C . LEU B 1 134 ? -2.736 4.324 9.25 1 97.75 134 LEU B C 1
ATOM 2551 O O . LEU B 1 134 ? -3.24 4.375 8.125 1 97.75 134 LEU B O 1
ATOM 2555 N N . THR B 1 135 ? -3.449 4.266 10.359 1 97.75 135 THR B N 1
ATOM 2556 C CA . THR B 1 135 ? -4.906 4.344 10.32 1 97.75 135 THR B CA 1
ATOM 2557 C C . THR B 1 135 ? -5.43 5.219 11.461 1 97.75 135 THR B C 1
ATOM 2559 O O . THR B 1 135 ? -4.723 5.461 12.438 1 97.75 135 THR B O 1
ATOM 2562 N N . PHE B 1 136 ? -6.59 5.77 11.289 1 98.38 136 PHE B N 1
ATOM 2563 C CA . PHE B 1 136 ? -7.371 6.406 12.344 1 98.38 136 PHE B CA 1
ATOM 2564 C C . PHE B 1 136 ? -8.672 5.648 12.594 1 98.38 136 PHE B C 1
ATOM 2566 O O . PHE B 1 136 ? -9.57 5.664 11.75 1 98.38 136 PHE B O 1
ATOM 2573 N N . ASP B 1 137 ? -8.773 4.973 13.719 1 97 137 ASP B N 1
ATOM 2574 C CA . ASP B 1 137 ? -9.914 4.117 14.031 1 97 137 ASP B CA 1
ATOM 2575 C C . ASP B 1 137 ? -10.195 3.131 12.898 1 97 137 ASP B C 1
ATOM 2577 O O . ASP B 1 137 ? -11.344 2.957 12.484 1 97 137 ASP B O 1
ATOM 2581 N N . GLY B 1 138 ? -9.109 2.623 12.289 1 94.62 138 GLY B N 1
ATOM 2582 C CA . GLY B 1 138 ? -9.203 1.617 11.242 1 94.62 138 GLY B CA 1
ATOM 2583 C C . GLY B 1 138 ? -9.359 2.213 9.859 1 94.62 138 GLY B C 1
ATOM 2584 O O . GLY B 1 138 ? -9.211 1.514 8.852 1 94.62 138 GLY B O 1
ATOM 2585 N N . SER B 1 139 ? -9.625 3.496 9.781 1 96.56 139 SER B N 1
ATOM 2586 C CA . SER B 1 139 ? -9.859 4.152 8.5 1 96.56 139 SER B CA 1
ATOM 2587 C C . SER B 1 139 ? -8.547 4.527 7.824 1 96.56 139 SER B C 1
ATOM 2589 O O . SER B 1 139 ? -7.586 4.918 8.492 1 96.56 139 SER B O 1
ATOM 2591 N N . SER B 1 140 ? -8.602 4.363 6.508 1 97.62 140 SER B N 1
ATOM 2592 C CA . SER B 1 140 ? -7.484 4.863 5.711 1 97.62 140 SER B CA 1
ATOM 2593 C C . SER B 1 140 ? -7.699 6.324 5.32 1 97.62 140 SER B C 1
ATOM 2595 O O . SER B 1 140 ? -8.164 7.129 6.129 1 97.62 140 SER B O 1
ATOM 2597 N N . PHE B 1 141 ? -7.262 6.695 4.07 1 98.81 141 PHE B N 1
ATOM 2598 C CA . PHE B 1 141 ? -7.262 8.109 3.703 1 98.81 141 PHE B CA 1
ATOM 2599 C C . PHE B 1 141 ? -7.836 8.305 2.307 1 98.81 141 PHE B C 1
ATOM 2601 O O . PHE B 1 141 ? -8.086 7.336 1.589 1 98.81 141 PHE B O 1
ATOM 2608 N N . VAL B 1 142 ? -8.102 9.523 2.008 1 98.81 142 VAL B N 1
ATOM 2609 C CA . VAL B 1 142 ? -8.516 9.945 0.673 1 98.81 142 VAL B CA 1
ATOM 2610 C C . VAL B 1 142 ? -7.84 11.258 0.308 1 98.81 142 VAL B C 1
ATOM 2612 O O . VAL B 1 142 ? -7.703 12.148 1.151 1 98.81 142 VAL B O 1
ATOM 2615 N N . ALA B 1 143 ? -7.312 11.305 -0.847 1 98.88 143 ALA B N 1
ATOM 2616 C CA . ALA B 1 143 ? -6.648 12.508 -1.343 1 98.88 143 ALA B CA 1
ATOM 2617 C C . ALA B 1 143 ? -7.473 13.172 -2.443 1 98.88 143 ALA B C 1
ATOM 2619 O O . ALA B 1 143 ? -7.969 12.492 -3.348 1 98.88 143 ALA B O 1
ATOM 2620 N N . CYS B 1 144 ? -7.602 14.492 -2.367 1 98.88 144 CYS B N 1
ATOM 2621 C CA . CYS B 1 144 ? -8.367 15.25 -3.354 1 98.88 144 CYS B CA 1
ATOM 2622 C C . CYS B 1 144 ? -7.488 16.266 -4.074 1 98.88 144 CYS B C 1
ATOM 2624 O O . CYS B 1 144 ? -6.734 17 -3.438 1 98.88 144 CYS B O 1
ATOM 2626 N N . PRO B 1 145 ? -7.547 16.266 -5.387 1 98.81 145 PRO B N 1
ATOM 2627 C CA . PRO B 1 145 ? -6.688 17.188 -6.137 1 98.81 145 PRO B CA 1
ATOM 2628 C C . PRO B 1 145 ? -7.098 18.656 -5.961 1 98.81 145 PRO B C 1
ATOM 2630 O O . PRO B 1 145 ? -8.289 18.953 -5.895 1 98.81 145 PRO B O 1
ATOM 2633 N N . ASN B 1 146 ? -6.125 19.531 -5.926 1 98.12 146 ASN B N 1
ATOM 2634 C CA . ASN B 1 146 ? -6.355 20.953 -5.758 1 98.12 146 ASN B CA 1
ATOM 2635 C C . ASN B 1 146 ? -6.387 21.672 -7.102 1 98.12 146 ASN B C 1
ATOM 2637 O O . ASN B 1 146 ? -6.477 22.906 -7.148 1 98.12 146 ASN B O 1
ATOM 2641 N N . GLY B 1 147 ? -6.227 20.922 -8.219 1 97.62 147 GLY B N 1
ATOM 2642 C CA . GLY B 1 147 ? -6.25 21.484 -9.562 1 97.62 147 GLY B CA 1
ATOM 2643 C C . GLY B 1 147 ? -6.672 20.469 -10.617 1 97.62 147 GLY B C 1
ATOM 2644 O O . GLY B 1 147 ? -6.961 19.312 -10.305 1 97.62 147 GLY B O 1
ATOM 2645 N N . ASP B 1 148 ? -6.648 20.844 -11.875 1 96.81 148 ASP B N 1
ATOM 2646 C CA . ASP B 1 148 ? -7.211 20.047 -12.961 1 96.81 148 ASP B CA 1
ATOM 2647 C C . ASP B 1 148 ? -6.172 19.078 -13.539 1 96.81 148 ASP B C 1
ATOM 2649 O O . ASP B 1 148 ? -6.52 18.031 -14.086 1 96.81 148 ASP B O 1
ATOM 2653 N N . ASN B 1 149 ? -4.977 19.5 -13.477 1 97.94 149 ASN B N 1
ATOM 2654 C CA . ASN B 1 149 ? -3.914 18.594 -13.93 1 97.94 149 ASN B CA 1
ATOM 2655 C C . ASN B 1 149 ? -3.5 17.625 -12.836 1 97.94 149 ASN B C 1
ATOM 2657 O O . ASN B 1 149 ? -2.621 17.922 -12.031 1 97.94 149 ASN B O 1
ATOM 2661 N N . LEU B 1 150 ? -4.02 16.484 -12.828 1 96.94 150 LEU B N 1
ATOM 2662 C CA . LEU B 1 150 ? -3.9 15.516 -11.75 1 96.94 150 LEU B CA 1
ATOM 2663 C C . LEU B 1 150 ? -2.451 15.07 -11.578 1 96.94 150 LEU B C 1
ATOM 2665 O O . LEU B 1 150 ? -2.043 14.68 -10.484 1 96.94 150 LEU B O 1
ATOM 2669 N N . GLU B 1 151 ? -1.672 15.117 -12.609 1 96.06 151 GLU B N 1
ATOM 2670 C CA . GLU B 1 151 ? -0.284 14.664 -12.562 1 96.06 151 GLU B CA 1
ATOM 2671 C C . GLU B 1 151 ? 0.611 15.695 -11.891 1 96.06 151 GLU B C 1
ATOM 2673 O O . GLU B 1 151 ? 1.646 15.352 -11.312 1 96.06 151 GLU B O 1
ATOM 2678 N N . LYS B 1 152 ? 0.201 16.938 -11.898 1 97.25 152 LYS B N 1
ATOM 2679 C CA . LYS B 1 152 ? 1.092 18 -11.445 1 97.25 152 LYS B CA 1
ATOM 2680 C C . LYS B 1 152 ? 0.56 18.656 -10.172 1 97.25 152 LYS B C 1
ATOM 2682 O O . LYS B 1 152 ? 1.331 19.203 -9.375 1 97.25 152 LYS B O 1
ATOM 2687 N N . THR B 1 153 ? -0.705 18.625 -9.984 1 98.31 153 THR B N 1
ATOM 2688 C CA . THR B 1 153 ? -1.336 19.375 -8.906 1 98.31 153 THR B CA 1
ATOM 2689 C C . THR B 1 153 ? -1.032 18.734 -7.551 1 98.31 153 THR B C 1
ATOM 2691 O O . THR B 1 153 ? -0.654 17.562 -7.477 1 98.31 153 THR B O 1
ATOM 2694 N N . SER B 1 154 ? -1.099 19.484 -6.5 1 98.44 154 SER B N 1
ATOM 2695 C CA . SER B 1 154 ? -1.079 18.953 -5.137 1 98.44 154 SER B CA 1
ATOM 2696 C C . SER B 1 154 ? -2.426 18.344 -4.762 1 98.44 154 SER B C 1
ATOM 2698 O O . SER B 1 154 ? -3.416 18.531 -5.473 1 98.44 154 SER B O 1
ATOM 2700 N N . TRP B 1 155 ? -2.432 17.578 -3.688 1 98.81 155 TRP B N 1
ATOM 2701 C CA . TRP B 1 155 ? -3.621 16.859 -3.234 1 98.81 155 TRP B CA 1
ATOM 2702 C C . TRP B 1 155 ? -3.838 17.062 -1.737 1 98.81 155 TRP B C 1
ATOM 2704 O O . TRP B 1 155 ? -2.904 16.922 -0.944 1 98.81 155 TRP B O 1
ATOM 2714 N N . SER B 1 156 ? -5.047 17.422 -1.336 1 98.75 156 SER B N 1
ATOM 2715 C CA . SER B 1 156 ? -5.391 17.5 0.079 1 98.75 156 SER B CA 1
ATOM 2716 C C . SER B 1 156 ? -5.703 16.125 0.653 1 98.75 156 SER B C 1
ATOM 2718 O O . SER B 1 156 ? -6.359 15.312 0.002 1 98.75 156 SER B O 1
ATOM 2720 N N . VAL B 1 157 ? -5.246 15.906 1.85 1 98.88 157 VAL B N 1
ATOM 2721 C CA . VAL B 1 157 ? -5.402 14.594 2.465 1 98.88 157 VAL B CA 1
ATOM 2722 C C . VAL B 1 157 ? -6.496 14.648 3.529 1 98.88 157 VAL B C 1
ATOM 2724 O O . VAL B 1 157 ? -6.508 15.547 4.371 1 98.88 157 VAL B O 1
ATOM 2727 N N . TRP B 1 158 ? -7.383 13.727 3.461 1 98.81 158 TRP B N 1
ATOM 2728 C CA . TRP B 1 158 ? -8.484 13.547 4.406 1 98.81 158 TRP B CA 1
ATOM 2729 C C . TRP B 1 158 ? -8.5 12.117 4.945 1 98.81 158 TRP B C 1
ATOM 2731 O O . TRP B 1 158 ? -7.961 11.203 4.32 1 98.81 158 TRP B O 1
ATOM 2741 N N . VAL B 1 159 ? -9.008 11.93 6.141 1 98.81 159 VAL B N 1
ATOM 2742 C CA . VAL B 1 159 ? -9.281 10.578 6.613 1 98.81 159 VAL B CA 1
ATOM 2743 C C . VAL B 1 159 ? -10.562 10.055 5.961 1 98.81 159 VAL B C 1
ATOM 2745 O O . VAL B 1 159 ? -11.57 10.766 5.895 1 98.81 159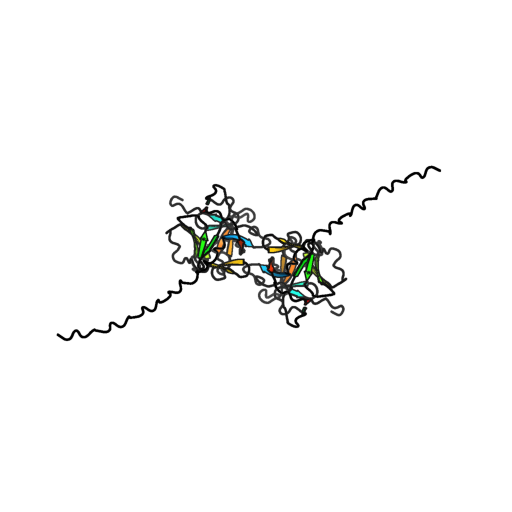 VAL B O 1
ATOM 2748 N N . TYR B 1 160 ? -10.477 8.844 5.406 1 98.06 160 TYR B N 1
ATOM 2749 C CA . TYR B 1 160 ? -11.609 8.289 4.668 1 98.06 160 TYR B CA 1
ATOM 2750 C C . TYR B 1 160 ? -12.719 7.863 5.617 1 98.06 160 TYR B C 1
ATOM 2752 O O . TYR B 1 160 ? -12.508 7.043 6.512 1 98.06 160 TYR B O 1
ATOM 2760 N N . ASN B 1 161 ? -13.898 8.367 5.445 1 94.69 161 ASN B N 1
ATOM 2761 C CA . ASN B 1 161 ? -15.07 8.062 6.258 1 94.69 161 ASN B CA 1
ATOM 2762 C C . ASN B 1 161 ? -16.281 7.734 5.391 1 94.69 161 ASN B C 1
ATOM 2764 O O . ASN B 1 161 ? -17.375 8.281 5.602 1 94.69 161 ASN B O 1
ATOM 2768 N N . SER B 1 162 ? -16.062 6.906 4.414 1 92 162 SER B N 1
ATOM 2769 C CA . SER B 1 162 ? -17.094 6.418 3.496 1 92 162 SER B CA 1
ATOM 2770 C C . SER B 1 162 ? -17.625 7.543 2.615 1 92 162 SER B C 1
ATOM 2772 O O . SER B 1 162 ? -18.75 7.469 2.113 1 92 162 SER B O 1
ATOM 2774 N N . ILE B 1 163 ? -16.953 8.609 2.635 1 95.12 163 ILE B N 1
ATOM 2775 C CA . ILE B 1 163 ? -17.234 9.719 1.731 1 95.12 163 ILE B CA 1
ATOM 2776 C C . ILE B 1 163 ? -16.125 9.836 0.693 1 95.12 163 ILE B C 1
ATOM 2778 O O . ILE B 1 163 ? -14.992 10.227 1.02 1 95.12 163 ILE B O 1
ATOM 2782 N N . ASP B 1 164 ? -16.453 9.562 -0.538 1 96.12 164 ASP B N 1
ATOM 2783 C CA . ASP B 1 164 ? -15.445 9.461 -1.589 1 96.12 164 ASP B CA 1
ATOM 2784 C C . ASP B 1 164 ? -14.891 10.836 -1.944 1 96.12 164 ASP B C 1
ATOM 2786 O O . ASP B 1 164 ? -13.719 10.961 -2.324 1 96.12 164 ASP B O 1
ATOM 2790 N N . ASN B 1 165 ? -15.758 11.844 -1.878 1 98.25 165 ASN B N 1
ATOM 2791 C CA . ASN B 1 165 ? -15.367 13.203 -2.229 1 98.25 165 ASN B CA 1
ATOM 2792 C C . ASN B 1 165 ? -15.711 14.188 -1.116 1 98.25 165 ASN B C 1
ATOM 2794 O O . ASN B 1 165 ? -16.688 14.93 -1.221 1 98.25 165 ASN B O 1
ATOM 2798 N N . PRO B 1 166 ? -14.898 14.25 -0.081 1 98.5 166 PRO B N 1
ATOM 2799 C CA . PRO B 1 166 ? -15.195 15.141 1.045 1 98.5 166 PRO B CA 1
ATOM 2800 C C . PRO B 1 166 ? -15 16.609 0.699 1 98.5 166 PRO B C 1
ATOM 2802 O O . PRO B 1 166 ? -14.305 16.938 -0.267 1 98.5 166 PRO B O 1
ATOM 2805 N N . GLY B 1 167 ? -15.695 17.469 1.489 1 97.25 167 GLY B N 1
ATOM 2806 C CA . GLY B 1 167 ? -15.508 18.906 1.394 1 97.25 167 GLY B CA 1
ATOM 2807 C C . GLY B 1 167 ? -15.969 19.484 0.068 1 97.25 167 GLY B C 1
ATOM 2808 O O . GLY B 1 167 ? -15.562 20.578 -0.313 1 97.25 167 GLY B O 1
ATOM 2809 N N . GLY B 1 168 ? -16.703 18.703 -0.705 1 96.81 168 GLY B N 1
ATOM 2810 C CA . GLY B 1 168 ? -17.156 19.156 -2.006 1 96.81 168 GLY B CA 1
ATOM 2811 C C . GLY B 1 168 ? -16.109 19.016 -3.094 1 96.81 168 GLY B C 1
ATOM 2812 O O . GLY B 1 168 ? -16.297 19.5 -4.211 1 96.81 168 GLY B O 1
ATOM 2813 N N . ASN B 1 169 ? -14.992 18.328 -2.789 1 98.06 169 ASN B N 1
ATOM 2814 C CA . ASN B 1 169 ? -13.938 18.062 -3.762 1 98.06 169 ASN B CA 1
ATOM 2815 C C . ASN B 1 169 ? -14.367 17.031 -4.793 1 98.06 169 ASN B C 1
ATOM 2817 O O . ASN B 1 169 ? -15.383 16.344 -4.605 1 98.06 169 ASN B O 1
ATOM 2821 N N . LYS B 1 170 ? -13.633 16.953 -5.887 1 97.81 170 LYS B N 1
ATOM 2822 C CA . LYS B 1 170 ? -13.906 15.992 -6.949 1 97.81 170 LYS B CA 1
ATOM 2823 C C . LYS B 1 170 ? -12.656 15.188 -7.297 1 97.81 170 LYS B C 1
ATOM 2825 O O . LYS B 1 170 ? -11.539 15.641 -7.055 1 97.81 170 LYS B O 1
ATOM 2830 N N . ASN B 1 171 ? -12.922 13.992 -7.859 1 97.75 171 ASN B N 1
ATOM 2831 C CA . ASN B 1 171 ? -11.867 13.141 -8.391 1 97.75 171 ASN B CA 1
ATOM 2832 C C . ASN B 1 171 ? -10.906 12.688 -7.293 1 97.75 171 ASN B C 1
ATOM 2834 O O . ASN B 1 171 ? -9.703 12.578 -7.523 1 97.75 171 ASN B O 1
ATOM 2838 N N . CYS B 1 172 ? -11.461 12.516 -6.086 1 98.69 172 CYS B N 1
ATOM 2839 C CA . CYS B 1 172 ? -10.617 12.102 -4.973 1 98.69 172 CYS B CA 1
ATOM 2840 C C . CYS B 1 172 ? -10.266 10.625 -5.074 1 98.69 172 CYS B C 1
ATOM 2842 O O . CYS B 1 172 ? -10.984 9.852 -5.715 1 98.69 172 CYS B O 1
ATOM 2844 N N . LEU B 1 173 ? -9.125 10.195 -4.5 1 98.25 173 LEU B N 1
ATOM 2845 C CA . LEU B 1 173 ? -8.617 8.828 -4.578 1 98.25 173 LEU B CA 1
ATOM 2846 C C . LEU B 1 173 ? -8.383 8.258 -3.186 1 98.25 173 LEU B C 1
ATOM 2848 O O . LEU B 1 173 ? -7.598 8.812 -2.41 1 98.25 173 LEU B O 1
ATOM 2852 N N . PRO B 1 174 ? -9.109 7.191 -2.867 1 98.25 174 PRO B N 1
ATOM 2853 C CA . PRO B 1 174 ? -8.719 6.512 -1.63 1 98.25 174 PRO B CA 1
ATOM 2854 C C . PRO B 1 174 ? -7.312 5.918 -1.7 1 98.25 174 PRO B C 1
ATOM 2856 O O . PRO B 1 174 ? -6.875 5.477 -2.768 1 98.25 174 PRO B O 1
ATOM 2859 N N . PHE B 1 175 ? -6.578 5.949 -0.591 1 98.38 175 PHE B N 1
ATOM 2860 C CA . PHE B 1 175 ? -5.227 5.402 -0.566 1 98.38 175 PHE B CA 1
ATOM 2861 C C . PHE B 1 175 ? -4.84 4.977 0.845 1 98.38 175 PHE B C 1
ATOM 2863 O O . PHE B 1 175 ? -5.52 5.324 1.812 1 98.38 175 PHE B O 1
ATOM 2870 N N . SER B 1 176 ? -3.826 4.133 0.93 1 98 176 SER B N 1
ATOM 2871 C CA . SER B 1 176 ? -3.24 3.723 2.201 1 98 176 SER B CA 1
ATOM 2872 C C . SER B 1 176 ? -1.961 4.5 2.496 1 98 176 SER B C 1
ATOM 2874 O O . SER B 1 176 ? -1.354 5.07 1.589 1 98 176 SER B O 1
ATOM 2876 N N . VAL B 1 177 ? -1.674 4.609 3.74 1 98.44 177 VAL B N 1
ATOM 2877 C CA . VAL B 1 177 ? -0.445 5.277 4.152 1 98.44 177 VAL B CA 1
ATOM 2878 C C . VAL B 1 177 ? 0.469 4.289 4.871 1 98.44 177 VAL B C 1
ATOM 2880 O O . VAL B 1 177 ? 0.112 3.752 5.922 1 98.44 177 VAL B O 1
ATOM 2883 N N . LYS B 1 178 ? 1.617 4.012 4.273 1 97.38 178 LYS B N 1
ATOM 2884 C CA . LYS B 1 178 ? 2.643 3.207 4.93 1 97.38 178 LYS B CA 1
ATOM 2885 C C . LYS B 1 178 ? 3.514 4.066 5.844 1 97.38 178 LYS B C 1
ATOM 2887 O O . LYS B 1 178 ? 3.943 5.152 5.457 1 97.38 178 LYS B O 1
ATOM 2892 N N . ALA B 1 179 ? 3.707 3.574 7.059 1 96.94 179 ALA B N 1
ATOM 2893 C CA . ALA B 1 179 ? 4.648 4.219 7.969 1 96.94 179 ALA B CA 1
ATOM 2894 C C . ALA B 1 179 ? 6.086 3.836 7.637 1 96.94 179 ALA B C 1
ATOM 2896 O O . ALA B 1 179 ? 6.527 2.725 7.941 1 96.94 179 ALA B O 1
ATOM 2897 N N . ALA B 1 180 ? 6.754 4.75 7 1 96.25 180 ALA B N 1
ATOM 2898 C CA . ALA B 1 180 ? 8.164 4.547 6.695 1 96.25 180 ALA B CA 1
ATOM 2899 C C . ALA B 1 180 ? 9.055 5.016 7.844 1 96.25 180 ALA B C 1
ATOM 2901 O O . ALA B 1 180 ? 9.164 6.215 8.094 1 96.25 180 ALA B O 1
ATOM 2902 N N . LYS B 1 181 ? 9.742 4.109 8.484 1 94 181 LYS B N 1
ATOM 2903 C CA . LYS B 1 181 ? 10.492 4.41 9.695 1 94 181 LYS B CA 1
ATOM 2904 C C . LYS B 1 181 ? 11.633 5.379 9.414 1 94 181 LYS B C 1
ATOM 2906 O O . LYS B 1 181 ? 12.297 5.281 8.375 1 94 181 LYS B O 1
ATOM 2911 N N . VAL B 1 182 ? 11.781 6.266 10.305 1 95.38 182 VAL B N 1
ATOM 2912 C CA . VAL B 1 182 ? 12.891 7.215 10.258 1 95.38 182 VAL B CA 1
ATOM 2913 C C . VAL B 1 182 ? 13.828 6.965 11.43 1 95.38 182 VAL B C 1
ATOM 2915 O O . VAL B 1 182 ? 13.414 7.02 12.586 1 95.38 182 VAL B O 1
ATOM 2918 N N . LYS B 1 183 ? 15.102 6.734 11.211 1 92.5 183 LYS B N 1
ATOM 2919 C CA . LYS B 1 183 ? 16.078 6.406 12.25 1 92.5 183 LYS B CA 1
ATOM 2920 C C . LYS B 1 183 ? 16.562 7.664 12.961 1 92.5 183 LYS B C 1
ATOM 2922 O O . LYS B 1 183 ? 16.703 7.68 14.188 1 92.5 183 LYS B O 1
ATOM 2927 N N . LYS B 1 184 ? 16.797 8.734 12.234 1 93.38 184 LYS B N 1
ATOM 2928 C CA . LYS B 1 184 ? 17.281 10 12.781 1 93.38 184 LYS B CA 1
ATOM 2929 C C . LYS B 1 184 ? 16.344 11.148 12.438 1 93.38 184 LYS B C 1
ATOM 2931 O O . LYS B 1 184 ? 16.641 11.938 11.531 1 93.38 184 LYS B O 1
ATOM 2936 N N . PRO B 1 185 ? 15.359 11.242 13.148 1 95.69 185 PRO B N 1
ATOM 2937 C CA . PRO B 1 185 ? 14.367 12.273 12.812 1 95.69 185 PRO B CA 1
ATOM 2938 C C . PRO B 1 185 ? 14.883 13.688 13.055 1 95.69 185 PRO B C 1
ATOM 2940 O O . PRO B 1 185 ? 15.688 13.906 13.969 1 95.69 185 PRO B O 1
ATOM 2943 N N . VAL B 1 186 ? 14.461 14.633 12.258 1 95.94 186 VAL B N 1
ATOM 2944 C CA . VAL B 1 186 ? 14.719 16.062 12.414 1 95.94 186 VAL B CA 1
ATOM 2945 C C . VAL B 1 186 ? 13.43 16.766 12.836 1 95.94 186 VAL B C 1
ATOM 2947 O O . VAL B 1 186 ? 12.383 16.594 12.203 1 95.94 186 VAL B O 1
ATOM 2950 N N . GLY B 1 187 ? 13.539 17.484 13.914 1 96.19 187 GLY B N 1
ATOM 2951 C CA . GLY B 1 187 ? 12.391 18.25 14.359 1 96.19 187 GLY B CA 1
ATOM 2952 C C . GLY B 1 187 ? 12.086 19.438 13.461 1 96.19 187 GLY B C 1
ATOM 2953 O O . GLY B 1 187 ? 12.992 20.125 13.008 1 96.19 187 GLY B O 1
ATOM 2954 N N . CYS B 1 188 ? 10.828 19.641 13.188 1 96.94 188 CYS B N 1
ATOM 2955 C CA . CYS B 1 188 ? 10.398 20.766 12.359 1 96.94 188 CYS B CA 1
ATOM 2956 C C . CYS B 1 188 ? 9.164 21.438 12.953 1 96.94 188 CYS B C 1
ATOM 2958 O O . CYS B 1 188 ? 8.398 20.812 13.688 1 96.94 188 CYS B O 1
ATOM 2960 N N . LEU B 1 189 ? 9.039 22.719 12.742 1 96.25 189 LEU B N 1
ATOM 2961 C CA . LEU B 1 189 ? 7.801 23.453 12.961 1 96.25 189 LEU B CA 1
ATOM 2962 C C . LEU B 1 189 ? 7.109 23.766 11.633 1 96.25 189 LEU B C 1
ATOM 2964 O O . LEU B 1 189 ? 7.676 24.438 10.773 1 96.25 189 LEU B O 1
ATOM 2968 N N . TYR B 1 190 ? 5.871 23.219 11.531 1 96.44 190 TYR B N 1
ATOM 2969 C CA . TYR B 1 190 ? 5.148 23.312 10.266 1 96.44 190 TYR B CA 1
ATOM 2970 C C . TYR B 1 190 ? 4.242 24.547 10.258 1 96.44 190 TYR B C 1
ATOM 2972 O O . TYR B 1 190 ? 3.857 25.047 11.32 1 96.44 190 TYR B O 1
ATOM 2980 N N . SER B 1 191 ? 3.955 24.953 9.086 1 94.56 191 SER B N 1
ATOM 2981 C CA . SER B 1 191 ? 3.295 26.234 8.906 1 94.56 191 SER B CA 1
ATOM 2982 C C . SER B 1 191 ? 1.897 26.234 9.516 1 94.56 191 SER B C 1
ATOM 2984 O O . SER B 1 191 ? 1.245 25.188 9.578 1 94.56 191 SER B O 1
ATOM 2986 N N . GLN B 1 192 ? 1.49 27.391 10.047 1 93.5 192 GLN B N 1
ATOM 2987 C CA . GLN B 1 192 ? 0.172 27.656 10.617 1 93.5 192 GLN B CA 1
ATOM 2988 C C . GLN B 1 192 ? -0.601 28.672 9.781 1 93.5 192 GLN B C 1
ATOM 2990 O O . GLN B 1 192 ? -0.012 29.391 8.984 1 93.5 192 GLN B O 1
ATOM 2995 N N . VAL B 1 193 ? -1.899 28.578 9.969 1 89.12 193 VAL B N 1
ATOM 2996 C CA . VAL B 1 193 ? -2.705 29.594 9.312 1 89.12 193 VAL B CA 1
ATOM 2997 C C . VAL B 1 193 ? -2.49 30.953 10 1 89.12 193 VAL B C 1
ATOM 2999 O O . VAL B 1 193 ? -2.561 31.047 11.227 1 89.12 193 VAL B O 1
ATOM 3002 N N . GLN B 1 194 ? -2.002 31.984 9.281 1 78.94 194 GLN B N 1
ATOM 3003 C CA . GLN B 1 194 ? -1.785 33.312 9.836 1 78.94 194 GLN B CA 1
ATOM 3004 C C . GLN B 1 194 ? -3.045 34.188 9.727 1 78.94 194 GLN B C 1
ATOM 3006 O O . GLN B 1 194 ? -3.799 34.062 8.758 1 78.94 194 GLN B O 1
ATOM 3011 N N . PRO B 1 195 ? -3.441 34.875 10.992 1 67.81 195 PRO B N 1
ATOM 3012 C CA . PRO B 1 195 ? -4.633 35.719 10.992 1 67.81 195 PRO B CA 1
ATOM 3013 C C . PRO B 1 195 ? -4.715 36.625 9.758 1 67.81 195 PRO B C 1
ATOM 3015 O O . PRO B 1 195 ? -5.812 36.906 9.273 1 67.81 195 PRO B O 1
ATOM 3018 N N . ASP B 1 196 ? -3.742 37.25 9.32 1 58.41 196 ASP B N 1
ATOM 3019 C CA . ASP B 1 196 ? -3.865 38.188 8.211 1 58.41 196 ASP B CA 1
ATOM 3020 C C . ASP B 1 196 ? -4.004 37.469 6.879 1 58.41 196 ASP B C 1
ATOM 3022 O O . ASP B 1 196 ? -4.117 38.094 5.828 1 58.41 196 ASP B O 1
ATOM 3026 N N . GLU B 1 197 ? -4.066 36.25 6.781 1 49.12 197 GLU B N 1
ATOM 3027 C CA . GLU B 1 197 ? -4.219 35.531 5.523 1 49.12 197 GLU B CA 1
ATOM 3028 C C . GLU B 1 197 ? -5.621 34.938 5.387 1 49.12 197 GLU B C 1
ATOM 3030 O O . GLU B 1 197 ? -6.23 34.531 6.379 1 49.12 197 GLU B O 1
#

Sequence (394 aa):
MQIKALLITPLVAAGVVSAAPKASSTPKSTFFQGLALRSASPIHFNYIQANKESFELKLKKQEASCDDGKHHNDVTFYLYNDELWLYSVGNPGQQAYVDLSGMGQGKFGYTTGAQPMPRNGQRKGWKIDKDGMLTFDGSSFVACPNGDNLEKTSWSVWVYNSIDNPGGNKNCLPFSVKAAKVKKPVGCLYSQVQPDEMQIKALLITPLVAAGVVSAAPKASSTPKSTFFQGLALRSASPIHFNYIQANKESFELKLKKQEASCDDGKHHNDVTFYLYNDELWLYSVGNPGQQAYVDLSGMGQGKFGYTTGAQPMPRNGQRKGWKIDKDGMLTFDGSSFVACPNGDNLEKTSWSVWVYNSIDNPGGNKNCLPFSVKAAKVKKPVGCLYSQVQPDE

Nearest PDB structures (foldseek):
  5nqa-assembly2_B  TM=5.365E-01  e=6.422E-02  Homo sapiens
  5nqa-assembly1_A  TM=5.425E-01  e=7.874E-02  Homo sapiens
  3gk6-assembly1_A  TM=3.075E-01  e=4.410E+00  Vibrio cholerae
  6adl-assembly1_C  TM=1.214E-01  e=6.361E-01  Senecavirus A
  8pnb-assembly1_3  TM=1.605E-01  e=6.976E+00  rhinovirus B14